Protein AF-0000000068385930 (afdb_homodimer)

pLDDT: mean 94.54, std 9.5, range [35.62, 98.88]

Solvent-accessible surface area (backbone atoms only — not comparable to full-atom values): 22195 Å² total; per-residue (Å²): 128,61,77,69,58,49,46,77,31,67,66,29,50,50,50,50,40,50,52,31,25,66,74,65,31,63,88,54,53,40,66,64,63,46,18,56,76,57,72,46,58,61,70,64,49,57,76,70,30,93,46,71,66,55,51,53,51,49,51,52,50,50,48,44,53,36,39,43,43,34,50,40,50,29,38,67,43,91,52,94,43,66,62,51,30,51,52,42,42,49,45,36,77,73,33,58,88,37,23,40,58,63,60,49,44,38,51,57,57,48,20,75,79,29,70,70,49,35,53,53,51,50,52,45,52,52,52,44,38,48,36,39,17,50,38,37,35,75,69,69,40,52,71,68,56,11,46,51,37,17,44,47,58,50,20,26,52,45,15,42,46,74,65,64,65,82,73,57,65,69,63,54,57,68,44,43,59,57,51,46,22,43,55,69,74,44,79,67,52,67,70,60,51,50,54,54,29,56,78,68,74,51,62,89,93,110,129,61,76,69,58,50,45,75,32,68,65,29,50,51,50,50,39,50,52,30,25,65,74,63,32,62,87,54,54,40,68,62,64,47,19,56,74,58,73,47,57,63,71,64,49,58,77,72,32,93,46,70,66,54,51,52,51,48,52,51,50,50,49,44,52,36,38,44,43,35,50,42,50,28,39,68,43,89,50,94,44,65,64,50,31,50,52,43,42,48,45,35,78,74,33,58,88,37,21,39,57,62,60,50,43,40,52,55,57,48,20,76,80,29,70,69,49,35,52,52,49,50,53,47,51,51,53,43,37,48,36,39,18,51,38,38,35,75,68,70,41,51,73,68,56,12,43,51,37,17,44,46,58,50,20,26,51,46,16,42,46,73,64,64,66,82,73,56,65,69,63,54,57,69,43,45,59,57,49,46,22,42,55,69,71,43,78,68,52,67,69,59,50,50,55,55,29,57,78,68,75,50,60,88,93,108

Secondary structure (DSSP, 8-state):
--HHHHHTSHHHHHHHHHHHHHHH-GGG--HHHHHHHHT--HHHHTTT-SSHHHHHHHHHHHHIIIIIHHHHHHHHS--SSHHHHHHHHHHHHH-TTT--HHHHHHHHHHHTT-HHHHHHHHHHHHHHHHHHHHHHHHTT--HHHHHHHHHHHHHHHHHHHHTT----HHHHHHHHHHHHHHHHSSPPPHHHHHHHHHHTT--TT-/--HHHHHTSHHHHHHHHHHHHHHH-GGG--HHHHHHHHT--HHHHTTT-SSHHHHHHHHHHHHIIIIIHHHHHHHHS--SSHHHHHHHHHHHHH-TTT--HHHHHHHHHHHTT-HHHHHHHHHHHHHHHHHHHHHHHHTT--HHHHHHHHHHHHHHHHHHHHTT----HHHHHHHHHHHHHHHHSSPPPHHHHHHHHHHTT--TT-

InterPro domains:
  IPR001647 DNA-binding HTH domain, TetR-type [PF00440] (14-59)
  IPR001647 DNA-binding HTH domain, TetR-type [PS50977] (7-67)
  IPR009057 Homedomain-like superfamily [SSF46689] (11-69)

Structure (mmCIF, N/CA/C/O backbone):
data_AF-0000000068385930-model_v1
#
loop_
_entity.id
_entity.type
_entity.pdbx_description
1 polymer 'Transcriptional regulator, TetR family'
#
loop_
_atom_site.group_PDB
_atom_site.id
_atom_site.type_symbol
_atom_site.label_atom_id
_atom_site.label_alt_id
_atom_site.label_comp_id
_atom_site.label_asym_id
_atom_site.label_entity_id
_atom_site.label_seq_id
_atom_site.pdbx_PDB_ins_code
_atom_site.Cartn_x
_atom_site.Cartn_y
_atom_site.Cartn_z
_atom_site.occupancy
_atom_site.B_iso_or_equiv
_atom_site.auth_seq_id
_atom_site.auth_comp_id
_atom_site.auth_asym_id
_atom_site.auth_atom_id
_atom_site.pdbx_PDB_model_num
ATOM 1 N N . MET A 1 1 ? -40.031 10.25 4.512 1 35.78 1 MET A N 1
ATOM 2 C CA . MET A 1 1 ? -39.375 10.727 5.723 1 35.78 1 MET A CA 1
ATOM 3 C C . MET A 1 1 ? -38.719 12.078 5.48 1 35.78 1 MET A C 1
ATOM 5 O O . MET A 1 1 ? -38.031 12.273 4.461 1 35.78 1 MET A O 1
ATOM 9 N N . ASN A 1 2 ? -38.969 13.242 5.98 1 37.72 2 ASN A N 1
ATOM 10 C CA . ASN A 1 2 ? -38.625 14.617 5.641 1 37.72 2 ASN A CA 1
ATOM 11 C C . ASN A 1 2 ? -37.125 14.805 5.484 1 37.72 2 ASN A C 1
ATOM 13 O O . ASN A 1 2 ? -36.344 14.258 6.262 1 37.72 2 ASN A O 1
ATOM 17 N N . GLU A 1 3 ? -36.688 15.078 4.348 1 47.72 3 GLU A N 1
ATOM 18 C CA . GLU A 1 3 ? -35.312 15.32 3.943 1 47.72 3 GLU A CA 1
ATOM 19 C C . GLU A 1 3 ? -34.531 16.016 5.055 1 47.72 3 GLU A C 1
ATOM 21 O O . GLU A 1 3 ? -33.344 15.734 5.238 1 47.72 3 GLU A O 1
ATOM 26 N N . THR A 1 4 ? -35.188 16.984 5.723 1 49.09 4 THR A N 1
ATOM 27 C CA . THR A 1 4 ? -34.688 17.75 6.863 1 49.09 4 THR A CA 1
ATOM 28 C C . THR A 1 4 ? -34.438 16.828 8.055 1 49.09 4 THR A C 1
ATOM 30 O O . THR A 1 4 ? -33.531 17.078 8.852 1 49.09 4 THR A O 1
ATOM 33 N N . GLY A 1 5 ? -35.281 15.836 8.156 1 54.75 5 GLY A N 1
ATOM 34 C CA . GLY A 1 5 ? -35.25 14.961 9.32 1 54.75 5 GLY A CA 1
ATOM 35 C C . GLY A 1 5 ? -33.969 14.148 9.43 1 54.75 5 GLY A C 1
ATOM 36 O O . GLY A 1 5 ? -33.469 13.914 10.539 1 54.75 5 GLY A O 1
ATOM 37 N N . TRP A 1 6 ? -33.469 13.797 8.312 1 64.88 6 TRP A N 1
ATOM 38 C CA . TRP A 1 6 ? -32.312 12.922 8.32 1 64.88 6 TRP A CA 1
ATOM 39 C C . TRP A 1 6 ? -31.031 13.727 8.586 1 64.88 6 TRP A C 1
ATOM 41 O O . TRP A 1 6 ? -30.125 13.258 9.289 1 64.88 6 TRP A O 1
ATOM 51 N N . ARG A 1 7 ? -31.031 15.023 8.242 1 67.38 7 ARG A N 1
ATOM 52 C CA . ARG A 1 7 ? -29.859 15.875 8.398 1 67.38 7 ARG A CA 1
ATOM 53 C C . ARG A 1 7 ? -29.562 16.156 9.867 1 67.38 7 ARG A C 1
ATOM 55 O O . ARG A 1 7 ? -28.406 16.266 10.273 1 67.38 7 ARG A O 1
ATOM 62 N N . GLY A 1 8 ? -30.547 16.219 10.609 1 75.75 8 GLY A N 1
ATOM 63 C CA . GLY A 1 8 ? -30.438 16.484 12.031 1 75.75 8 GLY A CA 1
ATOM 64 C C . GLY A 1 8 ? -30.5 15.234 12.883 1 75.75 8 GLY A C 1
ATOM 65 O O . GLY A 1 8 ? -31.078 15.25 13.977 1 75.75 8 GLY A O 1
ATOM 66 N N . SER A 1 9 ? -30 14.18 12.312 1 91.31 9 SER A N 1
ATOM 67 C CA . SER A 1 9 ? -29.938 12.914 13.023 1 91.31 9 SER A CA 1
ATOM 68 C C . SER A 1 9 ? -28.5 12.508 13.305 1 91.31 9 SER A C 1
ATOM 70 O O . SER A 1 9 ? -27.562 13.188 12.867 1 91.31 9 SER A O 1
ATOM 72 N N . TYR A 1 10 ? -28.375 11.516 14.148 1 95.69 10 TYR A N 1
ATOM 73 C CA . TYR A 1 10 ? -27.078 10.938 14.414 1 95.69 10 TYR A CA 1
ATOM 74 C C . TYR A 1 10 ? -26.359 10.578 13.117 1 95.69 10 TYR A C 1
ATOM 76 O O . TYR A 1 10 ? -25.203 10.961 12.906 1 95.69 10 TYR A O 1
ATOM 84 N N . GLU A 1 11 ? -27.094 9.938 12.203 1 96.38 11 GLU A N 1
ATOM 85 C CA . GLU A 1 11 ? -26.531 9.5 10.922 1 96.38 11 GLU A CA 1
ATOM 86 C C . GLU A 1 11 ? -26.219 10.688 10.023 1 96.38 11 GLU A C 1
ATOM 88 O O . GLU A 1 11 ? -25.25 10.648 9.266 1 96.38 11 GLU A O 1
ATOM 93 N N . GLY A 1 12 ? -27 11.695 10.117 1 96.31 12 GLY A N 1
ATOM 94 C CA . GLY A 1 12 ? -26.734 12.898 9.336 1 96.31 12 GLY A CA 1
ATOM 95 C C . GLY A 1 12 ? -25.422 13.555 9.688 1 96.31 12 GLY A C 1
ATOM 96 O O . GLY A 1 12 ? -24.641 13.922 8.797 1 96.31 12 GLY A O 1
ATOM 97 N N . TRP A 1 13 ? -25.172 13.688 11 1 97.06 13 TRP A N 1
ATOM 98 C CA . TRP A 1 13 ? -23.906 14.266 11.469 1 97.06 13 TRP A CA 1
ATOM 99 C C . TRP A 1 13 ? -22.734 13.383 11.07 1 97.06 13 TRP A C 1
ATOM 101 O O . TRP A 1 13 ? -21.703 13.891 10.625 1 97.06 13 TRP A O 1
ATOM 111 N N . LEU A 1 14 ? -22.938 12.125 11.234 1 97.81 14 LEU A N 1
ATOM 112 C CA . LEU A 1 14 ? -21.859 11.188 10.906 1 97.81 14 LEU A CA 1
ATOM 113 C C . LEU A 1 14 ? -21.547 11.211 9.414 1 97.81 14 LEU A C 1
ATOM 115 O O . LEU A 1 14 ? -20.391 11.172 9.023 1 97.81 14 LEU A O 1
ATOM 119 N N . GLU A 1 15 ? -22.562 11.289 8.602 1 97.81 15 GLU A N 1
ATOM 120 C CA . GLU A 1 15 ? -22.391 11.367 7.152 1 97.81 15 GLU A CA 1
ATOM 121 C C . GLU A 1 15 ? -21.672 12.656 6.75 1 97.81 15 GLU A C 1
ATOM 123 O O . GLU A 1 15 ? -20.812 12.648 5.875 1 97.81 15 GLU A O 1
ATOM 128 N N . ALA A 1 16 ? -22.031 13.734 7.34 1 97.75 16 ALA A N 1
ATOM 129 C CA . ALA A 1 16 ? -21.359 15 7.07 1 97.75 16 ALA A CA 1
ATOM 130 C C . ALA A 1 16 ? -19.875 14.93 7.449 1 97.75 16 ALA A C 1
ATOM 132 O O . ALA A 1 16 ? -19.031 15.438 6.719 1 97.75 16 ALA A O 1
ATOM 133 N N . ALA A 1 17 ? -19.609 14.344 8.586 1 98.44 17 ALA A N 1
ATOM 134 C CA . ALA A 1 17 ? -18.219 14.164 9.031 1 98.44 17 ALA A CA 1
ATOM 135 C C . ALA A 1 17 ? -17.453 13.273 8.062 1 98.44 17 ALA A C 1
ATOM 137 O O . ALA A 1 17 ? -16.281 13.555 7.746 1 98.44 17 ALA A O 1
ATOM 138 N N . TYR A 1 18 ? -18.094 12.234 7.656 1 98.38 18 TYR A N 1
ATOM 139 C CA . TYR A 1 18 ? -17.516 11.328 6.676 1 98.38 18 TYR A CA 1
ATOM 140 C C . TYR A 1 18 ? -17.125 12.07 5.402 1 98.38 18 TYR A C 1
ATOM 142 O O . TYR A 1 18 ? -16 11.938 4.914 1 98.38 18 TYR A O 1
ATOM 150 N N . GLN A 1 19 ? -17.984 12.844 4.898 1 98.31 19 GLN A N 1
ATOM 151 C CA . GLN A 1 19 ? -17.719 13.602 3.682 1 98.31 19 GLN A CA 1
ATOM 152 C C . GLN A 1 19 ? -16.562 14.586 3.883 1 98.31 19 GLN A C 1
ATOM 154 O O . GLN A 1 19 ? -15.703 14.727 3.014 1 98.31 19 GLN A O 1
ATOM 159 N N . ALA A 1 20 ? -16.578 15.266 5 1 98 20 ALA A N 1
ATOM 160 C CA . ALA A 1 20 ? -15.5 16.203 5.312 1 98 20 ALA A CA 1
ATOM 161 C C . ALA A 1 20 ? -14.156 15.492 5.367 1 98 20 ALA A C 1
ATOM 163 O O . ALA A 1 20 ? -13.156 15.992 4.84 1 98 20 ALA A O 1
ATOM 164 N N . LEU A 1 21 ? -14.133 14.336 6.004 1 98.12 21 LEU A N 1
ATOM 165 C CA . LEU A 1 21 ? -12.922 13.539 6.105 1 98.12 21 LEU A CA 1
ATOM 166 C C . LEU A 1 21 ? -12.391 13.172 4.723 1 98.12 21 LEU A C 1
ATOM 168 O O . LEU A 1 21 ? -11.195 13.305 4.457 1 98.12 21 LEU A O 1
ATOM 172 N N . LEU A 1 22 ? -13.281 12.711 3.82 1 97 22 LEU A N 1
ATOM 173 C CA . LEU A 1 22 ? -12.898 12.273 2.48 1 97 22 LEU A CA 1
ATOM 174 C C . LEU A 1 22 ? -12.375 13.445 1.658 1 97 22 LEU A C 1
ATOM 176 O O . LEU A 1 22 ? -11.414 13.297 0.897 1 97 22 LEU A O 1
ATOM 180 N N . GLU A 1 23 ? -12.953 14.547 1.854 1 95.06 23 GLU A N 1
ATOM 181 C CA . GLU A 1 23 ? -12.688 15.695 0.989 1 95.06 23 GLU A CA 1
ATOM 182 C C . GLU A 1 23 ? -11.43 16.438 1.433 1 95.06 23 GLU A C 1
ATOM 184 O O . GLU A 1 23 ? -10.633 16.875 0.599 1 95.06 23 GLU A O 1
ATOM 189 N N . SER A 1 24 ? -11.281 16.562 2.822 1 94.12 24 SER A N 1
ATOM 190 C CA . SER A 1 24 ? -10.242 17.484 3.25 1 94.12 24 SER A CA 1
ATOM 191 C C . SER A 1 24 ? -9.453 16.922 4.434 1 94.12 24 SER A C 1
ATOM 193 O O . SER A 1 24 ? -8.625 17.625 5.02 1 94.12 24 SER A O 1
ATOM 195 N N . GLY A 1 25 ? -9.75 15.711 4.789 1 95.44 25 GLY A N 1
ATOM 196 C CA . GLY A 1 25 ? -8.992 15.102 5.871 1 95.44 25 GLY A CA 1
ATOM 197 C C . GLY A 1 25 ? -9.586 15.383 7.242 1 95.44 25 GLY A C 1
ATOM 198 O O . GLY A 1 25 ? -10.547 16.141 7.363 1 95.44 25 GLY A O 1
ATOM 199 N N . VAL A 1 26 ? -8.953 14.883 8.211 1 97.06 26 VAL A N 1
ATOM 200 C CA . VAL A 1 26 ? -9.539 14.836 9.547 1 97.06 26 VAL A CA 1
ATOM 201 C C . VAL A 1 26 ? -9.562 16.234 10.148 1 97.06 26 VAL A C 1
ATOM 203 O O . VAL A 1 26 ? -10.461 16.562 10.938 1 97.06 26 VAL A O 1
ATOM 206 N N . ASP A 1 27 ? -8.688 17.109 9.82 1 95.06 27 ASP A N 1
ATOM 207 C CA . ASP A 1 27 ? -8.609 18.453 10.383 1 95.06 27 ASP A CA 1
ATOM 208 C C . ASP A 1 27 ? -9.828 19.281 9.984 1 95.06 27 ASP A C 1
ATOM 210 O O . ASP A 1 27 ? -10.133 20.297 10.617 1 95.06 27 ASP A O 1
ATOM 214 N N . SER A 1 28 ? -10.484 18.844 9.031 1 96.44 28 SER A N 1
ATOM 215 C CA . SER A 1 28 ? -11.656 19.578 8.562 1 96.44 28 SER A CA 1
ATOM 216 C C . SER A 1 28 ? -12.922 19.109 9.266 1 96.44 28 SER A C 1
ATOM 218 O O . SER A 1 28 ? -13.977 19.734 9.141 1 96.44 28 SER A O 1
ATOM 220 N N . VAL A 1 29 ? -12.828 18.047 9.953 1 98.19 29 VAL A N 1
ATOM 221 C CA . VAL A 1 29 ? -13.977 17.516 10.688 1 98.19 29 VAL A CA 1
ATOM 222 C C . VAL A 1 29 ? -14.133 18.266 12.008 1 98.19 29 VAL A C 1
ATOM 224 O O . VAL A 1 29 ? -13.641 17.812 13.047 1 98.19 29 VAL A O 1
ATOM 227 N N . LYS A 1 30 ? -14.82 19.359 11.906 1 98.06 30 LYS A N 1
ATOM 228 C CA . LYS A 1 30 ? -15.055 20.219 13.062 1 98.06 30 LYS A CA 1
ATOM 229 C C . LYS A 1 30 ? -16.547 20.5 13.25 1 98.06 30 LYS A C 1
ATOM 231 O O . LYS A 1 30 ? -17.297 20.516 12.273 1 98.06 30 LYS A O 1
ATOM 236 N N . ILE A 1 31 ? -16.906 20.766 14.461 1 97.69 31 ILE A N 1
ATOM 237 C CA . ILE A 1 31 ? -18.312 20.844 14.82 1 97.69 31 ILE A CA 1
ATOM 238 C C . ILE A 1 31 ? -18.969 22.031 14.102 1 97.69 31 ILE A C 1
ATOM 240 O O . ILE A 1 31 ? -19.984 21.875 13.438 1 97.69 31 ILE A O 1
ATOM 244 N N . LEU A 1 32 ? -18.375 23.203 14.156 1 97.12 32 LEU A N 1
ATOM 245 C CA . LEU A 1 32 ? -19 24.391 13.594 1 97.12 32 LEU A CA 1
ATOM 246 C C . LEU A 1 32 ? -19.125 24.281 12.078 1 97.12 32 LEU A C 1
ATOM 248 O O . LEU A 1 32 ? -20.203 24.484 11.531 1 97.12 32 LEU A O 1
ATOM 252 N N . PRO A 1 33 ? -18.109 23.906 11.398 1 97.38 33 PRO A N 1
ATOM 253 C CA . PRO A 1 33 ? -18.234 23.719 9.953 1 97.38 33 PRO A CA 1
ATOM 254 C C . PRO A 1 33 ? -19.281 22.672 9.586 1 97.38 33 PRO A C 1
ATOM 256 O O . PRO A 1 33 ? -20 22.844 8.602 1 97.38 33 PRO A O 1
ATOM 259 N N . LEU A 1 34 ? -19.375 21.625 10.297 1 97.75 34 LEU A N 1
ATOM 260 C CA . LEU A 1 34 ? -20.359 20.594 10.031 1 97.75 34 LEU A CA 1
ATOM 261 C C . LEU A 1 34 ? -21.781 21.109 10.25 1 97.75 34 LEU A C 1
ATOM 263 O O . LEU A 1 34 ? -22.672 20.812 9.461 1 97.75 34 LEU A O 1
ATOM 267 N N . ALA A 1 35 ? -21.953 21.812 11.328 1 97.12 35 ALA A N 1
ATOM 268 C CA . ALA A 1 35 ? -23.266 22.422 11.609 1 97.12 35 ALA A CA 1
ATOM 269 C C . ALA A 1 35 ? -23.719 23.312 10.469 1 97.12 35 ALA A C 1
ATOM 271 O O . ALA A 1 35 ? -24.875 23.25 10.031 1 97.12 35 ALA A O 1
ATOM 272 N N . LYS A 1 36 ? -22.781 24.078 9.984 1 96.31 36 LYS A N 1
ATOM 273 C CA . LYS A 1 36 ? -23.078 24.984 8.867 1 96.31 36 LYS A CA 1
ATOM 274 C C . LYS A 1 36 ? -23.484 24.188 7.625 1 96.31 36 LYS A C 1
ATOM 276 O O . LYS A 1 36 ? -24.469 24.531 6.965 1 96.31 36 LYS A O 1
ATOM 281 N N . LYS A 1 37 ? -22.766 23.172 7.363 1 95.44 37 LYS A N 1
ATOM 282 C CA . LYS A 1 37 ? -23.031 22.328 6.203 1 95.44 37 LYS A CA 1
ATOM 283 C C . LYS A 1 37 ? -24.438 21.703 6.289 1 95.44 37 LYS A C 1
ATOM 285 O O . LYS A 1 37 ? -25.109 21.547 5.27 1 95.44 37 LYS A O 1
ATOM 290 N N . LEU A 1 38 ? -24.859 21.375 7.488 1 96.19 38 LEU A N 1
ATOM 291 C CA . LEU A 1 38 ? -26.141 20.719 7.719 1 96.19 38 LEU A CA 1
ATOM 292 C C . LEU A 1 38 ? -27.25 21.75 7.93 1 96.19 38 LEU A C 1
ATOM 294 O O . LEU A 1 38 ? -28.422 21.391 8.055 1 96.19 38 LEU A O 1
ATOM 298 N N . SER A 1 39 ? -26.859 23.031 7.926 1 96.12 39 SER A N 1
ATOM 299 C CA . SER A 1 39 ? -27.781 24.109 8.227 1 96.12 39 SER A CA 1
ATOM 300 C C . SER A 1 39 ? -28.469 23.891 9.57 1 96.12 39 SER A C 1
ATOM 302 O O . SER A 1 39 ? -29.688 24 9.68 1 96.12 39 SER A O 1
ATOM 304 N N . LEU A 1 40 ? -27.641 23.531 10.5 1 96 40 LEU A N 1
ATOM 305 C CA . LEU A 1 40 ? -28.109 23.328 11.867 1 96 40 LEU A CA 1
ATOM 306 C C . LEU A 1 40 ? -27.297 24.188 12.844 1 96 40 LEU A C 1
ATOM 308 O O . LEU A 1 40 ? -26.281 24.781 12.469 1 96 40 LEU A O 1
ATOM 312 N N . SER A 1 41 ? -27.828 24.281 14.039 1 93.31 41 SER A N 1
ATOM 313 C CA . SER A 1 41 ? -27.062 24.938 15.094 1 93.31 41 SER A CA 1
ATOM 314 C C . SER A 1 41 ? -26.031 24 15.703 1 93.31 41 SER A C 1
ATOM 316 O O . SER A 1 41 ? -26.203 22.781 15.672 1 93.31 41 SER A O 1
ATOM 318 N N . ARG A 1 42 ? -25.016 24.562 16.297 1 93.25 42 ARG A N 1
ATOM 319 C CA . ARG A 1 42 ? -24 23.828 17.047 1 93.25 42 ARG A CA 1
ATOM 320 C C . ARG A 1 42 ? -24.625 23.047 18.203 1 93.25 42 ARG A C 1
ATOM 322 O O . ARG A 1 42 ? -24.188 21.953 18.531 1 93.25 42 ARG A O 1
ATOM 329 N N . THR A 1 43 ? -25.641 23.594 18.797 1 94.25 43 THR A N 1
ATOM 330 C CA . THR A 1 43 ? -26.312 22.984 19.938 1 94.25 43 THR A CA 1
ATOM 331 C C . THR A 1 43 ? -26.922 21.641 19.562 1 94.25 43 THR A C 1
ATOM 333 O O . THR A 1 43 ? -26.922 20.703 20.375 1 94.25 43 THR A O 1
ATOM 336 N N . SER A 1 44 ? -27.406 21.578 18.422 1 94.94 44 SER A N 1
ATOM 337 C CA . SER A 1 44 ? -28.031 20.344 17.938 1 94.94 44 SER A CA 1
ATOM 338 C C . SER A 1 44 ? -27.031 19.188 17.922 1 94.94 44 SER A C 1
ATOM 340 O O . SER A 1 44 ? -27.422 18.031 18.078 1 94.94 44 SER A O 1
ATOM 342 N N . PHE A 1 45 ? -25.766 19.484 17.766 1 97.12 45 PHE A N 1
ATOM 343 C CA . PHE A 1 45 ? -24.703 18.484 17.766 1 97.12 45 PHE A CA 1
ATOM 344 C C . PHE A 1 45 ? -24.672 17.734 19.078 1 97.12 45 PHE A C 1
ATOM 346 O O . PHE A 1 45 ? -24.516 16.5 19.094 1 97.12 45 PHE A O 1
ATOM 353 N N . TYR A 1 46 ? -24.828 18.359 20.141 1 96.12 46 TYR A N 1
ATOM 354 C CA . TYR A 1 46 ? -24.594 17.828 21.484 1 96.12 46 TYR A CA 1
ATOM 355 C C . TYR A 1 46 ? -25.766 16.938 21.922 1 96.12 46 TYR A C 1
ATOM 357 O O . TYR A 1 46 ? -25.703 16.281 22.969 1 96.12 46 TYR A O 1
ATOM 365 N N . TRP A 1 47 ? -26.812 16.922 21.125 1 95.75 47 TRP A N 1
ATOM 366 C CA . TRP A 1 47 ? -27.875 15.961 21.359 1 95.75 47 TRP A CA 1
ATOM 367 C C . TRP A 1 47 ? -27.438 14.547 21 1 95.75 47 TRP A C 1
ATOM 369 O O . TRP A 1 47 ? -27.969 13.57 21.531 1 95.75 47 TRP A O 1
ATOM 379 N N . PHE A 1 48 ? -26.438 14.508 20.188 1 96.38 48 PHE A N 1
ATOM 380 C CA . PHE A 1 48 ? -26.062 13.211 19.641 1 96.38 48 PHE A CA 1
ATOM 381 C C . PHE A 1 48 ? -24.656 12.828 20.062 1 96.38 48 PHE A C 1
ATOM 383 O O . PHE A 1 48 ? -24.359 11.641 20.234 1 96.38 48 PHE A O 1
ATOM 390 N N . PHE A 1 49 ? -23.812 13.906 20.203 1 97.88 49 PHE A N 1
ATOM 391 C CA . PHE A 1 49 ? -22.422 13.648 20.547 1 97.88 49 PHE A CA 1
ATOM 392 C C . PHE A 1 49 ? -21.984 14.547 21.703 1 97.88 49 PHE A C 1
ATOM 394 O O . PHE A 1 49 ? -22.328 15.727 21.75 1 97.88 49 PHE A O 1
ATOM 401 N N . LYS A 1 50 ? -21.156 13.938 22.531 1 97.56 50 LYS A N 1
ATOM 402 C CA . LYS A 1 50 ? -20.656 14.688 23.688 1 97.56 50 LYS A CA 1
ATOM 403 C C . LYS A 1 50 ? -19.625 15.727 23.266 1 97.56 50 LYS A C 1
ATOM 405 O O . LYS A 1 50 ? -19.547 16.812 23.844 1 97.56 50 LYS A O 1
ATOM 410 N N . ASP A 1 51 ? -18.766 15.359 22.281 1 97.56 51 ASP A N 1
ATOM 411 C CA . ASP A 1 51 ? -17.688 16.203 21.766 1 97.56 51 ASP A CA 1
ATOM 412 C C . ASP A 1 51 ? -17.203 15.719 20.406 1 97.56 51 ASP A C 1
ATOM 414 O O . ASP A 1 51 ? -17.734 14.75 19.859 1 97.56 51 ASP A O 1
ATOM 418 N N . ARG A 1 52 ? -16.25 16.391 19.844 1 97.88 52 ARG A N 1
ATOM 419 C CA . ARG A 1 52 ? -15.648 16.062 18.562 1 97.88 52 ARG A CA 1
ATOM 420 C C . ARG A 1 52 ? -15.016 14.672 18.594 1 97.88 52 ARG A C 1
ATOM 422 O O . ARG A 1 52 ? -15.109 13.914 17.625 1 97.88 52 ARG A O 1
ATOM 429 N N . GLU A 1 53 ? -14.461 14.336 19.703 1 97.56 53 GLU A N 1
ATOM 430 C CA . GLU A 1 53 ? -13.781 13.055 19.844 1 97.56 53 GLU A CA 1
ATOM 431 C C . GLU A 1 53 ? -14.758 11.891 19.719 1 97.56 53 GLU A C 1
ATOM 433 O O . GLU A 1 53 ? -14.422 10.859 19.125 1 97.56 53 GLU A O 1
ATOM 438 N N . GLU A 1 54 ? -15.852 12.031 20.25 1 98.19 54 GLU A N 1
ATOM 439 C CA . GLU A 1 54 ? -16.875 10.992 20.125 1 98.19 54 GLU A CA 1
ATOM 440 C C . GLU A 1 54 ? -17.297 10.82 18.672 1 98.19 54 GLU A C 1
ATOM 442 O O . GLU A 1 54 ? -17.531 9.695 18.219 1 98.19 54 GLU A O 1
ATOM 447 N N . LEU A 1 55 ? -17.469 11.938 17.938 1 98.25 55 LEU A N 1
ATOM 448 C CA . LEU A 1 55 ? -17.797 11.891 16.516 1 98.25 55 LEU A CA 1
ATOM 449 C C . LEU A 1 55 ? -16.703 11.164 15.734 1 98.25 55 LEU A C 1
ATOM 451 O O . LEU A 1 55 ? -17 10.297 14.914 1 98.25 55 LEU A O 1
ATOM 455 N N . LEU A 1 56 ? -15.484 11.469 16.031 1 98.38 56 LEU A N 1
ATOM 456 C CA . LEU A 1 56 ? -14.352 10.844 15.359 1 98.38 56 LEU A CA 1
ATOM 457 C C . LEU A 1 56 ? -14.305 9.344 15.656 1 98.38 56 LEU A C 1
ATOM 459 O O . LEU A 1 56 ? -14.031 8.539 14.758 1 98.38 56 LEU A O 1
ATOM 463 N N . ALA A 1 57 ? -14.547 9 16.891 1 98.12 57 ALA A N 1
ATOM 464 C CA . ALA A 1 57 ? -14.586 7.59 17.266 1 98.12 57 ALA A CA 1
ATOM 465 C C . ALA A 1 57 ? -15.68 6.848 16.5 1 98.12 57 ALA A C 1
ATOM 467 O O . ALA A 1 57 ? -15.5 5.695 16.094 1 98.12 57 ALA A O 1
ATOM 468 N N . ALA A 1 58 ? -16.75 7.512 16.328 1 98.44 58 ALA A N 1
ATOM 469 C CA . ALA A 1 58 ? -17.859 6.922 15.578 1 98.44 58 ALA A CA 1
ATOM 470 C C . ALA A 1 58 ? -17.484 6.699 14.117 1 98.44 58 ALA A C 1
ATOM 472 O O . ALA A 1 58 ? -17.875 5.699 13.508 1 98.44 58 ALA A O 1
ATOM 473 N N . LEU A 1 59 ? -16.766 7.613 13.531 1 98.38 59 LEU A N 1
ATOM 474 C CA . LEU A 1 59 ? -16.266 7.457 12.164 1 98.38 59 LEU A CA 1
ATOM 475 C C . LEU A 1 59 ? -15.383 6.219 12.055 1 98.38 59 LEU A C 1
ATOM 477 O O . LEU A 1 59 ? -15.523 5.434 11.109 1 98.38 59 LEU A O 1
ATOM 481 N N . VAL A 1 60 ? -14.5 6.047 12.977 1 98.62 60 VAL A N 1
ATOM 482 C CA . VAL A 1 60 ? -13.586 4.91 12.977 1 98.62 60 VAL A CA 1
ATOM 483 C C . VAL A 1 60 ? -14.375 3.611 13.117 1 98.62 60 VAL A C 1
ATOM 485 O O . VAL A 1 60 ? -14.086 2.625 12.43 1 98.62 60 VAL A O 1
ATOM 488 N N . SER A 1 61 ? -15.328 3.641 14.008 1 98.56 61 SER A N 1
ATOM 489 C CA . SER A 1 61 ? -16.172 2.469 14.188 1 98.56 61 SER A CA 1
ATOM 490 C C . SER A 1 61 ? -16.906 2.109 12.898 1 98.56 61 SER A C 1
ATOM 492 O O . SER A 1 61 ? -16.984 0.934 12.531 1 98.56 61 SER A O 1
ATOM 494 N N . ARG A 1 62 ? -17.438 3.105 12.258 1 98.31 62 ARG A N 1
ATOM 495 C CA . ARG A 1 62 ? -18.125 2.889 10.984 1 98.31 62 ARG A CA 1
ATOM 496 C C . ARG A 1 62 ? -17.172 2.287 9.953 1 98.31 62 ARG A C 1
ATOM 498 O O . ARG A 1 62 ? -17.547 1.37 9.219 1 98.31 62 ARG A O 1
ATOM 505 N N . TRP A 1 63 ? -15.977 2.822 9.852 1 98.69 63 TRP A N 1
ATOM 506 C CA . TRP A 1 63 ? -14.945 2.316 8.945 1 98.69 63 TRP A CA 1
ATOM 507 C C . TRP A 1 63 ? -14.641 0.852 9.242 1 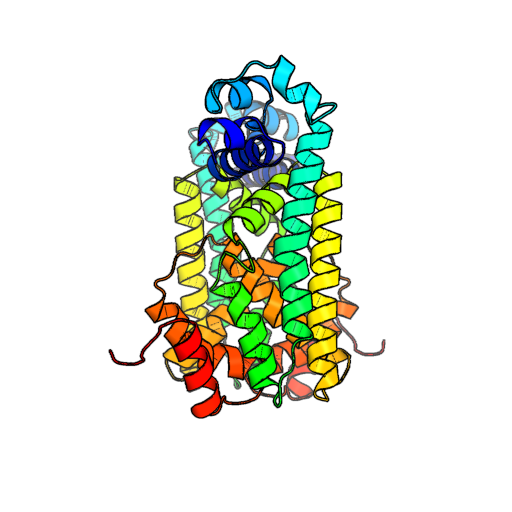98.69 63 TRP A C 1
ATOM 509 O O . TRP A 1 63 ? -14.578 0.028 8.328 1 98.69 63 TRP A O 1
ATOM 519 N N . ARG A 1 64 ? -14.438 0.481 10.477 1 98.56 64 ARG A N 1
ATOM 520 C CA . ARG A 1 64 ? -14.125 -0.882 10.898 1 98.56 64 ARG A CA 1
ATOM 521 C C . ARG A 1 64 ? -15.266 -1.836 10.547 1 98.56 64 ARG A C 1
ATOM 523 O O . ARG A 1 64 ? -15.031 -2.916 10 1 98.56 64 ARG A O 1
ATOM 530 N N . GLU A 1 65 ? -16.438 -1.422 10.875 1 98.19 65 GLU A N 1
ATOM 531 C CA . GLU A 1 65 ? -17.609 -2.268 10.641 1 98.19 65 GLU A CA 1
ATOM 532 C C . GLU A 1 65 ? -17.812 -2.521 9.156 1 98.19 65 GLU A C 1
ATOM 534 O O . GLU A 1 65 ? -18.109 -3.646 8.75 1 98.19 65 GLU A O 1
ATOM 539 N N . LYS A 1 66 ? -17.688 -1.506 8.438 1 98.5 66 LYS A N 1
ATOM 540 C CA . LYS A 1 66 ? -17.906 -1.653 7 1 98.5 66 LYS A CA 1
ATOM 541 C C . LYS A 1 66 ? -16.75 -2.398 6.34 1 98.5 66 LYS A C 1
ATOM 543 O O . LYS A 1 66 ? -16.922 -3.52 5.855 1 98.5 66 LYS A O 1
ATOM 548 N N . ASN A 1 67 ? -15.516 -1.841 6.398 1 98.75 67 ASN A N 1
ATOM 549 C CA . ASN A 1 67 ? -14.398 -2.365 5.629 1 98.75 67 ASN A CA 1
ATOM 550 C C . ASN A 1 67 ? -13.898 -3.695 6.188 1 98.75 67 ASN A C 1
ATOM 552 O O . ASN A 1 67 ? -13.82 -4.691 5.465 1 98.75 67 ASN A O 1
ATOM 556 N N . THR A 1 68 ? -13.609 -3.734 7.48 1 98.81 68 THR A N 1
ATOM 557 C CA . THR A 1 68 ? -13.109 -4.961 8.094 1 98.81 68 THR A CA 1
ATOM 558 C C . THR A 1 68 ? -14.219 -6.012 8.18 1 98.81 68 THR A C 1
ATOM 560 O O . THR A 1 68 ? -14 -7.176 7.832 1 98.81 68 THR A O 1
ATOM 563 N N . GLY A 1 69 ? -15.375 -5.535 8.617 1 98.81 69 GLY A N 1
ATOM 564 C CA . GLY A 1 69 ? -16.5 -6.457 8.727 1 98.81 69 GLY A CA 1
ATOM 565 C C . GLY A 1 69 ? -16.812 -7.156 7.422 1 98.81 69 GLY A C 1
ATOM 566 O O . GLY A 1 69 ? -17.109 -8.359 7.41 1 98.81 69 GLY A O 1
ATOM 567 N N . SER A 1 70 ? -16.734 -6.453 6.371 1 98.75 70 SER A N 1
ATOM 568 C CA . SER A 1 70 ? -17.078 -7.027 5.07 1 98.75 70 SER A CA 1
ATOM 569 C C . SER A 1 70 ? -16.031 -8.055 4.633 1 98.75 70 SER A C 1
ATOM 571 O O . SER A 1 70 ? -16.375 -9.117 4.117 1 98.75 70 SER A O 1
ATOM 573 N N . ILE A 1 71 ? -14.719 -7.789 4.801 1 98.81 71 ILE A N 1
ATOM 574 C CA . ILE A 1 71 ? -13.68 -8.75 4.449 1 98.81 71 ILE A CA 1
ATOM 575 C C . ILE A 1 71 ? -13.867 -10.031 5.246 1 98.81 71 ILE A C 1
ATOM 577 O O . ILE A 1 71 ? -13.797 -11.133 4.691 1 98.81 71 ILE A O 1
ATOM 581 N N . VAL A 1 72 ? -14.141 -9.883 6.512 1 98.81 72 VAL A N 1
ATOM 582 C CA . VAL A 1 72 ? -14.32 -11.039 7.375 1 98.81 72 VAL A CA 1
ATOM 583 C C . VAL A 1 72 ? -15.547 -11.836 6.926 1 98.81 72 VAL A C 1
ATOM 585 O O . VAL A 1 72 ? -15.469 -13.047 6.73 1 98.81 72 VAL A O 1
ATOM 588 N N . ARG A 1 73 ? -16.641 -11.148 6.699 1 98.69 73 ARG A N 1
ATOM 589 C CA . ARG A 1 73 ? -17.875 -11.812 6.293 1 98.69 73 ARG A CA 1
ATOM 590 C C . ARG A 1 73 ? -17.703 -12.531 4.957 1 98.69 73 ARG A C 1
ATOM 592 O O . ARG A 1 73 ? -18.125 -13.672 4.801 1 98.69 73 ARG A O 1
ATOM 599 N N . GLN A 1 74 ? -17.125 -11.867 4 1 98.56 74 GLN A N 1
ATOM 600 C CA . GLN A 1 74 ? -16.922 -12.461 2.682 1 98.56 74 GLN A CA 1
ATOM 601 C C . GLN A 1 74 ? -15.977 -13.656 2.756 1 98.56 74 GLN A C 1
ATOM 603 O O . GLN A 1 74 ? -16.141 -14.633 2.021 1 98.56 74 GLN A O 1
ATOM 608 N N . SER A 1 75 ? -14.922 -13.578 3.609 1 98.69 75 SER A N 1
ATOM 609 C CA . SER A 1 75 ? -13.969 -14.672 3.746 1 98.69 75 SER A CA 1
ATOM 610 C C . SER A 1 75 ? -14.633 -15.914 4.344 1 98.69 75 SER A C 1
ATOM 612 O O . SER A 1 75 ? -14.18 -17.031 4.121 1 98.69 75 SER A O 1
ATOM 614 N N . GLU A 1 76 ? -15.688 -15.695 5.082 1 98.44 76 GLU A N 1
ATOM 615 C CA . GLU A 1 76 ? -16.359 -16.797 5.773 1 98.44 76 GLU A CA 1
ATOM 616 C C . GLU A 1 76 ? -17.594 -17.266 4.992 1 98.44 76 GLU A C 1
ATOM 618 O O . GLU A 1 76 ? -18.172 -18.297 5.324 1 98.44 76 GLU A O 1
ATOM 623 N N . ALA A 1 77 ? -18 -16.531 4.008 1 98.12 77 ALA A N 1
ATOM 624 C CA . ALA A 1 77 ? -19.172 -16.875 3.207 1 98.12 77 ALA A CA 1
ATOM 625 C C . ALA A 1 77 ? -19 -18.25 2.557 1 98.12 77 ALA A C 1
ATOM 627 O O . ALA A 1 77 ? -17.875 -18.703 2.326 1 98.12 77 ALA A O 1
ATOM 628 N N . TYR A 1 78 ? -20.109 -18.891 2.266 1 97.62 78 TYR A N 1
ATOM 629 C CA . TYR A 1 78 ? -20.062 -20.203 1.617 1 97.62 78 TYR A CA 1
ATOM 630 C C . TYR A 1 78 ? -19.359 -20.125 0.268 1 97.62 78 TYR A C 1
ATOM 632 O O . TYR A 1 78 ? -19.594 -19.188 -0.506 1 97.62 78 TYR A O 1
ATOM 640 N N . ALA A 1 79 ? -18.594 -21.062 -0.004 1 97.94 79 ALA A N 1
ATOM 641 C CA . ALA A 1 79 ? -17.922 -21.297 -1.285 1 97.94 79 ALA A CA 1
ATOM 642 C C . ALA A 1 79 ? -17.578 -22.766 -1.462 1 97.94 79 ALA A C 1
ATOM 644 O O . ALA A 1 79 ? -17.094 -23.406 -0.53 1 97.94 79 ALA A O 1
ATOM 645 N N . GLU A 1 80 ? -17.828 -23.219 -2.584 1 97.25 80 GLU A N 1
ATOM 646 C CA . GLU A 1 80 ? -17.516 -24.609 -2.875 1 97.25 80 GLU A CA 1
ATOM 647 C C . GLU A 1 80 ? -16.031 -24.797 -3.145 1 97.25 80 GLU A C 1
ATOM 649 O O . GLU A 1 80 ? -15.445 -25.828 -2.805 1 97.25 80 GLU A O 1
ATOM 654 N N . THR A 1 81 ? -15.453 -23.828 -3.795 1 98 81 THR A N 1
ATOM 655 C CA . THR A 1 81 ? -14.047 -23.891 -4.168 1 98 81 THR A CA 1
ATOM 656 C C . THR A 1 81 ? -13.289 -22.688 -3.613 1 98 81 THR A C 1
ATOM 658 O O . THR A 1 81 ? -13.898 -21.672 -3.236 1 98 81 THR A O 1
ATOM 661 N N . LEU A 1 82 ? -11.984 -22.797 -3.541 1 98.38 82 LEU A N 1
ATOM 662 C CA . LEU A 1 82 ? -11.148 -21.672 -3.115 1 98.38 82 LEU A CA 1
ATOM 663 C C . LEU A 1 82 ? -11.305 -20.5 -4.066 1 98.38 82 LEU A C 1
ATOM 665 O O . LEU A 1 82 ? -11.312 -19.344 -3.629 1 98.38 82 LEU A O 1
ATOM 669 N N . VAL A 1 83 ? -11.391 -20.781 -5.355 1 98.56 83 VAL A N 1
ATOM 670 C CA . VAL A 1 83 ? -11.578 -19.734 -6.355 1 98.56 83 VAL A CA 1
ATOM 671 C C . VAL A 1 83 ? -12.859 -18.953 -6.055 1 98.56 83 VAL A C 1
ATOM 673 O O . VAL A 1 83 ? -12.852 -17.719 -6.035 1 98.56 83 VAL A O 1
ATOM 676 N N . GLU A 1 84 ? -13.914 -19.641 -5.766 1 98.19 84 GLU A N 1
ATOM 677 C CA . GLU A 1 84 ? -15.172 -19 -5.422 1 98.19 84 GLU A CA 1
ATOM 678 C C . GLU A 1 84 ? -15.039 -18.156 -4.152 1 98.19 84 GLU A C 1
ATOM 680 O O . GLU A 1 84 ? -15.586 -17.062 -4.066 1 98.19 84 GLU A O 1
ATOM 685 N N . ALA A 1 85 ? -14.344 -18.719 -3.186 1 98.69 85 ALA A N 1
ATOM 686 C CA . ALA A 1 85 ? -14.117 -17.984 -1.943 1 98.69 85 ALA A CA 1
ATOM 687 C C . ALA A 1 85 ? -13.352 -16.688 -2.205 1 98.69 85 ALA A C 1
ATOM 689 O O . ALA A 1 85 ? -13.703 -15.641 -1.657 1 98.69 85 ALA A O 1
ATOM 690 N N . MET A 1 86 ? -12.336 -16.781 -3.037 1 98.75 86 MET A N 1
ATOM 691 C CA . MET A 1 86 ? -11.539 -15.602 -3.363 1 98.75 86 MET A CA 1
ATOM 692 C C . MET A 1 86 ? -12.375 -14.578 -4.129 1 98.75 86 MET A C 1
ATOM 694 O O . MET A 1 86 ? -12.242 -13.375 -3.914 1 98.75 86 MET A O 1
ATOM 698 N N . LEU A 1 87 ? -13.242 -15.031 -5.039 1 98.5 87 LEU A N 1
ATOM 699 C CA . LEU A 1 87 ? -14.125 -14.125 -5.773 1 98.5 87 LEU A CA 1
ATOM 700 C C . LEU A 1 87 ? -15.094 -13.43 -4.832 1 98.5 87 LEU A C 1
ATOM 702 O O . LEU A 1 87 ? -15.469 -12.273 -5.055 1 98.5 87 LEU A O 1
ATOM 706 N N . ASN A 1 88 ? -15.508 -14.109 -3.721 1 98.44 88 ASN A N 1
ATOM 707 C CA . ASN A 1 88 ? -16.281 -13.438 -2.676 1 98.44 88 ASN A CA 1
ATOM 708 C C . ASN A 1 88 ? -15.508 -12.25 -2.098 1 98.44 88 ASN A C 1
ATOM 710 O O . ASN A 1 88 ? -16.094 -11.18 -1.868 1 98.44 88 ASN A O 1
ATOM 714 N N . ILE A 1 89 ? -14.203 -12.461 -1.864 1 98.69 89 ILE A N 1
ATOM 715 C CA . ILE A 1 89 ? -13.359 -11.391 -1.346 1 98.69 89 ILE A CA 1
ATOM 716 C C . ILE A 1 89 ? -13.305 -10.25 -2.355 1 98.69 89 ILE A C 1
ATOM 718 O O . ILE A 1 89 ? -13.367 -9.078 -1.979 1 98.69 89 ILE A O 1
ATOM 722 N N . PHE A 1 90 ? -13.234 -10.539 -3.666 1 98.19 90 PHE A N 1
ATOM 723 C CA . PHE A 1 90 ? -13.094 -9.539 -4.723 1 98.19 90 PHE A CA 1
ATOM 724 C C . PHE A 1 90 ? -14.336 -8.648 -4.789 1 98.19 90 PHE A C 1
ATOM 726 O O . PHE A 1 90 ? -14.273 -7.531 -5.301 1 98.19 90 PHE A O 1
ATOM 733 N N . ASP A 1 91 ? -15.477 -9.117 -4.285 1 97.5 91 ASP A N 1
ATOM 734 C CA . ASP A 1 91 ? -16.656 -8.25 -4.16 1 97.5 91 ASP A CA 1
ATOM 735 C C . ASP A 1 91 ? -16.312 -6.984 -3.375 1 97.5 91 ASP A C 1
ATOM 737 O O . ASP A 1 91 ? -16.797 -5.898 -3.705 1 97.5 91 ASP A O 1
ATOM 741 N N . CYS A 1 92 ? -15.5 -7.191 -2.344 1 97.31 92 CYS A N 1
ATOM 742 C CA . CYS A 1 92 ? -15.125 -6.066 -1.496 1 97.31 92 CYS A CA 1
ATOM 743 C C . CYS A 1 92 ? -14.344 -5.023 -2.291 1 97.31 92 CYS A C 1
ATOM 745 O O . CYS A 1 92 ? -14.422 -3.828 -1.994 1 97.31 92 CYS A O 1
ATOM 747 N N . TRP A 1 93 ? -13.602 -5.48 -3.328 1 94.25 93 TRP A N 1
ATOM 748 C CA . TRP A 1 93 ? -12.734 -4.57 -4.066 1 94.25 93 TRP A CA 1
ATOM 749 C C . TRP A 1 93 ? -13.523 -3.803 -5.125 1 94.25 93 TRP A C 1
ATOM 751 O O . TRP A 1 93 ? -13.102 -2.734 -5.57 1 94.25 93 TRP A O 1
ATOM 761 N N . LEU A 1 94 ? -14.664 -4.305 -5.488 1 93.69 94 LEU A N 1
ATOM 762 C CA . LEU A 1 94 ? -15.414 -3.717 -6.594 1 93.69 94 LEU A CA 1
ATOM 763 C C . LEU A 1 94 ? -16.641 -2.963 -6.086 1 93.69 94 LEU A C 1
ATOM 765 O O . LEU A 1 94 ? -17.156 -2.076 -6.77 1 93.69 94 LEU A O 1
ATOM 769 N N . ASP A 1 95 ? -17.141 -3.311 -4.941 1 94.88 95 ASP A N 1
ATOM 770 C CA . ASP A 1 95 ? -18.375 -2.756 -4.398 1 94.88 95 ASP A CA 1
ATOM 771 C C . ASP A 1 95 ? -18.094 -1.826 -3.221 1 94.88 95 ASP A C 1
ATOM 773 O O . ASP A 1 95 ? -17.797 -2.285 -2.115 1 94.88 95 ASP A O 1
ATOM 777 N N . PRO A 1 96 ? -18.281 -0.573 -3.344 1 95.19 96 PRO A N 1
ATOM 778 C CA . PRO A 1 96 ? -17.969 0.375 -2.271 1 95.19 96 PRO A CA 1
ATOM 779 C C . PRO A 1 96 ? -18.906 0.237 -1.075 1 95.19 96 PRO A C 1
ATOM 781 O O . PRO A 1 96 ? -18.594 0.729 0.015 1 95.19 96 PRO A O 1
ATOM 784 N N . SER A 1 97 ? -20.062 -0.378 -1.261 1 96.69 97 SER A N 1
ATOM 785 C CA . SER A 1 97 ? -20.953 -0.592 -0.125 1 96.69 97 SER A CA 1
ATOM 786 C C . SER A 1 97 ? -20.391 -1.66 0.815 1 96.69 97 SER A C 1
ATOM 788 O O . SER A 1 97 ? -20.766 -1.708 1.991 1 96.69 97 SER A O 1
ATOM 790 N N . LEU A 1 98 ? -19.5 -2.531 0.318 1 97.56 98 LEU A N 1
ATOM 791 C CA . LEU A 1 98 ? -18.844 -3.551 1.129 1 97.56 98 LEU A CA 1
ATOM 792 C C . LEU A 1 98 ? -17.516 -3.035 1.692 1 97.56 98 LEU A C 1
ATOM 794 O O . LEU A 1 98 ? -17.297 -3.096 2.902 1 97.56 98 LEU A O 1
ATOM 798 N N . PHE A 1 99 ? -16.734 -2.479 0.869 1 98.19 99 PHE A N 1
ATOM 799 C CA . PHE A 1 99 ? -15.445 -1.931 1.239 1 98.19 99 PHE A CA 1
ATOM 800 C C . PHE A 1 99 ? -15.195 -0.6 0.539 1 98.19 99 PHE A C 1
ATOM 802 O O . PHE A 1 99 ? -15.094 -0.548 -0.688 1 98.19 99 PHE A O 1
ATOM 809 N N . ASP A 1 100 ? -15.117 0.411 1.294 1 98.06 100 ASP A N 1
ATOM 810 C CA . ASP A 1 100 ? -14.953 1.773 0.796 1 98.06 100 ASP A CA 1
ATOM 811 C C . ASP A 1 100 ? -13.477 2.17 0.756 1 98.06 100 ASP A C 1
ATOM 813 O O . ASP A 1 100 ? -12.906 2.555 1.778 1 98.06 100 ASP A O 1
ATOM 817 N N . SER A 1 101 ? -12.867 2.131 -0.406 1 97 101 SER A N 1
ATOM 818 C CA . SER A 1 101 ? -11.43 2.363 -0.574 1 97 101 SER A CA 1
ATOM 819 C C . SER A 1 101 ? -11.07 3.811 -0.262 1 97 101 SER A C 1
ATOM 821 O O . SER A 1 101 ? -9.977 4.086 0.237 1 97 101 SER A O 1
ATOM 823 N N . ARG A 1 102 ? -11.961 4.719 -0.598 1 96.44 102 ARG A N 1
ATOM 824 C CA . ARG A 1 102 ? -11.703 6.121 -0.286 1 96.44 102 ARG A CA 1
ATOM 825 C C . ARG A 1 102 ? -11.688 6.352 1.222 1 96.44 102 ARG A C 1
ATOM 827 O O . ARG A 1 102 ? -10.852 7.098 1.733 1 96.44 102 ARG A O 1
ATOM 834 N N . PHE A 1 103 ? -12.695 5.77 1.88 1 98 103 PHE A N 1
ATOM 835 C CA . PHE A 1 103 ? -12.734 5.828 3.336 1 98 103 PHE A CA 1
ATOM 836 C C . PHE A 1 103 ? -11.477 5.219 3.939 1 98 103 PHE A C 1
ATOM 838 O O . PHE A 1 103 ? -10.883 5.789 4.859 1 98 103 PHE A O 1
ATOM 845 N N . GLU A 1 104 ? -11.023 4.031 3.367 1 98.19 104 GLU A N 1
ATOM 846 C CA . GLU A 1 104 ? -9.805 3.355 3.799 1 98.19 104 GLU A CA 1
ATOM 847 C C . GLU A 1 104 ? -8.586 4.273 3.676 1 98.19 104 GLU A C 1
ATOM 849 O O . GLU A 1 104 ? -7.82 4.43 4.629 1 98.19 104 GLU A O 1
ATOM 854 N N . PHE A 1 105 ? -8.477 4.875 2.57 1 97.19 105 PHE A N 1
ATOM 855 C CA . PHE A 1 105 ? -7.367 5.785 2.318 1 97.19 105 PHE A CA 1
ATOM 856 C C . PHE A 1 105 ? -7.379 6.941 3.312 1 97.19 105 PHE A C 1
ATOM 858 O O . PHE A 1 105 ? -6.336 7.305 3.859 1 97.19 105 PHE A O 1
ATOM 865 N N . ALA A 1 106 ? -8.492 7.555 3.561 1 97.19 106 ALA A N 1
ATOM 866 C CA . ALA A 1 106 ? -8.625 8.695 4.465 1 97.19 106 ALA A CA 1
ATOM 867 C C . ALA A 1 106 ? -8.234 8.312 5.887 1 97.19 106 ALA A 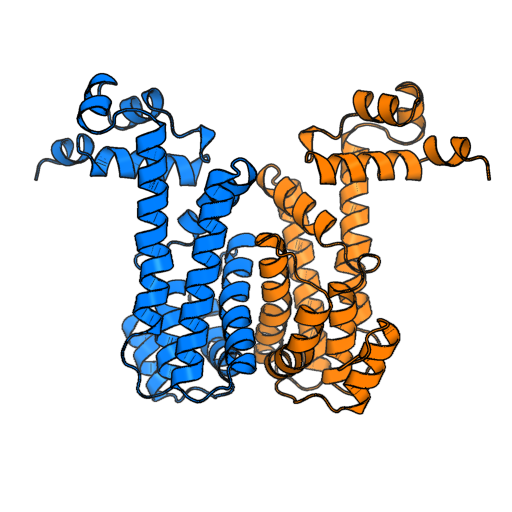C 1
ATOM 869 O O . ALA A 1 106 ? -7.535 9.07 6.57 1 97.19 106 ALA A O 1
ATOM 870 N N . VAL A 1 107 ? -8.672 7.152 6.309 1 98 107 VAL A N 1
ATOM 871 C CA . VAL A 1 107 ? -8.375 6.707 7.668 1 98 107 VAL A CA 1
ATOM 872 C C . VAL A 1 107 ? -6.883 6.41 7.801 1 98 107 VAL A C 1
ATOM 874 O O . VAL A 1 107 ? -6.266 6.742 8.82 1 98 107 VAL A O 1
ATOM 877 N N . ARG A 1 108 ? -6.293 5.84 6.82 1 96.75 108 ARG A N 1
ATOM 878 C CA . ARG A 1 108 ? -4.863 5.555 6.855 1 96.75 108 ARG A CA 1
ATOM 879 C C . ARG A 1 108 ? -4.051 6.848 6.844 1 96.75 108 ARG A C 1
ATOM 881 O O . ARG A 1 108 ? -3.002 6.934 7.488 1 96.75 108 ARG A O 1
ATOM 888 N N . SER A 1 109 ? -4.52 7.773 6.07 1 94.31 109 SER A N 1
ATOM 889 C CA . SER A 1 109 ? -3.883 9.086 6.098 1 94.31 109 SER A CA 1
ATOM 890 C C . SER A 1 109 ? -4.004 9.734 7.473 1 94.31 109 SER A C 1
ATOM 892 O O . SER A 1 109 ? -3.049 10.328 7.969 1 94.31 109 SER A O 1
ATOM 894 N N . TRP A 1 110 ? -5.223 9.609 8.055 1 95.94 110 TRP A N 1
ATOM 895 C CA . TRP A 1 110 ? -5.5 10.078 9.406 1 95.94 110 TRP A CA 1
ATOM 896 C C . TRP A 1 110 ? -4.547 9.43 10.406 1 95.94 110 TRP A C 1
ATOM 898 O O . TRP A 1 110 ? -4.066 10.094 11.336 1 95.94 110 TRP A O 1
ATOM 908 N N . ALA A 1 111 ? -4.164 8.25 10.234 1 95.38 111 ALA A N 1
ATOM 909 C CA . ALA A 1 111 ? -3.326 7.465 11.133 1 95.38 111 ALA A CA 1
ATOM 910 C C . ALA A 1 111 ? -1.915 8.047 11.211 1 95.38 111 ALA A C 1
ATOM 912 O O . ALA A 1 111 ? -1.227 7.887 12.227 1 95.38 111 ALA A O 1
ATOM 913 N N . LEU A 1 112 ? -1.492 8.742 10.188 1 88.94 112 LEU A N 1
ATOM 914 C CA . LEU A 1 112 ? -0.155 9.32 10.148 1 88.94 112 LEU A CA 1
ATOM 915 C C . LEU A 1 112 ? -0 10.406 11.203 1 88.94 112 LEU A C 1
ATOM 917 O O . LEU A 1 112 ? 1.119 10.75 11.594 1 88.94 112 LEU A O 1
ATOM 921 N N . GLN A 1 113 ? -1.103 10.914 11.672 1 89.38 113 GLN A N 1
ATOM 922 C CA . GLN A 1 113 ? -1.005 12.031 12.609 1 89.38 113 GLN A CA 1
ATOM 923 C C . GLN A 1 113 ? -1.561 11.648 13.977 1 89.38 113 GLN A C 1
ATOM 925 O O . GLN A 1 113 ? -1.762 12.516 14.828 1 89.38 113 GLN A O 1
ATOM 930 N N . SER A 1 114 ? -1.921 10.383 14.148 1 94.62 114 SER A N 1
ATOM 931 C CA . SER A 1 114 ? -2.533 9.945 15.398 1 94.62 114 SER A CA 1
ATOM 932 C C . SER A 1 114 ? -2.113 8.516 15.75 1 94.62 114 SER A C 1
ATOM 934 O O . SER A 1 114 ? -2.496 7.566 15.062 1 94.62 114 SER A O 1
ATOM 936 N N . ASN A 1 115 ? -1.462 8.383 16.875 1 94.56 115 ASN A N 1
ATOM 937 C CA . ASN A 1 115 ? -1.039 7.055 17.297 1 94.56 115 ASN A CA 1
ATOM 938 C C . ASN A 1 115 ? -2.234 6.156 17.609 1 94.56 115 ASN A C 1
ATOM 940 O O . ASN A 1 115 ? -2.18 4.945 17.375 1 94.56 115 ASN A O 1
ATOM 944 N N . GLY A 1 116 ? -3.215 6.793 18.141 1 96.81 116 GLY A N 1
ATOM 945 C CA . GLY A 1 116 ? -4.418 6.027 18.438 1 96.81 116 GLY A CA 1
ATOM 946 C C . GLY A 1 116 ? -5.062 5.445 17.188 1 96.81 116 GLY A C 1
ATOM 947 O O . GLY A 1 116 ? -5.465 4.281 17.172 1 96.81 116 GLY A O 1
ATOM 948 N N . ILE A 1 117 ? -5.148 6.215 16.141 1 97.62 117 ILE A N 1
ATOM 949 C CA . ILE A 1 117 ? -5.742 5.75 14.898 1 97.62 117 ILE A CA 1
ATOM 950 C C . ILE A 1 117 ? -4.812 4.738 14.227 1 97.62 117 ILE A C 1
ATOM 952 O O . ILE A 1 117 ? -5.273 3.764 13.633 1 97.62 117 ILE A O 1
ATOM 956 N N . LEU A 1 118 ? -3.547 4.984 14.344 1 96.31 118 LEU A N 1
ATOM 957 C CA . LEU A 1 118 ? -2.57 4.031 13.828 1 96.31 118 LEU A CA 1
ATOM 958 C C . LEU A 1 118 ? -2.775 2.654 14.453 1 96.31 118 LEU A C 1
ATOM 960 O O . LEU A 1 118 ? -2.723 1.639 13.75 1 96.31 118 LEU A O 1
ATOM 964 N N . ALA A 1 119 ? -2.979 2.604 15.719 1 97.06 119 ALA A N 1
ATOM 965 C CA . ALA A 1 119 ? -3.236 1.346 16.422 1 97.06 119 ALA A CA 1
ATOM 966 C C . ALA A 1 119 ? -4.508 0.68 15.898 1 97.06 119 ALA A C 1
ATOM 968 O O . ALA A 1 119 ? -4.551 -0.54 15.727 1 97.06 119 ALA A O 1
ATOM 969 N N . GLU A 1 120 ? -5.531 1.484 15.625 1 97.81 120 GLU A N 1
ATOM 970 C CA . GLU A 1 120 ? -6.789 0.963 15.094 1 97.81 120 GLU A CA 1
ATOM 971 C C . GLU A 1 120 ? -6.59 0.343 13.711 1 97.81 120 GLU A C 1
ATOM 973 O O . GLU A 1 120 ? -7.121 -0.731 13.43 1 97.81 120 GLU A O 1
ATOM 978 N N . VAL A 1 121 ? -5.844 0.997 12.906 1 98.12 121 VAL A N 1
ATOM 979 C CA . VAL A 1 121 ? -5.551 0.507 11.562 1 98.12 121 VAL A CA 1
ATOM 980 C C . VAL A 1 121 ? -4.754 -0.791 11.641 1 98.12 121 VAL A C 1
ATOM 982 O O . VAL A 1 121 ? -5.02 -1.741 10.906 1 98.12 121 VAL A O 1
ATOM 985 N N . GLY A 1 122 ? -3.797 -0.845 12.539 1 97.56 122 GLY A N 1
ATOM 986 C CA . GLY A 1 122 ? -3.021 -2.057 12.758 1 97.56 122 GLY A CA 1
ATOM 987 C C . GLY A 1 122 ? -3.875 -3.246 13.164 1 97.56 122 GLY A C 1
ATOM 988 O O . GLY A 1 122 ? -3.693 -4.348 12.641 1 97.56 122 GLY A O 1
ATOM 989 N N . LYS A 1 123 ? -4.762 -3.021 14.062 1 98 123 LYS A N 1
ATOM 990 C CA . LYS A 1 123 ? -5.68 -4.074 14.492 1 98 123 LYS A CA 1
ATOM 991 C C . LYS A 1 123 ? -6.539 -4.562 13.328 1 98 123 LYS A C 1
ATOM 993 O O . LYS A 1 123 ? -6.77 -5.762 13.18 1 98 123 LYS A O 1
ATOM 998 N N . ALA A 1 124 ? -7.008 -3.637 12.562 1 98.44 124 ALA A N 1
ATOM 999 C CA . ALA A 1 124 ? -7.809 -3.982 11.391 1 98.44 124 ALA A CA 1
ATOM 1000 C C . ALA A 1 124 ? -7.004 -4.82 10.398 1 98.44 124 ALA A C 1
ATOM 1002 O O . ALA A 1 124 ? -7.488 -5.836 9.898 1 98.44 124 ALA A O 1
ATOM 1003 N N . ASP A 1 125 ? -5.777 -4.41 10.141 1 98.25 125 ASP A N 1
ATOM 1004 C CA . ASP A 1 125 ? -4.902 -5.156 9.242 1 98.25 125 ASP A CA 1
ATOM 1005 C C . ASP A 1 125 ? -4.727 -6.594 9.719 1 98.25 125 ASP A C 1
ATOM 1007 O O . ASP A 1 125 ? -4.863 -7.539 8.938 1 98.25 125 ASP A O 1
ATOM 1011 N N . ASP A 1 126 ? -4.488 -6.742 10.992 1 97.88 126 ASP A N 1
ATOM 1012 C CA . ASP A 1 126 ? -4.281 -8.062 11.578 1 97.88 126 ASP A CA 1
ATOM 1013 C C . ASP A 1 126 ? -5.527 -8.938 11.43 1 97.88 126 ASP A C 1
ATOM 1015 O O . ASP A 1 126 ? -5.434 -10.102 11.039 1 97.88 126 ASP A O 1
ATOM 1019 N N . MET A 1 127 ? -6.629 -8.352 11.719 1 98.62 127 MET A N 1
ATOM 1020 C CA . MET A 1 127 ? -7.887 -9.086 11.656 1 98.62 127 MET A CA 1
ATOM 1021 C C . MET A 1 127 ? -8.195 -9.508 10.219 1 98.62 127 MET A C 1
ATOM 1023 O O . MET A 1 127 ? -8.609 -10.641 9.977 1 98.62 127 MET A O 1
ATOM 1027 N N . ARG A 1 128 ? -8.023 -8.633 9.328 1 98.81 128 ARG A N 1
ATOM 1028 C CA . ARG A 1 128 ? -8.305 -8.891 7.922 1 98.81 128 ARG A CA 1
ATOM 1029 C C . ARG A 1 128 ? -7.387 -9.977 7.371 1 98.81 128 ARG A C 1
ATOM 1031 O O . ARG A 1 128 ? -7.848 -10.93 6.746 1 98.81 128 ARG A O 1
ATOM 1038 N N . MET A 1 129 ? -6.098 -9.891 7.613 1 98.44 129 MET A N 1
ATOM 1039 C CA . MET A 1 129 ? -5.148 -10.883 7.129 1 98.44 129 MET A CA 1
ATOM 1040 C C . MET A 1 129 ? -5.391 -12.234 7.789 1 98.44 129 MET A C 1
ATOM 1042 O O . MET A 1 129 ? -5.27 -13.281 7.141 1 98.44 129 MET A O 1
ATOM 1046 N N . ALA A 1 130 ? -5.75 -12.188 9.07 1 98.75 130 ALA A N 1
ATOM 1047 C CA . ALA A 1 130 ? -6.062 -13.438 9.758 1 98.75 130 ALA A CA 1
ATOM 1048 C C . ALA A 1 130 ? -7.285 -14.117 9.141 1 98.75 130 ALA A C 1
ATOM 1050 O O . ALA A 1 130 ? -7.301 -15.336 8.961 1 98.75 130 ALA A O 1
ATOM 1051 N N . ALA A 1 131 ? -8.289 -13.336 8.859 1 98.88 131 ALA A N 1
ATOM 1052 C CA . ALA A 1 131 ? -9.5 -13.875 8.242 1 98.88 131 ALA A CA 1
ATOM 1053 C C . ALA A 1 131 ? -9.188 -14.5 6.883 1 98.88 131 ALA A C 1
ATOM 1055 O O . ALA A 1 131 ? -9.664 -15.594 6.574 1 98.88 131 ALA A O 1
ATOM 1056 N N . LEU A 1 132 ? -8.406 -13.836 6.121 1 98.88 132 LEU A N 1
ATOM 1057 C CA . LEU A 1 132 ? -8.008 -14.352 4.816 1 98.88 132 LEU A CA 1
ATOM 1058 C C . LEU A 1 132 ? -7.184 -15.625 4.969 1 98.88 132 LEU A C 1
ATOM 1060 O O . LEU A 1 132 ? -7.371 -16.594 4.219 1 98.88 132 LEU A O 1
ATOM 1064 N N . SER A 1 133 ? -6.258 -15.609 5.93 1 98.88 133 SER A N 1
ATOM 1065 C CA . SER A 1 133 ? -5.438 -16.797 6.188 1 98.88 133 SER A CA 1
ATOM 1066 C C . SER A 1 133 ? -6.297 -18 6.555 1 98.88 133 SER A C 1
ATOM 1068 O O . SER A 1 133 ? -6.09 -19.094 6.039 1 98.88 133 SER A O 1
ATOM 1070 N N . ARG A 1 134 ? -7.254 -17.766 7.418 1 98.75 134 ARG A N 1
ATOM 1071 C CA . ARG A 1 134 ? -8.164 -18.844 7.812 1 98.75 134 ARG A CA 1
ATOM 1072 C C . ARG A 1 134 ? -8.945 -19.375 6.613 1 98.75 134 ARG A C 1
ATOM 1074 O O . ARG A 1 134 ? -9.203 -20.562 6.516 1 98.75 134 ARG A O 1
ATOM 1081 N N . MET A 1 135 ? -9.336 -18.516 5.773 1 98.75 135 MET A N 1
ATOM 1082 C CA . MET A 1 135 ? -10.039 -18.922 4.566 1 98.75 135 MET A CA 1
ATOM 1083 C C . MET A 1 135 ? -9.18 -19.875 3.732 1 98.75 135 MET A C 1
ATOM 1085 O O . MET A 1 135 ? -9.648 -20.938 3.312 1 98.75 135 MET A O 1
ATOM 1089 N N . PHE A 1 136 ? -7.938 -19.516 3.506 1 98.81 136 PHE A N 1
ATOM 1090 C CA . PHE A 1 136 ? -7.035 -20.359 2.738 1 98.81 136 PHE A CA 1
ATOM 1091 C C . PHE A 1 136 ? -6.848 -21.703 3.424 1 98.81 136 PHE A C 1
ATOM 1093 O O . PHE A 1 136 ? -6.828 -22.75 2.766 1 98.81 136 PHE A O 1
ATOM 1100 N N . MET A 1 137 ? -6.723 -21.672 4.742 1 98.69 137 MET A N 1
ATOM 1101 C CA . MET A 1 137 ? -6.535 -22.906 5.492 1 98.69 137 MET A CA 1
ATOM 1102 C C . MET A 1 137 ? -7.758 -23.812 5.375 1 98.69 137 MET A C 1
ATOM 1104 O O . MET A 1 137 ? -7.625 -25.031 5.285 1 98.69 137 MET A O 1
ATOM 1108 N N . ARG A 1 138 ? -8.914 -23.266 5.398 1 98.19 138 ARG A N 1
ATOM 1109 C CA . ARG A 1 138 ? -10.148 -24.031 5.234 1 98.19 138 ARG A CA 1
ATOM 1110 C C . ARG A 1 138 ? -10.141 -24.812 3.928 1 98.19 138 ARG A C 1
ATOM 1112 O O . ARG A 1 138 ? -10.773 -25.859 3.826 1 98.19 138 ARG A O 1
ATOM 1119 N N . PHE A 1 139 ? -9.422 -24.344 3.01 1 98.31 139 PHE A N 1
ATOM 1120 C CA . PHE A 1 139 ? -9.391 -25 1.714 1 98.31 139 PHE A CA 1
ATOM 1121 C C . PHE A 1 139 ? -8.086 -25.781 1.533 1 98.31 139 PHE A C 1
ATOM 1123 O O . PHE A 1 139 ? -7.66 -26.016 0.404 1 98.31 139 PHE A O 1
ATOM 1130 N N . GLY A 1 140 ? -7.363 -26.016 2.633 1 97.75 140 GLY A N 1
ATOM 1131 C CA . GLY A 1 140 ? -6.344 -27.047 2.625 1 97.75 140 GLY A CA 1
ATOM 1132 C C . GLY A 1 140 ? -4.93 -26.5 2.598 1 97.75 140 GLY A C 1
ATOM 1133 O O . GLY A 1 140 ? -3.963 -27.266 2.572 1 97.75 140 GLY A O 1
ATOM 1134 N N . HIS A 1 141 ? -4.727 -25.219 2.625 1 97.75 141 HIS A N 1
ATOM 1135 C CA . HIS A 1 141 ? -3.375 -24.672 2.633 1 97.75 141 HIS A CA 1
ATOM 1136 C C . HIS A 1 141 ? -2.744 -24.781 4.02 1 97.75 141 HIS A C 1
ATOM 1138 O O . HIS A 1 141 ? -3.439 -24.672 5.031 1 97.75 141 HIS A O 1
ATOM 1144 N N . SER A 1 142 ? -1.408 -25 4.012 1 97.5 142 SER A N 1
ATOM 1145 C CA . SER A 1 142 ? -0.676 -24.969 5.273 1 97.5 142 SER A CA 1
ATOM 1146 C C . SER A 1 142 ? -0.735 -23.578 5.906 1 97.5 142 SER A C 1
ATOM 1148 O O . SER A 1 142 ? -1.017 -22.594 5.23 1 97.5 142 SER A O 1
ATOM 1150 N N . GLU A 1 143 ? -0.467 -23.484 7.141 1 97.31 143 GLU A N 1
ATOM 1151 C CA . GLU A 1 143 ? -0.504 -22.234 7.871 1 97.31 143 GLU A CA 1
ATOM 1152 C C . GLU A 1 143 ? 0.442 -21.203 7.254 1 97.31 143 GLU A C 1
ATOM 1154 O O . GLU A 1 143 ? 0.08 -20.031 7.086 1 97.31 143 GLU A O 1
ATOM 1159 N N . THR A 1 144 ? 1.597 -21.641 6.867 1 96.25 144 THR A N 1
ATOM 1160 C CA . THR A 1 144 ? 2.609 -20.734 6.328 1 96.25 144 THR A CA 1
ATOM 1161 C C . THR A 1 144 ? 2.195 -20.219 4.953 1 96.25 144 THR A C 1
ATOM 1163 O O . THR A 1 144 ? 2.27 -19.016 4.688 1 96.25 144 THR A O 1
ATOM 1166 N N . MET A 1 145 ? 1.729 -21.156 4.121 1 97.19 145 MET A N 1
ATOM 1167 C CA . MET A 1 145 ? 1.289 -20.75 2.791 1 97.19 145 MET A CA 1
ATOM 1168 C C . MET A 1 145 ? 0.044 -19.859 2.875 1 97.19 145 MET A C 1
ATOM 1170 O O . MET A 1 145 ? -0.085 -18.891 2.131 1 97.19 145 MET A O 1
ATOM 1174 N N . ALA A 1 146 ? -0.859 -20.188 3.783 1 98.56 146 ALA A N 1
ATOM 1175 C CA . ALA A 1 146 ? -2.064 -19.391 3.982 1 98.56 146 ALA A CA 1
ATOM 1176 C C . ALA A 1 146 ? -1.716 -17.969 4.391 1 98.56 146 ALA A C 1
ATOM 1178 O O . ALA A 1 146 ? -2.33 -17.016 3.916 1 98.56 146 ALA A O 1
ATOM 1179 N N . ASP A 1 147 ? -0.721 -17.844 5.219 1 98.25 147 ASP A N 1
ATOM 1180 C CA . ASP A 1 147 ? -0.267 -16.531 5.676 1 98.25 147 ASP A CA 1
ATOM 1181 C C . ASP A 1 147 ? 0.248 -15.695 4.508 1 98.25 147 ASP A C 1
ATOM 1183 O O . ASP A 1 147 ? -0.161 -14.547 4.336 1 98.25 147 ASP A O 1
ATOM 1187 N N . VAL A 1 148 ? 1.064 -16.266 3.686 1 98.44 148 VAL A N 1
ATOM 1188 C CA . VAL A 1 148 ? 1.698 -15.523 2.604 1 98.44 148 VAL A CA 1
ATOM 1189 C C . VAL A 1 148 ? 0.665 -15.188 1.53 1 98.44 148 VAL A C 1
ATOM 1191 O O . VAL A 1 148 ? 0.662 -14.086 0.985 1 98.44 148 VAL A O 1
ATOM 1194 N N . ARG A 1 149 ? -0.259 -16.125 1.253 1 98.75 149 ARG A N 1
ATOM 1195 C CA . ARG A 1 149 ? -1.309 -15.852 0.276 1 98.75 149 ARG A CA 1
ATOM 1196 C C . ARG A 1 149 ? -2.268 -14.781 0.785 1 98.75 149 ARG A C 1
ATOM 1198 O O . ARG A 1 149 ? -2.693 -13.906 0.025 1 98.75 149 ARG A O 1
ATOM 1205 N N . ALA A 1 150 ? -2.561 -14.844 2.078 1 98.81 150 ALA A N 1
ATOM 1206 C CA . ALA A 1 150 ? -3.406 -13.82 2.691 1 98.81 150 ALA A CA 1
ATOM 1207 C C . ALA A 1 150 ? -2.756 -12.445 2.598 1 98.81 150 ALA A C 1
ATOM 1209 O O . ALA A 1 150 ? -3.404 -11.469 2.207 1 98.81 150 ALA A O 1
ATOM 1210 N N . ARG A 1 151 ? -1.477 -12.406 2.934 1 98.38 151 ARG A N 1
ATOM 1211 C CA . ARG A 1 151 ? -0.727 -11.156 2.863 1 98.38 151 ARG A CA 1
ATOM 1212 C C . ARG A 1 151 ? -0.668 -10.633 1.433 1 98.38 151 ARG A C 1
ATOM 1214 O O . ARG A 1 151 ? -0.866 -9.438 1.194 1 98.38 151 ARG A O 1
ATOM 1221 N N . THR A 1 152 ? -0.428 -11.516 0.501 1 98.69 152 THR A N 1
ATOM 1222 C CA . THR A 1 152 ? -0.368 -11.102 -0.896 1 98.69 152 THR A CA 1
ATOM 1223 C C . THR A 1 152 ? -1.688 -10.469 -1.332 1 98.69 152 THR A C 1
ATOM 1225 O O . THR A 1 152 ? -1.706 -9.359 -1.859 1 98.69 152 THR A O 1
ATOM 1228 N N . THR A 1 153 ? -2.805 -11.172 -1.047 1 98.69 153 THR A N 1
ATOM 1229 C CA . THR A 1 153 ? -4.141 -10.711 -1.417 1 98.69 153 THR A CA 1
ATOM 1230 C C . THR A 1 153 ? -4.434 -9.344 -0.8 1 98.69 153 THR A C 1
ATOM 1232 O O . THR A 1 153 ? -4.891 -8.43 -1.49 1 98.69 153 THR A O 1
ATOM 1235 N N . TYR A 1 154 ? -4.086 -9.227 0.438 1 98.69 154 TYR A N 1
ATOM 1236 C CA . TYR A 1 154 ? -4.414 -8.031 1.203 1 98.69 154 TYR A CA 1
ATOM 1237 C C . TYR A 1 154 ? -3.512 -6.867 0.813 1 98.69 154 TYR A C 1
ATOM 1239 O O . TYR A 1 154 ? -3.988 -5.758 0.564 1 98.69 154 TYR A O 1
ATOM 1247 N N . LEU A 1 155 ? -2.223 -7.086 0.729 1 98.38 155 LEU A N 1
ATOM 1248 C CA . LEU A 1 155 ? -1.243 -6.031 0.508 1 98.38 155 LEU A CA 1
ATOM 1249 C C . LEU A 1 155 ? -1.361 -5.465 -0.904 1 98.38 155 LEU A C 1
ATOM 1251 O O . LEU A 1 155 ? -1.133 -4.273 -1.122 1 98.38 155 LEU A O 1
ATOM 1255 N N . VAL A 1 156 ? -1.737 -6.266 -1.879 1 98.38 156 VAL A N 1
ATOM 1256 C CA . VAL A 1 156 ? -2.004 -5.754 -3.221 1 98.38 156 VAL A CA 1
ATOM 1257 C C . VAL A 1 156 ? -3.113 -4.707 -3.164 1 98.38 156 VAL A C 1
ATOM 1259 O O . VAL A 1 156 ? -2.992 -3.633 -3.754 1 98.38 156 VAL A O 1
ATOM 1262 N N . GLN A 1 157 ? -4.168 -5.02 -2.441 1 97.62 157 GLN A N 1
ATOM 1263 C CA . GLN A 1 157 ? -5.27 -4.07 -2.344 1 97.62 157 GLN A CA 1
ATOM 1264 C C . GLN A 1 157 ? -4.828 -2.787 -1.646 1 97.62 157 GLN A C 1
ATOM 1266 O O . GLN A 1 157 ? -5.176 -1.688 -2.082 1 97.62 157 GLN A O 1
ATOM 1271 N N . ILE A 1 158 ? -4.066 -2.922 -0.554 1 97.75 158 ILE A N 1
ATOM 1272 C CA . ILE A 1 158 ? -3.551 -1.753 0.149 1 97.75 158 ILE A CA 1
ATOM 1273 C C . ILE A 1 158 ? -2.65 -0.946 -0.784 1 97.75 158 ILE A C 1
ATOM 1275 O O . ILE A 1 158 ? -2.668 0.287 -0.761 1 97.75 158 ILE A O 1
ATOM 1279 N N . GLY A 1 159 ? -1.863 -1.648 -1.589 1 97.62 159 GLY A N 1
ATOM 1280 C CA . GLY A 1 159 ? -1.057 -0.97 -2.59 1 97.62 159 GLY A CA 1
ATOM 1281 C C . GLY A 1 159 ? -1.881 -0.151 -3.564 1 97.62 159 GLY A C 1
ATOM 1282 O O . GLY A 1 159 ? -1.562 1.01 -3.832 1 97.62 159 GLY A O 1
ATOM 1283 N N . TYR A 1 160 ? -2.975 -0.748 -4.105 1 96.5 160 TYR A N 1
ATOM 1284 C CA . TYR A 1 160 ? -3.865 -0.039 -5.016 1 96.5 160 TYR A CA 1
ATOM 1285 C C . TYR A 1 160 ? -4.43 1.216 -4.363 1 96.5 160 TYR A C 1
ATOM 1287 O O . TYR A 1 160 ? -4.469 2.281 -4.984 1 96.5 160 TYR A O 1
ATOM 1295 N N . ILE A 1 161 ? -4.812 1.079 -3.123 1 95.88 161 ILE A N 1
ATOM 1296 C CA . ILE A 1 161 ? -5.418 2.186 -2.391 1 95.88 161 ILE A CA 1
ATOM 1297 C C . ILE A 1 161 ? -4.379 3.285 -2.166 1 95.88 161 ILE A C 1
ATOM 1299 O O . ILE A 1 161 ? -4.664 4.465 -2.383 1 95.88 161 ILE A O 1
ATOM 1303 N N . SER A 1 162 ? -3.189 2.896 -1.791 1 93.5 162 SER A N 1
ATOM 1304 C CA . SER A 1 162 ? -2.113 3.842 -1.511 1 93.5 162 SER A CA 1
ATOM 1305 C C . SER A 1 162 ? -1.693 4.59 -2.771 1 93.5 162 SER A C 1
ATOM 1307 O O . SER A 1 162 ? -1.283 5.75 -2.703 1 93.5 162 SER A O 1
ATOM 1309 N N . MET A 1 163 ? -1.812 3.953 -3.9 1 93.56 163 MET A N 1
ATOM 1310 C CA . MET A 1 163 ? -1.438 4.57 -5.168 1 93.56 163 MET A CA 1
ATOM 1311 C C . MET A 1 163 ? -2.576 5.426 -5.715 1 93.56 163 MET A C 1
ATOM 1313 O O . MET A 1 163 ? -2.418 6.102 -6.734 1 93.56 163 MET A O 1
ATOM 1317 N N . GLN A 1 164 ? -3.713 5.418 -5.008 1 87.94 164 GLN A N 1
ATOM 1318 C CA . GLN A 1 164 ? -4.898 6.117 -5.488 1 87.94 164 GLN A CA 1
ATOM 1319 C C . GLN A 1 164 ? -5.195 5.766 -6.941 1 87.94 164 GLN A C 1
ATOM 1321 O O . GLN A 1 164 ? -5.43 6.652 -7.766 1 87.94 164 GLN A O 1
ATOM 1326 N N . SER A 1 165 ? -5.059 4.512 -7.199 1 85.56 165 SER A N 1
ATOM 1327 C CA . SER A 1 165 ? -5.27 4.02 -8.555 1 85.56 165 SER A CA 1
ATOM 1328 C C . SER A 1 165 ? -6.73 4.156 -8.977 1 85.56 165 SER A C 1
ATOM 1330 O O . SER A 1 165 ? -7.637 3.828 -8.203 1 85.56 165 SER A O 1
ATOM 1332 N N . GLU A 1 166 ? -6.906 4.723 -10.086 1 84.25 166 GLU A N 1
ATOM 1333 C CA . GLU A 1 166 ? -8.219 4.793 -10.711 1 84.25 166 GLU A CA 1
ATOM 1334 C C . GLU A 1 166 ? -8.227 4.082 -12.062 1 84.25 166 GLU A C 1
ATOM 1336 O O . GLU A 1 166 ? -7.66 4.582 -13.039 1 84.25 166 GLU A O 1
ATOM 1341 N N . GLU A 1 167 ? -8.75 2.975 -12.023 1 86.56 167 GLU A N 1
ATOM 1342 C CA . GLU A 1 167 ? -8.82 2.17 -13.242 1 86.56 167 GLU A CA 1
ATOM 1343 C C . GLU A 1 167 ? -10.266 1.953 -13.68 1 86.56 167 GLU A C 1
ATOM 1345 O O . GLU A 1 167 ? -11.164 1.844 -12.844 1 86.56 167 GLU A O 1
ATOM 1350 N N . ASP A 1 168 ? -10.383 1.872 -14.953 1 89.12 168 ASP A N 1
ATOM 1351 C CA . ASP A 1 168 ? -11.695 1.53 -15.5 1 89.12 168 ASP A CA 1
ATOM 1352 C C . ASP A 1 168 ? -12.109 0.12 -15.094 1 89.12 168 ASP A C 1
ATOM 1354 O O . ASP A 1 168 ? -11.273 -0.782 -15.008 1 89.12 168 ASP A O 1
ATOM 1358 N N . MET A 1 169 ? -13.352 -0.002 -14.93 1 86.88 169 MET A N 1
ATOM 1359 C CA . MET A 1 169 ? -13.898 -1.285 -14.5 1 86.88 169 MET A CA 1
ATOM 1360 C C . MET A 1 169 ? -13.516 -2.395 -15.477 1 86.88 169 MET A C 1
ATOM 1362 O O . MET A 1 169 ? -13.188 -3.506 -15.055 1 86.88 169 MET A O 1
ATOM 1366 N N . ALA A 1 170 ? -13.602 -2.115 -16.734 1 89.12 170 ALA A N 1
ATOM 1367 C CA . ALA A 1 170 ? -13.297 -3.123 -17.75 1 89.12 170 ALA A CA 1
ATOM 1368 C C . ALA A 1 170 ? -11.859 -3.605 -17.625 1 89.12 170 ALA A C 1
ATOM 1370 O O . ALA A 1 170 ? -11.586 -4.801 -17.75 1 89.12 170 ALA A O 1
ATOM 1371 N N . VAL A 1 171 ? -10.969 -2.689 -17.406 1 91 171 VAL A N 1
ATOM 1372 C CA . VAL A 1 171 ? -9.555 -3.014 -17.266 1 91 171 VAL A CA 1
ATOM 1373 C C . VAL A 1 171 ? -9.344 -3.867 -16.016 1 91 171 VAL A C 1
ATOM 1375 O O . VAL A 1 171 ? -8.633 -4.875 -16.062 1 91 171 VAL A O 1
ATOM 1378 N N . ARG A 1 172 ? -10.008 -3.545 -14.953 1 92.19 172 ARG A N 1
ATOM 1379 C CA . ARG A 1 172 ? -9.898 -4.289 -13.703 1 92.19 172 ARG A CA 1
ATOM 1380 C C . ARG A 1 172 ? -10.445 -5.703 -13.859 1 92.19 172 ARG A C 1
ATOM 1382 O O . ARG A 1 172 ? -9.82 -6.672 -13.422 1 92.19 172 ARG A O 1
ATOM 1389 N N . MET A 1 173 ? -11.578 -5.746 -14.539 1 92.94 173 MET A N 1
ATOM 1390 C CA . MET A 1 173 ? -12.234 -7.035 -14.719 1 92.94 173 MET A CA 1
ATOM 1391 C C . MET A 1 173 ? -11.375 -7.98 -15.547 1 92.94 173 MET A C 1
ATOM 1393 O O . MET A 1 173 ? -11.328 -9.18 -15.273 1 92.94 173 MET A O 1
ATOM 1397 N N . GLN A 1 174 ? -10.688 -7.445 -16.453 1 93 174 GLN A N 1
ATOM 1398 C CA . GLN A 1 174 ? -9.852 -8.25 -17.328 1 93 174 GLN A CA 1
ATOM 1399 C C . GLN A 1 174 ? -8.695 -8.891 -16.562 1 93 174 GLN A C 1
ATOM 1401 O O . GLN A 1 174 ? -8.211 -9.953 -16.938 1 93 174 GLN A O 1
ATOM 1406 N N . ARG A 1 175 ? -8.305 -8.312 -15.477 1 96.38 175 ARG A N 1
ATOM 1407 C CA . ARG A 1 175 ? -7.148 -8.789 -14.727 1 96.38 175 ARG A CA 1
ATOM 1408 C C . ARG A 1 175 ? -7.562 -9.82 -13.68 1 96.38 175 ARG A C 1
ATOM 1410 O O . ARG A 1 175 ? -6.719 -10.547 -13.148 1 96.38 175 ARG A O 1
ATOM 1417 N N . ILE A 1 176 ? -8.867 -9.906 -13.359 1 96.69 176 ILE A N 1
ATOM 1418 C CA . ILE A 1 176 ? -9.359 -10.648 -12.203 1 96.69 176 ILE A CA 1
ATOM 1419 C C . ILE A 1 176 ? -9.008 -12.125 -12.352 1 96.69 176 ILE A C 1
ATOM 1421 O O . ILE A 1 176 ? -8.508 -12.75 -11.406 1 96.69 176 ILE A O 1
ATOM 1425 N N . PRO A 1 177 ? -9.172 -12.734 -13.547 1 97.19 177 PRO A N 1
ATOM 1426 C CA . PRO A 1 177 ? -8.836 -14.156 -13.633 1 97.19 177 PRO A CA 1
ATOM 1427 C C . PRO A 1 177 ? -7.375 -14.438 -13.305 1 97.19 177 PRO A C 1
ATOM 1429 O O . PRO A 1 177 ? -7.07 -15.43 -12.641 1 97.19 177 PRO A O 1
ATOM 1432 N N . ASP A 1 178 ? -6.492 -13.57 -13.734 1 97.81 178 ASP A N 1
ATOM 1433 C CA . ASP A 1 178 ? -5.07 -13.773 -13.477 1 97.81 178 ASP A CA 1
ATOM 1434 C C . ASP A 1 178 ? -4.738 -13.523 -12.008 1 97.81 178 ASP A C 1
ATOM 1436 O O . ASP A 1 178 ? -3.939 -14.25 -11.414 1 97.81 178 ASP A O 1
ATOM 1440 N N . TYR A 1 179 ? -5.352 -12.5 -11.367 1 98.31 179 TYR A N 1
ATOM 1441 C CA . TYR A 1 179 ? -5.172 -12.273 -9.938 1 98.31 179 TYR A CA 1
ATOM 1442 C C . TYR A 1 179 ? -5.609 -13.492 -9.133 1 98.31 179 TYR A C 1
ATOM 1444 O O . TYR A 1 179 ? -4.914 -13.922 -8.211 1 98.31 179 TYR A O 1
ATOM 1452 N N . ILE A 1 180 ? -6.773 -14.016 -9.531 1 98.31 180 ILE A N 1
ATOM 1453 C CA . ILE A 1 180 ? -7.305 -15.188 -8.844 1 98.31 180 ILE A CA 1
ATOM 1454 C C . ILE A 1 180 ? -6.312 -16.344 -8.961 1 98.31 180 ILE A C 1
ATOM 1456 O O . ILE A 1 180 ? -6 -17 -7.969 1 98.31 180 ILE A O 1
ATOM 1460 N N . ALA A 1 181 ? -5.809 -16.562 -10.148 1 98 181 ALA A N 1
ATOM 1461 C CA . ALA A 1 181 ? -4.855 -17.641 -10.367 1 98 181 ALA A CA 1
ATOM 1462 C C . ALA A 1 181 ? -3.596 -17.438 -9.531 1 98 181 ALA A C 1
ATOM 1464 O O . ALA A 1 181 ? -3.072 -18.391 -8.953 1 98 181 ALA A O 1
ATOM 1465 N N . ILE A 1 182 ? -3.131 -16.234 -9.422 1 98.31 182 ILE A N 1
ATOM 1466 C CA . ILE A 1 182 ? -1.913 -15.93 -8.688 1 98.31 182 ILE A CA 1
ATOM 1467 C C . ILE A 1 182 ? -2.162 -16.094 -7.188 1 98.31 182 ILE A C 1
ATOM 1469 O O . ILE A 1 182 ? -1.372 -16.719 -6.484 1 98.31 182 ILE A O 1
ATOM 1473 N N . TYR A 1 183 ? -3.285 -15.578 -6.691 1 98.62 183 TYR A N 1
ATOM 1474 C CA . TYR A 1 183 ? -3.588 -15.586 -5.266 1 98.62 183 TYR A CA 1
ATOM 1475 C C . TYR A 1 183 ? -3.824 -17 -4.766 1 98.62 183 TYR A C 1
ATOM 1477 O O . TYR A 1 183 ? -3.402 -17.359 -3.664 1 98.62 183 TYR A O 1
ATOM 1485 N N . THR A 1 184 ? -4.5 -17.812 -5.633 1 98.12 184 THR A N 1
ATOM 1486 C CA . THR A 1 184 ? -5 -19.094 -5.141 1 98.12 184 THR A CA 1
ATOM 1487 C C . THR A 1 184 ? -4.137 -20.234 -5.648 1 98.12 184 THR A C 1
ATOM 1489 O O . THR A 1 184 ? -4.168 -21.344 -5.09 1 98.12 184 THR A O 1
ATOM 1492 N N . GLY A 1 185 ? -3.453 -20.016 -6.758 1 96.81 185 GLY A N 1
ATOM 1493 C CA . GLY A 1 185 ? -2.734 -21.094 -7.414 1 96.81 185 GLY A CA 1
ATOM 1494 C C . GLY A 1 185 ? -3.617 -21.938 -8.305 1 96.81 185 GLY A C 1
ATOM 1495 O O . GLY A 1 185 ? -3.186 -22.984 -8.812 1 96.81 185 GLY A O 1
ATOM 1496 N N . GLU A 1 186 ? -4.891 -21.484 -8.508 1 96.56 186 GLU A N 1
ATOM 1497 C CA . GLU A 1 186 ? -5.863 -22.219 -9.312 1 96.56 186 GLU A CA 1
ATOM 1498 C C . GLU A 1 186 ? -6.438 -21.344 -10.422 1 96.56 186 GLU A C 1
ATOM 1500 O O . GLU A 1 186 ? -6.762 -20.172 -10.195 1 96.56 186 GLU A O 1
ATOM 1505 N N . VAL A 1 187 ? -6.523 -21.906 -11.625 1 95.88 187 VAL A N 1
ATOM 1506 C CA . VAL A 1 187 ? -7.168 -21.203 -12.727 1 95.88 187 VAL A CA 1
ATOM 1507 C C . VAL A 1 187 ? -8.68 -21.234 -12.539 1 95.88 187 VAL A C 1
ATOM 1509 O O . VAL A 1 187 ? -9.273 -22.297 -12.383 1 95.88 187 VAL A O 1
ATOM 1512 N N . PRO A 1 188 ? -9.297 -20.094 -12.547 1 97.62 188 PRO A N 1
ATOM 1513 C CA . PRO A 1 188 ? -10.75 -20.109 -12.367 1 97.62 188 PRO A CA 1
ATOM 1514 C C . PRO A 1 188 ? -11.484 -20.797 -13.508 1 97.62 188 PRO A C 1
ATOM 1516 O O . PRO A 1 188 ? -11.086 -20.688 -14.672 1 97.62 188 PRO A O 1
ATOM 1519 N N . GLN A 1 189 ? -12.531 -21.516 -13.156 1 97 189 GLN A N 1
ATOM 1520 C CA . GLN A 1 189 ? -13.422 -22.062 -14.172 1 97 189 GLN A CA 1
ATOM 1521 C C . GLN A 1 189 ? -14.344 -20.984 -14.734 1 97 189 GLN A C 1
ATOM 1523 O O . GLN A 1 189 ? -14.719 -20.047 -14.031 1 97 189 GLN A O 1
ATOM 1528 N N . GLN A 1 190 ? -14.734 -21.172 -15.961 1 95.56 190 GLN A N 1
ATOM 1529 C CA . GLN A 1 190 ? -15.555 -20.188 -16.625 1 95.56 190 GLN A CA 1
ATOM 1530 C C . GLN A 1 190 ? -16.875 -19.953 -15.883 1 95.56 190 GLN A C 1
ATOM 1532 O O . GLN A 1 190 ? -17.359 -18.828 -15.789 1 95.56 190 GLN A O 1
ATOM 1537 N N . ARG A 1 191 ? -17.406 -20.984 -15.359 1 95.19 191 ARG A N 1
ATOM 1538 C CA . ARG A 1 191 ? -18.688 -20.875 -14.656 1 95.19 191 ARG A CA 1
ATOM 1539 C C . ARG A 1 191 ? -18.531 -20.016 -13.406 1 95.19 191 ARG A C 1
ATOM 1541 O O . ARG A 1 191 ? -19.469 -19.297 -13.023 1 95.19 191 ARG A O 1
ATOM 1548 N N . GLU A 1 192 ? -17.438 -20.078 -12.703 1 96.44 192 GLU A N 1
ATOM 1549 C CA . GLU A 1 192 ? -17.172 -19.25 -11.531 1 96.44 192 GLU A CA 1
ATOM 1550 C C . GLU A 1 192 ? -17.047 -17.781 -11.906 1 96.44 192 GLU A C 1
ATOM 1552 O O . GLU A 1 192 ? -17.625 -16.922 -11.242 1 96.44 192 GLU A O 1
ATOM 1557 N N . LEU A 1 193 ? -16.406 -17.547 -13.039 1 96.5 193 LEU A N 1
ATOM 1558 C CA . LEU A 1 193 ? -16.234 -16.188 -13.531 1 96.5 193 LEU A CA 1
ATOM 1559 C C . LEU A 1 193 ? -17.578 -15.617 -14 1 96.5 193 LEU A C 1
ATOM 1561 O O . LEU A 1 193 ? -17.891 -14.453 -13.742 1 96.5 193 LEU A O 1
ATOM 1565 N N . ASP A 1 194 ? -18.312 -16.453 -14.664 1 95.38 194 ASP A N 1
ATOM 1566 C CA . ASP A 1 194 ? -19.609 -16.016 -15.172 1 95.38 194 ASP A CA 1
ATOM 1567 C C . ASP A 1 194 ? -20.531 -15.578 -14.023 1 95.38 194 ASP A C 1
ATOM 1569 O O . ASP A 1 194 ? -21.203 -14.547 -14.125 1 95.38 194 ASP A O 1
ATOM 1573 N N . ARG A 1 195 ? -20.562 -16.297 -12.969 1 95.06 195 ARG A N 1
ATOM 1574 C CA . ARG A 1 195 ? -21.359 -15.93 -11.805 1 95.06 195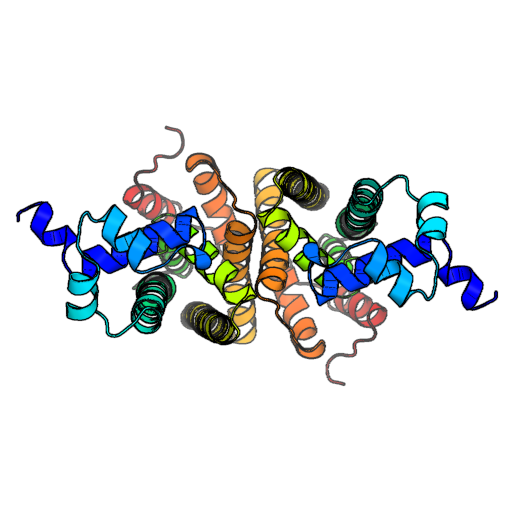 ARG A CA 1
ATOM 1575 C C . ARG A 1 195 ? -20.891 -14.609 -11.203 1 95.06 195 ARG A C 1
ATOM 1577 O O . ARG A 1 195 ? -21.703 -13.758 -10.836 1 95.06 195 ARG A O 1
ATOM 1584 N N . PHE A 1 196 ? -19.656 -14.5 -11.117 1 96.44 196 PHE A N 1
ATOM 1585 C CA . PHE A 1 196 ? -19.047 -13.289 -10.562 1 96.44 196 PHE A CA 1
ATOM 1586 C C . PHE A 1 196 ? -19.375 -12.078 -11.438 1 96.44 196 PHE A C 1
ATOM 1588 O O . PHE A 1 196 ? -19.781 -11.039 -10.93 1 96.44 196 PHE A O 1
ATOM 1595 N N . TYR A 1 197 ? -19.141 -12.203 -12.758 1 94.88 197 TYR A N 1
ATOM 1596 C CA . TYR A 1 197 ? -19.422 -11.109 -13.688 1 94.88 197 TYR A CA 1
ATOM 1597 C C . TYR A 1 197 ? -20.906 -10.711 -13.625 1 94.88 197 TYR A C 1
ATOM 1599 O O . TYR A 1 197 ? -21.219 -9.523 -13.633 1 94.88 197 TYR A O 1
ATOM 1607 N N . ALA A 1 198 ? -21.75 -11.656 -13.516 1 93.62 198 ALA A N 1
ATOM 1608 C CA . ALA A 1 198 ? -23.188 -11.406 -13.5 1 93.62 198 ALA A CA 1
ATOM 1609 C C . ALA A 1 198 ? -23.578 -10.562 -12.289 1 93.62 198 ALA A C 1
ATOM 1611 O O . ALA A 1 198 ? -24.359 -9.617 -12.422 1 93.62 198 ALA A O 1
ATOM 1612 N N . ARG A 1 199 ? -23 -10.812 -11.148 1 92.06 199 ARG A N 1
ATOM 1613 C CA . ARG A 1 199 ? -23.438 -10.094 -9.953 1 92.06 199 ARG A CA 1
ATOM 1614 C C . ARG A 1 199 ? -22.828 -8.695 -9.906 1 92.06 199 ARG A C 1
ATOM 1616 O O . ARG A 1 199 ? -23.219 -7.871 -9.078 1 92.06 199 ARG A O 1
ATOM 1623 N N . HIS A 1 200 ? -21.922 -8.43 -10.828 1 93.5 200 HIS A N 1
ATOM 1624 C CA . HIS A 1 200 ? -21.359 -7.09 -10.906 1 93.5 200 HIS A CA 1
ATOM 1625 C C . HIS A 1 200 ? -21.766 -6.391 -12.195 1 93.5 200 HIS A C 1
ATOM 1627 O O . HIS A 1 200 ? -21.219 -5.34 -12.539 1 93.5 200 HIS A O 1
ATOM 1633 N N . GLY A 1 201 ? -22.609 -7.031 -12.969 1 90.75 201 GLY A N 1
ATOM 1634 C CA . GLY A 1 201 ? -23.172 -6.43 -14.172 1 90.75 201 GLY A CA 1
ATOM 1635 C C . GLY A 1 201 ? -22.156 -6.281 -15.289 1 90.75 201 GLY A C 1
ATOM 1636 O O . GLY A 1 201 ? -22.219 -5.328 -16.062 1 90.75 201 GLY A O 1
ATOM 1637 N N . TYR A 1 202 ? -21.172 -7.148 -15.297 1 90.69 202 TYR A N 1
ATOM 1638 C CA . TYR A 1 202 ? -20.109 -7.098 -16.312 1 90.69 202 TYR A CA 1
ATOM 1639 C C . TYR A 1 202 ? -20.312 -8.195 -17.344 1 90.69 202 TYR A C 1
ATOM 1641 O O . TYR A 1 202 ? -20.562 -9.352 -17 1 90.69 202 TYR A O 1
ATOM 1649 N N . ARG A 1 203 ? -20.281 -7.887 -18.672 1 85 203 ARG A N 1
ATOM 1650 C CA . ARG A 1 203 ? -20.312 -8.812 -19.797 1 85 203 ARG A CA 1
ATOM 1651 C C . ARG A 1 203 ? -19.031 -8.734 -20.609 1 85 203 ARG A C 1
ATOM 1653 O O . ARG A 1 203 ? -18.797 -7.746 -21.312 1 85 203 ARG A O 1
ATOM 1660 N N . PRO A 1 204 ? -18.203 -9.859 -20.469 1 79.81 204 PRO A N 1
ATOM 1661 C CA . PRO A 1 204 ? -16.969 -9.836 -21.25 1 79.81 204 PRO A CA 1
ATOM 1662 C C . PRO A 1 204 ? -17.219 -9.672 -22.75 1 79.81 204 PRO A C 1
ATOM 1664 O O . PRO A 1 204 ? -18.156 -10.266 -23.297 1 79.81 204 PRO A O 1
ATOM 1667 N N . GLY A 1 205 ? -16.422 -8.844 -23.453 1 71.5 205 GLY A N 1
ATOM 1668 C CA . GLY A 1 205 ? -16.547 -8.664 -24.891 1 71.5 205 GLY A CA 1
ATOM 1669 C C . GLY A 1 205 ? -17.703 -7.77 -25.297 1 71.5 205 GLY A C 1
ATOM 1670 O O . GLY A 1 205 ? -18.016 -7.621 -26.469 1 71.5 205 GLY A O 1
ATOM 1671 N N . SER A 1 206 ? -18.438 -7.289 -24.422 1 62.03 206 SER A N 1
ATOM 1672 C CA . SER A 1 206 ? -19.578 -6.441 -24.797 1 62.03 206 SER A CA 1
ATOM 1673 C C . SER A 1 206 ? -19.125 -5.004 -25.047 1 62.03 206 SER A C 1
ATOM 1675 O O . SER A 1 206 ? -18.125 -4.551 -24.484 1 62.03 206 SER A O 1
ATOM 1677 N N . MET B 1 1 ? 39.781 12.688 5.043 1 35.62 1 MET B N 1
ATOM 1678 C CA . MET B 1 1 ? 39.031 13.812 4.477 1 35.62 1 MET B CA 1
ATOM 1679 C C . MET B 1 1 ? 38.25 14.555 5.555 1 35.62 1 MET B C 1
ATOM 1681 O O . MET B 1 1 ? 37.594 13.922 6.383 1 35.62 1 MET B O 1
ATOM 1685 N N . ASN B 1 2 ? 38.406 15.75 6.031 1 38.03 2 ASN B N 1
ATOM 1686 C CA . ASN B 1 2 ? 37.969 16.453 7.242 1 38.03 2 ASN B CA 1
ATOM 1687 C C . ASN B 1 2 ? 36.469 16.359 7.438 1 38.03 2 ASN B C 1
ATOM 1689 O O . ASN B 1 2 ? 35.719 16.469 6.477 1 38.03 2 ASN B O 1
ATOM 1693 N N . GLU B 1 3 ? 36.062 15.711 8.414 1 47.53 3 GLU B N 1
ATOM 1694 C CA . GLU B 1 3 ? 34.656 15.484 8.828 1 47.53 3 GLU B CA 1
ATOM 1695 C C . GLU B 1 3 ? 33.781 16.688 8.516 1 47.53 3 GLU B C 1
ATOM 1697 O O . GLU B 1 3 ? 32.625 16.547 8.164 1 47.53 3 GLU B O 1
ATOM 1702 N N . THR B 1 4 ? 34.344 17.906 8.742 1 49.34 4 THR B N 1
ATOM 1703 C CA . THR B 1 4 ? 33.781 19.219 8.477 1 49.34 4 THR B CA 1
ATOM 1704 C C . THR B 1 4 ? 33.531 19.406 6.977 1 49.34 4 THR B C 1
ATOM 1706 O O . THR B 1 4 ? 32.594 20.094 6.574 1 49.34 4 THR B O 1
ATOM 1709 N N . GLY B 1 5 ? 34.438 18.844 6.234 1 54.94 5 GLY B N 1
ATOM 1710 C CA . GLY B 1 5 ? 34.438 19.062 4.797 1 54.94 5 GLY B CA 1
ATOM 1711 C C . GLY B 1 5 ? 33.219 18.5 4.105 1 54.94 5 GLY B C 1
ATOM 1712 O O . GLY B 1 5 ? 32.719 19.094 3.15 1 54.94 5 GLY B O 1
ATOM 1713 N N . TRP B 1 6 ? 32.75 17.406 4.617 1 65 6 TRP B N 1
ATOM 1714 C CA . TRP B 1 6 ? 31.609 16.75 3.957 1 65 6 TRP B CA 1
ATOM 1715 C C . TRP B 1 6 ? 30.297 17.422 4.328 1 65 6 TRP B C 1
ATOM 1717 O O . TRP B 1 6 ? 29.406 17.562 3.484 1 65 6 TRP B O 1
ATOM 1727 N N . ARG B 1 7 ? 30.234 18.078 5.5 1 67.75 7 ARG B N 1
ATOM 1728 C CA . ARG B 1 7 ? 29 18.719 5.977 1 67.75 7 ARG B CA 1
ATOM 1729 C C . ARG B 1 7 ? 28.672 19.953 5.145 1 67.75 7 ARG B C 1
ATOM 1731 O O . ARG B 1 7 ? 27.5 20.266 4.922 1 67.75 7 ARG B O 1
ATOM 1738 N N . GLY B 1 8 ? 29.625 20.578 4.707 1 75.75 8 GLY B N 1
ATOM 1739 C CA . GLY B 1 8 ? 29.469 21.781 3.91 1 75.75 8 GLY B CA 1
ATOM 1740 C C . GLY B 1 8 ? 29.594 21.531 2.42 1 75.75 8 GLY B C 1
ATOM 1741 O O . GLY B 1 8 ? 30.141 22.359 1.691 1 75.75 8 GLY B O 1
ATOM 1742 N N . SER B 1 9 ? 29.156 20.375 2.045 1 91.31 9 SER B N 1
ATOM 1743 C CA . SER B 1 9 ? 29.141 20 0.633 1 91.31 9 SER B CA 1
ATOM 1744 C C . SER B 1 9 ? 27.703 19.859 0.117 1 91.31 9 SER B C 1
ATOM 1746 O O . SER B 1 9 ? 26.75 19.953 0.887 1 91.31 9 SER B O 1
ATOM 1748 N N . TYR B 1 10 ? 27.625 19.766 -1.177 1 95.69 10 TYR B N 1
ATOM 1749 C CA . TYR B 1 10 ? 26.344 19.484 -1.811 1 95.69 10 TYR B CA 1
ATOM 1750 C C . TYR B 1 10 ? 25.672 18.266 -1.184 1 95.69 10 TYR B C 1
ATOM 1752 O O . TYR B 1 10 ? 24.5 18.312 -0.788 1 95.69 10 TYR B O 1
ATOM 1760 N N . GLU B 1 11 ? 26.453 17.203 -0.996 1 96.38 11 GLU B N 1
ATOM 1761 C CA . GLU B 1 11 ? 25.953 15.953 -0.439 1 96.38 11 GLU B CA 1
ATOM 1762 C C . GLU B 1 11 ? 25.594 16.109 1.034 1 96.38 11 GLU B C 1
ATOM 1764 O O . GLU B 1 11 ? 24.641 15.484 1.517 1 96.38 11 GLU B O 1
ATOM 1769 N N . GLY B 1 12 ? 26.328 16.906 1.713 1 96.31 12 GLY B N 1
ATOM 1770 C CA . GLY B 1 12 ? 26.016 17.156 3.111 1 96.31 12 GLY B CA 1
ATOM 1771 C C . GLY B 1 12 ? 24.656 17.797 3.316 1 96.31 12 GLY B C 1
ATOM 1772 O O . GLY B 1 12 ? 23.891 17.375 4.184 1 96.31 12 GLY B O 1
ATOM 1773 N N . TRP B 1 13 ? 24.375 18.828 2.498 1 97.06 13 TRP B N 1
ATOM 1774 C CA . TRP B 1 13 ? 23.078 19.5 2.561 1 97.06 13 TRP B CA 1
ATOM 1775 C C . TRP B 1 13 ? 21.953 18.547 2.182 1 97.06 13 TRP B C 1
ATOM 1777 O O . TRP B 1 13 ? 20.906 18.516 2.834 1 97.06 13 TRP B O 1
ATOM 1787 N N . LEU B 1 14 ? 22.203 17.812 1.171 1 97.81 14 LEU B N 1
ATOM 1788 C CA . LEU B 1 14 ? 21.203 16.875 0.694 1 97.81 14 LEU B CA 1
ATOM 1789 C C . LEU B 1 14 ? 20.922 15.789 1.738 1 97.81 14 LEU B C 1
ATOM 1791 O O . LEU B 1 14 ? 19.766 15.422 1.96 1 97.81 14 LEU B O 1
ATOM 1795 N N . GLU B 1 15 ? 21.953 15.305 2.377 1 97.81 15 GLU B N 1
ATOM 1796 C CA . GLU B 1 15 ? 21.797 14.305 3.428 1 97.81 15 GLU B CA 1
ATOM 1797 C C . GLU B 1 15 ? 21.031 14.867 4.621 1 97.81 15 GLU B C 1
ATOM 1799 O O . GLU B 1 15 ? 20.188 14.188 5.203 1 97.81 15 GLU B O 1
ATOM 1804 N N . ALA B 1 16 ? 21.328 16.047 5.008 1 97.75 16 ALA B N 1
ATOM 1805 C CA . ALA B 1 16 ? 20.594 16.703 6.094 1 97.75 16 ALA B CA 1
ATOM 1806 C C . ALA B 1 16 ? 19.109 16.844 5.75 1 97.75 16 ALA B C 1
ATOM 1808 O O . ALA B 1 16 ? 18.25 16.625 6.602 1 97.75 16 ALA B O 1
ATOM 1809 N N . ALA B 1 17 ? 18.828 17.25 4.527 1 98.38 17 ALA B N 1
ATOM 1810 C CA . ALA B 1 17 ? 17.453 17.375 4.062 1 98.38 17 ALA B CA 1
ATOM 1811 C C . ALA B 1 17 ? 16.75 16.031 4.078 1 98.38 17 ALA B C 1
ATOM 1813 O O . ALA B 1 17 ? 15.578 15.93 4.473 1 98.38 17 ALA B O 1
ATOM 1814 N N . TYR B 1 18 ? 17.453 15.047 3.623 1 98.38 18 TYR B N 1
ATOM 1815 C CA . TYR B 1 18 ? 16.953 13.68 3.637 1 98.38 18 TYR B CA 1
ATOM 1816 C C . TYR B 1 18 ? 16.547 13.258 5.047 1 98.38 18 TYR B C 1
ATOM 1818 O O . TYR B 1 18 ? 15.445 12.766 5.266 1 98.38 18 TYR B O 1
ATOM 1826 N N . GLN B 1 19 ? 17.375 13.477 5.969 1 98.31 19 GLN B N 1
ATOM 1827 C CA . GLN B 1 19 ? 17.109 13.109 7.355 1 98.31 19 GLN B CA 1
ATOM 1828 C C . GLN B 1 19 ? 15.898 13.875 7.898 1 98.31 19 GLN B C 1
ATOM 1830 O O . GLN B 1 19 ? 15.055 13.297 8.586 1 98.31 19 GLN B O 1
ATOM 1835 N N . ALA B 1 20 ? 15.852 15.148 7.617 1 98 20 ALA B N 1
ATOM 1836 C CA . ALA B 1 20 ? 14.719 15.969 8.047 1 98 20 ALA B CA 1
ATOM 1837 C C . ALA B 1 20 ? 13.406 15.445 7.469 1 98 20 ALA B C 1
ATOM 1839 O O . ALA B 1 20 ? 12.398 15.359 8.172 1 98 20 ALA B O 1
ATOM 1840 N N . LEU B 1 21 ? 13.43 15.102 6.195 1 98.06 21 LEU B N 1
ATOM 1841 C CA . LEU B 1 21 ? 12.258 14.562 5.523 1 98.06 21 LEU B CA 1
ATOM 1842 C C . LEU B 1 21 ? 11.781 13.289 6.199 1 98.06 21 LEU B C 1
ATOM 1844 O O . LEU B 1 21 ? 10.586 13.117 6.445 1 98.06 21 LEU B O 1
ATOM 1848 N N . LEU B 1 22 ? 12.711 12.375 6.512 1 96.94 22 LEU B N 1
ATOM 1849 C CA . LEU B 1 22 ? 12.383 11.086 7.117 1 96.94 22 LEU B CA 1
ATOM 1850 C C . LEU B 1 22 ? 11.812 11.273 8.516 1 96.94 22 LEU B C 1
ATOM 1852 O O . LEU B 1 22 ? 10.875 10.57 8.914 1 96.94 22 LEU B O 1
ATOM 1856 N N . GLU B 1 23 ? 12.344 12.203 9.188 1 95.06 23 GLU B N 1
ATOM 1857 C CA . GLU B 1 23 ? 12.031 12.352 10.609 1 95.06 23 GLU B CA 1
ATOM 1858 C C . GLU B 1 23 ? 10.734 13.125 10.805 1 95.06 23 GLU B C 1
ATOM 1860 O O . GLU B 1 23 ? 9.93 12.781 11.68 1 95.06 23 GLU B O 1
ATOM 1865 N N . SER B 1 24 ? 10.539 14.203 9.938 1 94.12 24 SER B N 1
ATOM 1866 C CA . SER B 1 24 ? 9.445 15.102 10.281 1 94.12 24 SER B CA 1
ATOM 1867 C C . SER B 1 24 ? 8.664 15.531 9.047 1 94.12 24 SER B C 1
ATOM 1869 O O . SER B 1 24 ? 7.793 16.391 9.117 1 94.12 24 SER B O 1
ATOM 1871 N N . GLY B 1 25 ? 9.008 14.953 7.934 1 95.44 25 GLY B N 1
ATOM 1872 C CA . GLY B 1 25 ? 8.266 15.273 6.723 1 95.44 25 GLY B CA 1
ATOM 1873 C C . GLY B 1 25 ? 8.805 16.484 5.992 1 95.44 25 GLY B C 1
ATOM 1874 O O . GLY B 1 25 ? 9.727 17.141 6.477 1 95.44 25 GLY B O 1
ATOM 1875 N N . VAL B 1 26 ? 8.18 16.812 4.949 1 97.06 26 VAL B N 1
ATOM 1876 C CA . VAL B 1 26 ? 8.734 17.781 4.004 1 97.06 26 VAL B CA 1
ATOM 1877 C C . VAL B 1 26 ? 8.68 19.172 4.598 1 97.06 26 VAL B C 1
ATOM 1879 O O . VAL B 1 26 ? 9.531 20.016 4.312 1 97.06 26 VAL B O 1
ATOM 1882 N N . ASP B 1 27 ? 7.766 19.484 5.441 1 95.12 27 ASP B N 1
ATOM 1883 C CA . ASP B 1 27 ? 7.605 20.812 6.023 1 95.12 27 ASP B CA 1
ATOM 1884 C C . ASP B 1 27 ? 8.789 21.172 6.922 1 95.12 27 ASP B C 1
ATOM 1886 O O . ASP B 1 27 ? 9.023 22.344 7.215 1 95.12 27 ASP B O 1
ATOM 1890 N N . SER B 1 28 ? 9.492 20.219 7.273 1 96.44 28 SER B N 1
ATOM 1891 C CA . SER B 1 28 ? 10.633 20.438 8.148 1 96.44 28 SER B CA 1
ATOM 1892 C C . SER B 1 28 ? 11.906 20.688 7.352 1 96.44 28 SER B C 1
ATOM 1894 O O . SER B 1 28 ? 12.93 21.094 7.91 1 96.44 28 SER B O 1
ATOM 1896 N N . VAL B 1 29 ? 11.844 20.453 6.102 1 98.19 29 VAL B N 1
ATOM 1897 C CA . VAL B 1 29 ? 13.008 20.672 5.242 1 98.19 29 VAL B CA 1
ATOM 1898 C C . VAL B 1 29 ? 13.094 22.156 4.863 1 98.19 29 VAL B C 1
ATOM 1900 O O . VAL B 1 29 ? 12.609 22.562 3.805 1 98.19 29 VAL B O 1
ATOM 1903 N N . LYS B 1 30 ? 13.727 22.859 5.746 1 98.06 30 LYS B N 1
ATOM 1904 C CA . LYS B 1 30 ? 13.891 24.312 5.57 1 98.06 30 LYS B CA 1
ATOM 1905 C C . LYS B 1 30 ? 15.352 24.703 5.676 1 98.06 30 LYS B C 1
ATOM 1907 O O . LYS B 1 30 ? 16.125 24.062 6.387 1 98.06 30 LYS B O 1
ATOM 1912 N N . ILE B 1 31 ? 15.672 25.797 5.047 1 97.62 31 ILE B N 1
ATOM 1913 C CA . ILE B 1 31 ? 17.078 26.188 4.883 1 97.62 31 ILE B CA 1
ATOM 1914 C C . ILE B 1 31 ? 17.688 26.516 6.242 1 97.62 31 ILE B C 1
ATOM 1916 O O . ILE B 1 31 ? 18.734 25.984 6.609 1 97.62 31 ILE B O 1
ATOM 1920 N N . LEU B 1 32 ? 17.031 27.328 7.043 1 97.12 32 LEU B N 1
ATOM 1921 C CA . LEU B 1 32 ? 17.609 27.781 8.297 1 97.12 32 LEU B CA 1
ATOM 1922 C C . LEU B 1 32 ? 17.781 26.609 9.273 1 97.12 32 LEU B C 1
ATOM 1924 O O . LEU B 1 32 ? 18.859 26.406 9.82 1 97.12 32 LEU B O 1
ATOM 1928 N N . PRO B 1 33 ? 16.797 25.812 9.453 1 97.38 33 PRO B N 1
ATOM 1929 C CA . PRO B 1 33 ? 16.969 24.641 10.328 1 97.38 33 PRO B CA 1
ATOM 1930 C C . PRO B 1 33 ? 18.078 23.719 9.844 1 97.38 33 PRO B C 1
ATOM 1932 O O . PRO B 1 33 ? 18.812 23.156 10.664 1 97.38 33 PRO B O 1
ATOM 1935 N N . LEU B 1 34 ? 18.203 23.516 8.594 1 97.75 34 LEU B N 1
ATOM 1936 C CA . LEU B 1 34 ? 19.25 22.656 8.047 1 97.75 34 LEU B CA 1
ATOM 1937 C C . LEU B 1 34 ? 20.625 23.25 8.305 1 97.75 34 LEU B C 1
ATOM 1939 O O . LEU B 1 34 ? 21.562 22.516 8.648 1 97.75 34 LEU B O 1
ATOM 1943 N N . ALA B 1 35 ? 20.766 24.516 8.078 1 97.12 35 ALA B N 1
ATOM 1944 C CA . ALA B 1 35 ? 22.016 25.203 8.336 1 97.12 35 ALA B CA 1
ATOM 1945 C C . ALA B 1 35 ? 22.453 25.031 9.789 1 97.12 35 ALA B C 1
ATOM 1947 O O . ALA B 1 35 ? 23.625 24.734 10.062 1 97.12 35 ALA B O 1
ATOM 1948 N N . LYS B 1 36 ? 21.5 25.156 10.648 1 96.31 36 LYS B N 1
ATOM 1949 C CA . LYS B 1 36 ? 21.766 24.984 12.078 1 96.31 36 LYS B CA 1
ATOM 1950 C C . LYS B 1 36 ? 22.234 23.562 12.375 1 96.31 36 LYS B C 1
ATOM 1952 O O . LYS B 1 36 ? 23.219 23.375 13.102 1 96.31 36 LYS B O 1
ATOM 1957 N N . LYS B 1 37 ? 21.578 22.625 11.805 1 95.38 37 LYS B N 1
ATOM 1958 C CA . LYS B 1 37 ? 21.922 21.219 12.008 1 95.38 37 LYS B CA 1
ATOM 1959 C C . LYS B 1 37 ? 23.344 20.938 11.539 1 95.38 37 LYS B C 1
ATOM 1961 O O . LYS B 1 37 ? 24.047 20.125 12.141 1 95.38 37 LYS B O 1
ATOM 1966 N N . LEU B 1 38 ? 23.75 21.609 10.477 1 96.25 38 LEU B N 1
ATOM 1967 C CA . LEU B 1 38 ? 25.062 21.375 9.875 1 96.25 38 LEU B CA 1
ATOM 1968 C C . LEU B 1 38 ? 26.109 22.297 10.492 1 96.25 38 LEU B C 1
ATOM 1970 O O . LEU B 1 38 ? 27.297 22.203 10.164 1 96.25 38 LEU B O 1
ATOM 1974 N N . SER B 1 39 ? 25.656 23.156 11.414 1 96.12 39 SER B N 1
ATOM 1975 C CA . SER B 1 39 ? 26.531 24.172 12.008 1 96.12 39 SER B CA 1
ATOM 1976 C C . SER B 1 39 ? 27.188 25.031 10.93 1 96.12 39 SER B C 1
ATOM 1978 O O . SER B 1 39 ? 28.406 25.234 10.961 1 96.12 39 SER B O 1
ATOM 1980 N N . LEU B 1 40 ? 26.359 25.406 10.016 1 96 40 LEU B N 1
ATOM 1981 C CA . LEU B 1 40 ? 26.797 26.266 8.93 1 96 40 LEU B CA 1
ATOM 1982 C C . LEU B 1 40 ? 25.938 27.531 8.852 1 96 40 LEU B C 1
ATOM 1984 O O . LEU B 1 40 ? 24.906 27.609 9.516 1 96 40 LEU B O 1
ATOM 1988 N N . SER B 1 41 ? 26.438 28.469 8.078 1 93.38 41 SER B N 1
ATOM 1989 C CA . SER B 1 41 ? 25.609 29.641 7.812 1 93.38 41 SER B CA 1
ATOM 1990 C C . SER B 1 41 ? 24.609 29.375 6.691 1 93.38 41 SER B C 1
ATOM 1992 O O . SER B 1 41 ? 24.844 28.516 5.84 1 93.38 41 SER B O 1
ATOM 1994 N N . ARG B 1 42 ? 23.547 30.156 6.684 1 93.31 42 ARG B N 1
ATOM 1995 C CA . ARG B 1 42 ? 22.562 30.125 5.609 1 93.31 42 ARG B CA 1
ATOM 1996 C C . ARG B 1 42 ? 23.203 30.469 4.266 1 93.31 42 ARG B C 1
ATOM 1998 O O . ARG B 1 42 ? 22.812 29.922 3.232 1 93.31 42 ARG B O 1
ATOM 2005 N N . THR B 1 43 ? 24.172 31.312 4.277 1 94.19 43 THR B N 1
ATOM 2006 C CA . THR B 1 43 ? 24.844 31.766 3.062 1 94.19 43 THR B CA 1
ATOM 2007 C C . THR B 1 43 ? 25.531 30.594 2.359 1 94.19 43 THR B C 1
ATOM 2009 O O . THR B 1 43 ? 25.562 30.547 1.129 1 94.19 43 THR B O 1
ATOM 2012 N N . SER B 1 44 ? 26.047 29.75 3.1 1 95.06 44 SER B N 1
ATOM 2013 C CA . SER B 1 44 ? 26.734 28.594 2.557 1 95.06 44 SER B CA 1
ATOM 2014 C C . SER B 1 44 ? 25.797 27.734 1.719 1 95.06 44 SER B C 1
ATOM 2016 O O . SER B 1 44 ? 26.234 27.062 0.78 1 95.06 44 SER B O 1
ATOM 2018 N N . PHE B 1 45 ? 24.516 27.766 2.004 1 97.12 45 PHE B N 1
ATOM 2019 C CA . PHE B 1 45 ? 23.516 27 1.263 1 97.12 45 PHE B CA 1
ATOM 2020 C C . PHE B 1 45 ? 23.484 27.422 -0.201 1 97.12 45 PHE B C 1
ATOM 2022 O O . PHE B 1 45 ? 23.406 26.578 -1.096 1 97.12 45 PHE B O 1
ATOM 2029 N N . TYR B 1 46 ? 23.609 28.641 -0.481 1 96.12 46 TYR B N 1
ATOM 2030 C CA . TYR B 1 46 ? 23.375 29.219 -1.799 1 96.12 46 TYR B CA 1
ATOM 2031 C C . TYR B 1 46 ? 24.578 29 -2.711 1 96.12 46 TYR B C 1
ATOM 2033 O O . TYR B 1 46 ? 24.516 29.281 -3.908 1 96.12 46 TYR B O 1
ATOM 2041 N N . TRP B 1 47 ? 25.625 28.453 -2.152 1 95.69 47 TRP B N 1
ATOM 2042 C CA . TRP B 1 47 ? 26.734 28.016 -2.979 1 95.69 47 TRP B CA 1
ATOM 2043 C C . TRP B 1 47 ? 26.375 26.75 -3.758 1 95.69 47 TRP B C 1
ATOM 2045 O O . TRP B 1 47 ? 26.953 26.484 -4.816 1 95.69 47 TRP B O 1
ATOM 2055 N N . PHE B 1 48 ? 25.406 26.094 -3.254 1 96.38 48 PHE B N 1
ATOM 2056 C CA . PHE B 1 48 ? 25.109 24.781 -3.812 1 96.38 48 PHE B CA 1
ATOM 2057 C C . PHE B 1 48 ? 23.703 24.75 -4.41 1 96.38 48 PHE B C 1
ATOM 2059 O O . PHE B 1 48 ? 23.469 24.047 -5.395 1 96.38 48 PHE B O 1
ATOM 2066 N N . PHE B 1 49 ? 22.797 25.547 -3.736 1 97.94 49 PHE B N 1
ATOM 2067 C CA . PHE B 1 49 ? 21.422 25.547 -4.195 1 97.94 49 PHE B CA 1
ATOM 2068 C C . PHE B 1 49 ? 20.906 26.984 -4.352 1 97.94 49 PHE B C 1
ATOM 2070 O O . PHE B 1 49 ? 21.203 27.844 -3.525 1 97.94 49 PHE B O 1
ATOM 2077 N N . LYS B 1 50 ? 20.094 27.109 -5.391 1 97.56 50 LYS B N 1
ATOM 2078 C CA . LYS B 1 50 ? 19.547 28.438 -5.656 1 97.56 50 LYS B CA 1
ATOM 2079 C C . LYS B 1 50 ? 18.469 28.797 -4.633 1 97.56 50 LYS B C 1
ATOM 2081 O O . LYS B 1 50 ? 18.328 29.969 -4.258 1 97.56 50 LYS B O 1
ATOM 2086 N N . ASP B 1 51 ? 17.641 27.797 -4.242 1 97.56 51 ASP B N 1
ATOM 2087 C CA . ASP B 1 51 ? 16.547 27.953 -3.301 1 97.56 51 ASP B CA 1
ATOM 2088 C C . ASP B 1 51 ? 16.109 26.609 -2.721 1 97.56 51 ASP B C 1
ATOM 2090 O O . ASP B 1 51 ? 16.703 25.578 -3.031 1 97.56 51 ASP B O 1
ATOM 2094 N N . ARG B 1 52 ? 15.133 26.625 -1.857 1 97.88 52 ARG B N 1
ATOM 2095 C CA . ARG B 1 52 ? 14.586 25.422 -1.226 1 97.88 52 ARG B CA 1
ATOM 2096 C C . ARG B 1 52 ? 14.023 24.469 -2.268 1 97.88 52 ARG B C 1
ATOM 2098 O O . ARG B 1 52 ? 14.172 23.25 -2.139 1 97.88 52 ARG B O 1
ATOM 2105 N N . GLU B 1 53 ? 13.461 25 -3.295 1 97.5 53 GLU B N 1
ATOM 2106 C CA . GLU B 1 53 ? 12.836 24.188 -4.332 1 97.5 53 GLU B CA 1
ATOM 2107 C C . GLU B 1 53 ? 13.875 23.344 -5.059 1 97.5 53 GLU B C 1
ATOM 2109 O O . GLU B 1 53 ? 13.609 22.188 -5.398 1 97.5 53 GLU B O 1
ATOM 2114 N N . GLU B 1 54 ? 14.953 23.891 -5.305 1 98.19 54 GLU B N 1
ATOM 2115 C CA . GLU B 1 54 ? 16.016 23.125 -5.941 1 98.19 54 GLU B CA 1
ATOM 2116 C C . GLU B 1 54 ? 16.484 21.984 -5.047 1 98.19 54 GLU B C 1
ATOM 2118 O O . GLU B 1 54 ? 16.797 20.891 -5.535 1 98.19 54 GLU B O 1
ATOM 2123 N N . LEU B 1 55 ? 16.625 22.234 -3.736 1 98.25 55 LEU B N 1
ATOM 2124 C CA . LEU B 1 55 ? 16.984 21.188 -2.779 1 98.25 55 LEU B CA 1
ATOM 2125 C C . LEU B 1 55 ? 15.953 20.062 -2.781 1 98.25 55 LEU B C 1
ATOM 2127 O O . LEU B 1 55 ? 16.312 18.891 -2.836 1 98.25 55 LEU B O 1
ATOM 2131 N N . LEU B 1 56 ? 14.703 20.422 -2.791 1 98.31 56 LEU B N 1
ATOM 2132 C CA . LEU B 1 56 ? 13.617 19.453 -2.805 1 98.31 56 LEU B CA 1
ATOM 2133 C C . LEU B 1 56 ? 13.641 18.625 -4.09 1 98.31 56 LEU B C 1
ATOM 2135 O O . LEU B 1 56 ? 13.438 17.406 -4.059 1 98.31 56 LEU B O 1
ATOM 2139 N N . ALA B 1 57 ? 13.875 19.281 -5.188 1 98.12 57 ALA B N 1
ATOM 2140 C CA . ALA B 1 57 ? 13.984 18.578 -6.465 1 98.12 57 ALA B CA 1
ATOM 2141 C C . ALA B 1 57 ? 15.133 17.578 -6.445 1 98.12 57 ALA B C 1
ATOM 2143 O O . ALA B 1 57 ? 15.016 16.484 -7.004 1 98.12 57 ALA B O 1
ATOM 2144 N N . ALA B 1 58 ? 16.172 17.969 -5.82 1 98.44 58 ALA B N 1
ATOM 2145 C CA . ALA B 1 58 ? 17.312 17.078 -5.707 1 98.44 58 ALA B CA 1
ATOM 2146 C C . ALA B 1 58 ? 16.984 15.852 -4.863 1 98.44 58 ALA B C 1
ATOM 2148 O O . ALA B 1 58 ? 17.438 14.75 -5.16 1 98.44 58 ALA B O 1
ATOM 2149 N N . LEU B 1 59 ? 16.25 16.016 -3.818 1 98.38 59 LEU B N 1
ATOM 2150 C CA . LEU B 1 59 ? 15.789 14.906 -2.998 1 98.38 59 LEU B CA 1
ATOM 2151 C C . LEU B 1 59 ? 14.969 13.922 -3.828 1 98.38 59 LEU B C 1
ATOM 2153 O O . LEU B 1 59 ? 15.172 12.711 -3.742 1 98.38 59 LEU B O 1
ATOM 2157 N N . VAL B 1 60 ? 14.07 14.43 -4.613 1 98.56 60 VAL B N 1
ATOM 2158 C CA . VAL B 1 60 ? 13.211 13.594 -5.449 1 98.56 60 VAL B CA 1
ATOM 2159 C C . VAL B 1 60 ? 14.062 12.836 -6.465 1 98.56 60 VAL B C 1
ATOM 2161 O O . VAL B 1 60 ? 13.836 11.648 -6.711 1 98.56 60 VAL B O 1
ATOM 2164 N N . SER B 1 61 ? 14.992 13.555 -7.043 1 98.56 61 SER B N 1
ATOM 2165 C CA . SER B 1 61 ? 15.898 12.914 -7.996 1 98.56 61 SER B CA 1
ATOM 2166 C C . SER B 1 61 ? 16.672 11.773 -7.348 1 98.56 61 SER B C 1
ATOM 2168 O O . SER B 1 61 ? 16.828 10.703 -7.941 1 98.56 61 SER B O 1
ATOM 2170 N N . ARG B 1 62 ? 17.172 12.023 -6.176 1 98.31 62 ARG B N 1
ATOM 2171 C CA . ARG B 1 62 ? 17.891 10.992 -5.438 1 98.31 62 ARG B CA 1
ATOM 2172 C C . ARG B 1 62 ? 17 9.781 -5.172 1 98.31 62 ARG B C 1
ATOM 2174 O O . ARG B 1 62 ? 17.438 8.641 -5.316 1 98.31 62 ARG B O 1
ATOM 2181 N N . TRP B 1 63 ? 15.781 10.016 -4.742 1 98.69 63 TRP B N 1
ATOM 2182 C CA . TRP B 1 63 ? 14.797 8.961 -4.504 1 98.69 63 TRP B CA 1
ATOM 2183 C C . TRP B 1 63 ? 14.555 8.148 -5.77 1 98.69 63 TRP B C 1
ATOM 2185 O O . TRP B 1 63 ? 14.562 6.914 -5.73 1 98.69 63 TRP B O 1
ATOM 2195 N N . ARG B 1 64 ? 14.352 8.766 -6.895 1 98.56 64 ARG B N 1
ATOM 2196 C CA . ARG B 1 64 ? 14.094 8.109 -8.172 1 98.56 64 ARG B CA 1
ATOM 2197 C C . ARG B 1 64 ? 15.289 7.254 -8.594 1 98.56 64 ARG B C 1
ATOM 2199 O O . ARG B 1 64 ? 15.117 6.102 -9 1 98.56 64 ARG B O 1
ATOM 2206 N N . GLU B 1 65 ? 16.438 7.852 -8.5 1 98.19 65 GLU B N 1
ATOM 2207 C CA . GLU B 1 65 ? 17.641 7.156 -8.922 1 98.19 65 GLU B CA 1
ATOM 2208 C C . GLU B 1 65 ? 17.891 5.918 -8.07 1 98.19 65 GLU B C 1
ATOM 2210 O O . GLU B 1 65 ? 18.266 4.863 -8.594 1 98.19 65 GLU B O 1
ATOM 2215 N N . LYS B 1 66 ? 17.734 6.094 -6.844 1 98.5 66 LYS B N 1
ATOM 2216 C CA . LYS B 1 66 ? 17.984 4.969 -5.949 1 98.5 66 LYS B CA 1
ATOM 2217 C C . LYS B 1 66 ? 16.891 3.92 -6.051 1 98.5 66 LYS B C 1
ATOM 2219 O O . LYS B 1 66 ? 17.125 2.805 -6.52 1 98.5 66 LYS B O 1
ATOM 2224 N N . ASN B 1 67 ? 15.641 4.285 -5.723 1 98.75 67 ASN B N 1
ATOM 2225 C CA . ASN B 1 67 ? 14.562 3.309 -5.586 1 98.75 67 ASN B CA 1
ATOM 2226 C C . ASN B 1 67 ? 14.117 2.768 -6.945 1 98.75 67 ASN B C 1
ATOM 2228 O O . ASN B 1 67 ? 14.109 1.554 -7.16 1 98.75 67 ASN B O 1
ATOM 2232 N N . THR B 1 68 ? 13.797 3.654 -7.875 1 98.81 68 THR B N 1
ATOM 2233 C CA . THR B 1 68 ? 13.344 3.221 -9.195 1 98.81 68 THR B CA 1
ATOM 2234 C C . THR B 1 68 ? 14.5 2.611 -9.984 1 98.81 68 THR B C 1
ATOM 2236 O O . THR B 1 68 ? 14.352 1.547 -10.586 1 98.81 68 THR B O 1
ATOM 2239 N N . GLY B 1 69 ? 15.625 3.318 -9.93 1 98.81 69 GLY B N 1
ATOM 2240 C CA . GLY B 1 69 ? 16.781 2.818 -10.641 1 98.81 69 GLY B CA 1
ATOM 2241 C C . GLY B 1 69 ? 17.172 1.408 -10.234 1 98.81 69 GLY B C 1
ATOM 2242 O O . GLY B 1 69 ? 17.531 0.586 -11.086 1 98.81 69 GLY B O 1
ATOM 2243 N N . SER B 1 70 ? 17.078 1.136 -9 1 98.75 70 SER B N 1
ATOM 2244 C CA . SER B 1 70 ? 17.469 -0.18 -8.5 1 98.75 70 SER B CA 1
ATOM 2245 C C . SER B 1 70 ? 16.5 -1.257 -8.961 1 98.75 70 SER B C 1
ATOM 2247 O O . SER B 1 70 ? 16.906 -2.348 -9.359 1 98.75 70 SER B O 1
ATOM 2249 N N . ILE B 1 71 ? 15.18 -1.025 -8.906 1 98.81 71 ILE B N 1
ATOM 2250 C CA . ILE B 1 71 ? 14.195 -1.994 -9.375 1 98.81 71 ILE B CA 1
ATOM 2251 C C . ILE B 1 71 ? 14.43 -2.299 -10.852 1 98.81 71 ILE B C 1
ATOM 2253 O O . ILE B 1 71 ? 14.422 -3.463 -11.258 1 98.81 71 ILE B O 1
ATOM 2257 N N . VAL B 1 72 ? 14.656 -1.268 -11.625 1 98.81 72 VAL B N 1
ATOM 2258 C CA . VAL B 1 72 ? 14.883 -1.44 -13.055 1 98.81 72 VAL B CA 1
ATOM 2259 C C . VAL B 1 72 ? 16.156 -2.248 -13.289 1 98.81 72 VAL B C 1
ATOM 2261 O O . VAL B 1 72 ? 16.141 -3.232 -14.031 1 98.81 72 VAL B O 1
ATOM 2264 N N . ARG B 1 73 ? 17.219 -1.88 -12.609 1 98.69 73 ARG B N 1
ATOM 2265 C CA . ARG B 1 73 ? 18.5 -2.57 -12.781 1 98.69 73 ARG B CA 1
ATOM 2266 C C . ARG B 1 73 ? 18.391 -4.035 -12.375 1 98.69 73 ARG B C 1
ATOM 2268 O O . ARG B 1 73 ? 18.875 -4.922 -13.086 1 98.69 73 ARG B O 1
ATOM 2275 N N . GLN B 1 74 ? 17.797 -4.297 -11.25 1 98.56 74 GLN B N 1
ATOM 2276 C CA . GLN B 1 74 ? 17.656 -5.668 -10.766 1 98.56 74 GLN B CA 1
ATOM 2277 C C . GLN B 1 74 ? 16.766 -6.488 -11.695 1 98.56 74 GLN B C 1
ATOM 2279 O O . GLN B 1 74 ? 17 -7.684 -11.891 1 98.56 74 GLN B O 1
ATOM 2284 N N . SER B 1 75 ? 15.703 -5.875 -12.25 1 98.69 75 SER B N 1
ATOM 2285 C CA . SER B 1 75 ? 14.797 -6.586 -13.156 1 98.69 75 SER B CA 1
ATOM 2286 C C . SER B 1 75 ? 15.508 -6.977 -14.445 1 98.69 75 SER B C 1
ATOM 2288 O O . SER B 1 75 ? 15.117 -7.934 -15.109 1 98.69 75 SER B O 1
ATOM 2290 N N . GLU B 1 76 ? 16.547 -6.242 -14.789 1 98.44 76 GLU B N 1
ATOM 2291 C CA . GLU B 1 76 ? 17.266 -6.465 -16.047 1 98.44 76 GLU B CA 1
ATOM 2292 C C . GLU B 1 76 ? 18.516 -7.297 -15.812 1 98.44 76 GLU B C 1
ATOM 2294 O O . GLU B 1 76 ? 19.156 -7.734 -16.766 1 98.44 76 GLU B O 1
ATOM 2299 N N . ALA B 1 77 ? 18.906 -7.473 -14.594 1 98.12 77 ALA B N 1
ATOM 2300 C CA . ALA B 1 77 ? 20.109 -8.227 -14.258 1 98.12 77 ALA B CA 1
ATOM 2301 C C . ALA B 1 77 ? 20.047 -9.648 -14.797 1 98.12 77 ALA B C 1
ATOM 2303 O O . ALA B 1 77 ? 18.953 -10.188 -14.992 1 98.12 77 ALA B O 1
ATOM 2304 N N . TYR B 1 78 ? 21.172 -10.258 -15.039 1 97.62 78 TYR B N 1
ATOM 2305 C CA . TYR B 1 78 ? 21.219 -11.625 -15.539 1 97.62 78 TYR B CA 1
ATOM 2306 C C . TYR B 1 78 ? 20.547 -12.578 -14.562 1 97.62 78 TYR B C 1
ATOM 2308 O O . TYR B 1 78 ? 20.75 -12.484 -13.352 1 97.62 78 TYR B O 1
ATOM 2316 N N . ALA B 1 79 ? 19.828 -13.461 -15.062 1 97.94 79 ALA B N 1
ATOM 2317 C CA . ALA B 1 79 ? 19.203 -14.578 -14.359 1 97.94 79 ALA B CA 1
ATOM 2318 C C . ALA B 1 79 ? 18.922 -15.742 -15.305 1 97.94 79 ALA B C 1
ATOM 2320 O O . ALA B 1 79 ? 18.453 -15.547 -16.422 1 97.94 79 ALA B O 1
ATOM 2321 N N . GLU B 1 80 ? 19.25 -16.859 -14.852 1 97.25 80 GLU B N 1
ATOM 2322 C CA . GLU B 1 80 ? 19 -18.047 -15.664 1 97.25 80 GLU B CA 1
ATOM 2323 C C . GLU B 1 80 ? 17.531 -18.438 -15.641 1 97.25 80 GLU B C 1
ATOM 2325 O O . GLU B 1 80 ? 17 -18.938 -16.641 1 97.25 80 GLU B O 1
ATOM 2330 N N . THR B 1 81 ? 16.922 -18.266 -14.508 1 97.94 81 THR B N 1
ATOM 2331 C CA . THR B 1 81 ? 15.531 -18.656 -14.32 1 97.94 81 THR B CA 1
ATOM 2332 C C . THR B 1 81 ? 14.703 -17.453 -13.852 1 97.94 81 THR B C 1
ATOM 2334 O O . THR B 1 81 ? 15.25 -16.469 -13.375 1 97.94 81 THR B O 1
ATOM 2337 N N . LEU B 1 82 ? 13.406 -17.547 -14.016 1 98.38 82 LEU B N 1
ATOM 2338 C CA . LEU B 1 82 ? 12.508 -16.516 -13.523 1 98.38 82 LEU B CA 1
ATOM 2339 C C . LEU B 1 82 ? 12.617 -16.375 -12.008 1 98.38 82 LEU B C 1
ATOM 2341 O O . LEU B 1 82 ? 12.562 -15.266 -11.477 1 98.38 82 LEU B O 1
ATOM 2345 N N . VAL B 1 83 ? 12.75 -17.5 -11.32 1 98.56 83 VAL B N 1
ATOM 2346 C CA . VAL B 1 83 ? 12.906 -17.484 -9.867 1 98.56 83 VAL B CA 1
ATOM 2347 C C . VAL B 1 83 ? 14.133 -16.656 -9.484 1 98.56 83 VAL B C 1
ATOM 2349 O O . VAL B 1 83 ? 14.062 -15.797 -8.609 1 98.56 83 VAL B O 1
ATOM 2352 N N . GLU B 1 84 ? 15.219 -16.875 -10.164 1 98.19 84 GLU B N 1
ATOM 2353 C CA . GLU B 1 84 ? 16.438 -16.109 -9.906 1 98.19 84 GLU B CA 1
ATOM 2354 C C . GLU B 1 84 ? 16.234 -14.625 -10.188 1 98.19 84 GLU B C 1
ATOM 2356 O O . GLU B 1 84 ? 16.719 -13.773 -9.438 1 98.19 84 GLU B O 1
ATOM 2361 N N . ALA B 1 85 ? 15.547 -14.352 -11.273 1 98.69 85 ALA B N 1
ATOM 2362 C CA . ALA B 1 85 ? 15.25 -12.961 -11.609 1 98.69 85 ALA B CA 1
ATOM 2363 C C . ALA B 1 85 ? 14.43 -12.289 -10.508 1 98.69 85 ALA B C 1
ATOM 2365 O O . ALA B 1 85 ? 14.711 -11.148 -10.117 1 98.69 85 ALA B O 1
ATOM 2366 N N . MET B 1 86 ? 13.438 -13.008 -10.016 1 98.75 86 MET B N 1
ATOM 2367 C CA . MET B 1 86 ? 12.586 -12.469 -8.953 1 98.75 86 MET B CA 1
ATOM 2368 C C . MET B 1 86 ? 13.383 -12.273 -7.672 1 98.75 86 MET B C 1
ATOM 2370 O O . MET B 1 86 ? 13.188 -11.289 -6.953 1 98.75 86 MET B O 1
ATOM 2374 N N . LEU B 1 87 ? 14.289 -13.195 -7.348 1 98.5 87 LEU B N 1
ATOM 2375 C CA . LEU B 1 87 ? 15.141 -13.055 -6.172 1 98.5 87 LEU B CA 1
ATOM 2376 C C . LEU B 1 87 ? 16.062 -11.844 -6.301 1 98.5 87 LEU B C 1
ATOM 2378 O O . LEU B 1 87 ? 16.375 -11.188 -5.305 1 98.5 87 LEU B O 1
ATOM 2382 N N . ASN B 1 88 ? 16.484 -11.492 -7.547 1 98.38 88 ASN B N 1
ATOM 2383 C CA . ASN B 1 88 ? 17.188 -10.234 -7.77 1 98.38 88 ASN B CA 1
ATOM 2384 C C . ASN B 1 88 ? 16.344 -9.039 -7.328 1 98.38 88 ASN B C 1
ATOM 2386 O O . ASN B 1 88 ? 16.859 -8.109 -6.707 1 98.38 88 ASN B O 1
ATOM 2390 N N . ILE B 1 89 ? 15.055 -9.094 -7.676 1 98.69 89 ILE B N 1
ATOM 2391 C CA . ILE B 1 89 ? 14.141 -8.023 -7.281 1 98.69 89 ILE B CA 1
ATOM 2392 C C . ILE B 1 89 ? 14.047 -7.961 -5.758 1 98.69 89 ILE B C 1
ATOM 2394 O O . ILE B 1 89 ? 14.047 -6.875 -5.176 1 98.69 89 ILE B O 1
ATOM 2398 N N . PHE B 1 90 ? 14.023 -9.102 -5.066 1 98.19 90 PHE B N 1
ATOM 2399 C CA . PHE B 1 90 ? 13.859 -9.18 -3.621 1 98.19 90 PHE B CA 1
ATOM 2400 C C . PHE B 1 90 ? 15.047 -8.547 -2.908 1 98.19 90 PHE B C 1
ATOM 2402 O O . PHE B 1 90 ? 14.938 -8.141 -1.749 1 98.19 90 PHE B O 1
ATOM 2409 N N . ASP B 1 91 ? 16.203 -8.438 -3.572 1 97.44 91 ASP B N 1
ATOM 2410 C CA . ASP B 1 91 ? 17.328 -7.691 -3.014 1 97.44 91 ASP B CA 1
ATOM 2411 C C . ASP B 1 91 ? 16.906 -6.266 -2.648 1 97.44 91 ASP B C 1
ATOM 2413 O O . ASP B 1 91 ? 17.328 -5.73 -1.626 1 97.44 91 ASP B O 1
ATOM 2417 N N . CYS B 1 92 ? 16.078 -5.711 -3.521 1 97.25 92 CYS B N 1
ATOM 2418 C CA . CYS B 1 92 ? 15.633 -4.34 -3.303 1 97.25 92 CYS B CA 1
ATOM 2419 C C . CYS B 1 92 ? 14.812 -4.234 -2.02 1 97.25 92 CYS B C 1
ATOM 2421 O O . CYS B 1 92 ? 14.82 -3.193 -1.36 1 97.25 92 CYS B O 1
ATOM 2423 N N . TRP B 1 93 ? 14.117 -5.344 -1.645 1 94.19 93 TRP B N 1
ATOM 2424 C CA . TRP B 1 93 ? 13.219 -5.293 -0.496 1 94.19 93 TRP B CA 1
ATOM 2425 C C . TRP B 1 93 ? 13.992 -5.488 0.806 1 94.19 93 TRP B C 1
ATOM 2427 O O . TRP B 1 93 ? 13.516 -5.098 1.877 1 94.19 93 TRP B O 1
ATOM 2437 N N . LEU B 1 94 ? 15.172 -6.027 0.717 1 93.56 94 LEU B N 1
ATOM 2438 C CA . LEU B 1 94 ? 15.906 -6.383 1.925 1 93.56 94 LEU B CA 1
ATOM 2439 C C . LEU B 1 94 ? 17.078 -5.434 2.141 1 93.56 94 LEU B C 1
ATOM 2441 O O . LEU B 1 94 ? 17.578 -5.289 3.264 1 93.56 94 LEU B O 1
ATOM 2445 N N . ASP B 1 95 ? 17.578 -4.82 1.108 1 94.81 95 ASP B N 1
ATOM 2446 C CA . ASP B 1 95 ? 18.781 -3.982 1.158 1 94.81 95 ASP B CA 1
ATOM 2447 C C . ASP B 1 95 ? 18.422 -2.506 1.008 1 94.81 95 ASP B C 1
ATOM 2449 O O . ASP B 1 95 ? 18.125 -2.041 -0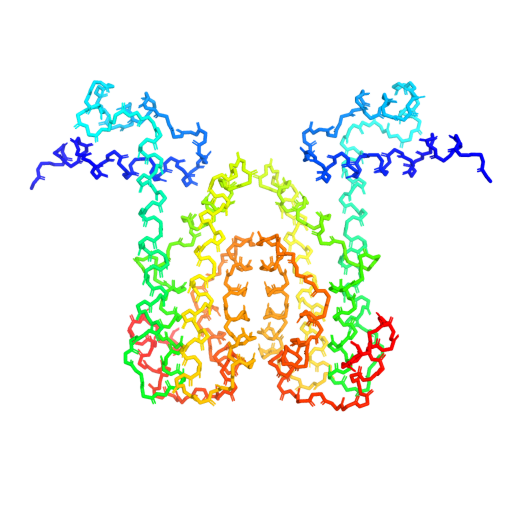.096 1 94.81 95 ASP B O 1
ATOM 2453 N N . PRO B 1 96 ? 18.531 -1.716 1.997 1 95.06 96 PRO B N 1
ATOM 2454 C CA . PRO B 1 96 ? 18.156 -0.303 1.93 1 95.06 96 PRO B CA 1
ATOM 2455 C C . PRO B 1 96 ? 19.078 0.512 1.021 1 95.06 96 PRO B C 1
ATOM 2457 O O . PRO B 1 96 ? 18.719 1.623 0.618 1 95.06 96 PRO B O 1
ATOM 2460 N N . SER B 1 97 ? 20.25 0.017 0.74 1 96.62 97 SER B N 1
ATOM 2461 C CA . SER B 1 97 ? 21.125 0.733 -0.181 1 96.62 97 SER B CA 1
ATOM 2462 C C . SER 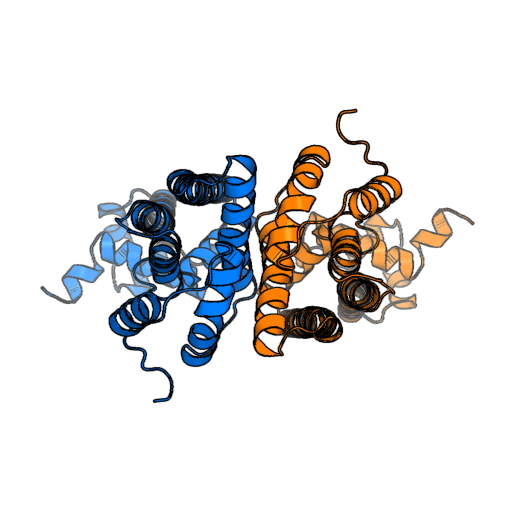B 1 97 ? 20.609 0.645 -1.614 1 96.62 97 SER B C 1
ATOM 2464 O O . SER B 1 97 ? 20.969 1.477 -2.455 1 96.62 97 SER B O 1
ATOM 2466 N N . LEU B 1 98 ? 19.766 -0.367 -1.924 1 97.56 98 LEU B N 1
ATOM 2467 C CA . LEU B 1 98 ? 19.156 -0.521 -3.236 1 97.56 98 LEU B CA 1
ATOM 2468 C C . LEU B 1 98 ? 17.797 0.174 -3.283 1 97.56 98 LEU B C 1
ATOM 2470 O O . LEU B 1 98 ? 17.547 0.992 -4.172 1 97.56 98 LEU B O 1
ATOM 2474 N N . PHE B 1 99 ? 17.016 -0.08 -2.326 1 98.19 99 PHE B N 1
ATOM 2475 C CA . PHE B 1 99 ? 15.68 0.498 -2.215 1 98.19 99 PHE B CA 1
ATOM 2476 C C . PHE B 1 99 ? 15.383 0.9 -0.774 1 98.19 99 PHE B C 1
ATOM 2478 O O . PHE B 1 99 ? 15.297 0.045 0.11 1 98.19 99 PHE B O 1
ATOM 2485 N N . ASP B 1 100 ? 15.234 2.133 -0.566 1 98 100 ASP B N 1
ATOM 2486 C CA . ASP B 1 100 ? 15.008 2.707 0.757 1 98 100 ASP B CA 1
ATOM 2487 C C . ASP B 1 100 ? 13.516 2.877 1.039 1 98 100 ASP B C 1
ATOM 2489 O O . ASP B 1 100 ? 12.906 3.85 0.597 1 98 100 ASP B O 1
ATOM 2493 N N . SER B 1 101 ? 12.93 1.987 1.8 1 97 101 SER B N 1
ATOM 2494 C CA . SER B 1 101 ? 11.492 1.953 2.053 1 97 101 SER B CA 1
ATOM 2495 C C . SER B 1 101 ? 11.047 3.16 2.873 1 97 101 SER B C 1
ATOM 2497 O O . SER B 1 101 ? 9.93 3.65 2.707 1 97 101 SER B O 1
ATOM 2499 N N . ARG B 1 102 ? 11.898 3.584 3.779 1 96.44 102 ARG B N 1
ATOM 2500 C CA . ARG B 1 102 ? 11.57 4.766 4.566 1 96.44 102 ARG B CA 1
ATOM 2501 C C . ARG B 1 102 ? 11.508 6.012 3.689 1 96.44 102 ARG B C 1
ATOM 2503 O O . ARG B 1 102 ? 10.625 6.852 3.854 1 96.44 102 ARG B O 1
ATOM 2510 N N . PHE B 1 103 ? 12.539 6.133 2.844 1 98 103 PHE B N 1
ATOM 2511 C CA . PHE B 1 103 ? 12.547 7.227 1.878 1 98 103 PHE B CA 1
ATOM 2512 C C . PHE B 1 103 ? 11.305 7.176 0.995 1 98 103 PHE B C 1
ATOM 2514 O O . PHE B 1 103 ? 10.664 8.203 0.755 1 98 103 PHE B O 1
ATOM 2521 N N . GLU B 1 104 ? 10.914 5.926 0.52 1 98.19 104 GLU B N 1
ATOM 2522 C CA . GLU B 1 104 ? 9.719 5.707 -0.293 1 98.19 104 GLU B CA 1
ATOM 2523 C C . GLU B 1 104 ? 8.469 6.191 0.428 1 98.19 104 GLU B C 1
ATOM 2525 O O . GLU B 1 104 ? 7.676 6.945 -0.136 1 98.19 104 GLU B O 1
ATOM 2530 N N . PHE B 1 105 ? 8.344 5.809 1.628 1 97.12 105 PHE B N 1
ATOM 2531 C CA . PHE B 1 105 ? 7.195 6.199 2.436 1 97.12 105 PHE B CA 1
ATOM 2532 C C . PHE B 1 105 ? 7.125 7.715 2.578 1 97.12 105 PHE B C 1
ATOM 2534 O O . PHE B 1 105 ? 6.055 8.305 2.438 1 97.12 105 PHE B O 1
ATOM 2541 N N . ALA B 1 106 ? 8.211 8.375 2.873 1 97.19 106 ALA B N 1
ATOM 2542 C CA . ALA B 1 106 ? 8.266 9.82 3.07 1 97.19 106 ALA B CA 1
ATOM 2543 C C . ALA B 1 106 ? 7.859 10.562 1.8 1 97.19 106 ALA B C 1
ATOM 2545 O O . ALA B 1 106 ? 7.105 11.531 1.857 1 97.19 106 ALA B O 1
ATOM 2546 N N . VAL B 1 107 ? 8.344 10.078 0.677 1 98 107 VAL B N 1
ATOM 2547 C CA . VAL B 1 107 ? 8.039 10.734 -0.592 1 98 107 VAL B CA 1
ATOM 2548 C C . VAL B 1 107 ? 6.562 10.547 -0.93 1 98 107 VAL B C 1
ATOM 2550 O O . VAL B 1 107 ? 5.906 11.477 -1.408 1 98 107 VAL B O 1
ATOM 2553 N N . ARG B 1 108 ? 6.027 9.414 -0.668 1 96.75 108 ARG B N 1
ATOM 2554 C CA . ARG B 1 108 ? 4.609 9.172 -0.924 1 96.75 108 ARG B CA 1
ATOM 2555 C C . ARG B 1 108 ? 3.734 10.008 -0.003 1 96.75 108 ARG B C 1
ATOM 2557 O O . ARG B 1 108 ? 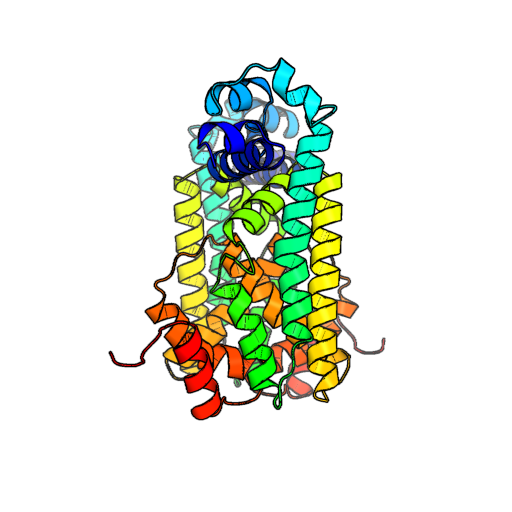2.668 10.477 -0.408 1 96.75 108 ARG B O 1
ATOM 2564 N N . SER B 1 109 ? 4.176 10.125 1.201 1 94.25 109 SER B N 1
ATOM 2565 C CA . SER B 1 109 ? 3.473 11.016 2.117 1 94.25 109 SER B CA 1
ATOM 2566 C C . SER B 1 109 ? 3.529 12.461 1.63 1 94.25 109 SER B C 1
ATOM 2568 O O . SER B 1 109 ? 2.535 13.188 1.7 1 94.25 109 SER B O 1
ATOM 2570 N N . TRP B 1 110 ? 4.738 12.867 1.169 1 96 110 TRP B N 1
ATOM 2571 C CA . TRP B 1 110 ? 4.953 14.18 0.57 1 96 110 TRP B CA 1
ATOM 2572 C C . TRP B 1 110 ? 4.008 14.398 -0.607 1 96 110 TRP B C 1
ATOM 2574 O O . TRP B 1 110 ? 3.471 15.5 -0.781 1 96 110 TRP B O 1
ATOM 2584 N N . ALA B 1 111 ? 3.695 13.438 -1.349 1 95.38 111 ALA B N 1
ATOM 2585 C CA . ALA B 1 111 ? 2.873 13.492 -2.555 1 95.38 111 ALA B CA 1
ATOM 2586 C C . ALA B 1 111 ? 1.434 13.875 -2.217 1 95.38 111 ALA B C 1
ATOM 2588 O O . ALA B 1 111 ? 0.726 14.453 -3.047 1 95.38 111 ALA B O 1
ATOM 2589 N N . LEU B 1 112 ? 0.993 13.594 -1.019 1 89 112 LEU B N 1
ATOM 2590 C CA . LEU B 1 112 ? -0.372 13.891 -0.598 1 89 112 LEU B CA 1
ATOM 2591 C C . LEU B 1 112 ? -0.61 15.398 -0.554 1 89 112 LEU B C 1
ATOM 2593 O O . LEU B 1 112 ? -1.756 15.852 -0.599 1 89 112 LEU B O 1
ATOM 2597 N N . GLN B 1 113 ? 0.457 16.141 -0.488 1 89.31 113 GLN B N 1
ATOM 2598 C CA . GLN B 1 113 ? 0.273 17.578 -0.335 1 89.31 113 GLN B CA 1
ATOM 2599 C C . GLN B 1 113 ? 0.818 18.344 -1.544 1 89.31 113 GLN B C 1
ATOM 2601 O O . GLN B 1 113 ? 0.944 19.562 -1.512 1 89.31 113 GLN B O 1
ATOM 2606 N N . SER B 1 114 ? 1.251 17.609 -2.562 1 94.69 114 SER B N 1
ATOM 2607 C CA . SER B 1 114 ? 1.855 18.234 -3.734 1 94.69 114 SER B CA 1
ATOM 2608 C C . SER B 1 114 ? 1.502 17.484 -5.012 1 94.69 114 SER B C 1
ATOM 2610 O O . SER B 1 114 ? 1.946 16.344 -5.211 1 94.69 114 SER B O 1
ATOM 2612 N N . ASN B 1 115 ? 0.84 18.156 -5.898 1 94.56 115 ASN B N 1
ATOM 2613 C CA . ASN B 1 115 ? 0.475 17.531 -7.164 1 94.56 115 ASN B CA 1
ATOM 2614 C C . ASN B 1 115 ? 1.708 17.188 -7.996 1 94.56 115 ASN B C 1
ATOM 2616 O O . ASN B 1 115 ? 1.72 16.188 -8.711 1 94.56 115 ASN B O 1
ATOM 2620 N N . GLY B 1 116 ? 2.645 18.062 -7.898 1 96.81 116 GLY B N 1
ATOM 2621 C CA . GLY B 1 116 ? 3.877 17.797 -8.625 1 96.81 116 GLY B CA 1
ATOM 2622 C C . GLY B 1 116 ? 4.578 16.547 -8.172 1 96.81 116 GLY B C 1
ATOM 2623 O O . GLY B 1 116 ? 5.043 15.75 -8.992 1 96.81 116 GLY B O 1
ATOM 2624 N N . ILE B 1 117 ? 4.648 16.328 -6.887 1 97.62 117 ILE B N 1
ATOM 2625 C CA . ILE B 1 117 ? 5.289 15.141 -6.34 1 97.62 117 ILE B CA 1
ATOM 2626 C C . ILE B 1 117 ? 4.43 13.914 -6.629 1 97.62 117 ILE B C 1
ATOM 2628 O O . ILE B 1 117 ? 4.957 12.828 -6.906 1 97.62 117 ILE B O 1
ATOM 2632 N N . LEU B 1 118 ? 3.15 14.086 -6.562 1 96.31 118 LEU B N 1
ATOM 2633 C CA . LEU B 1 118 ? 2.236 13.008 -6.914 1 96.31 118 LEU B CA 1
ATOM 2634 C C . LEU B 1 118 ? 2.496 12.516 -8.336 1 96.31 118 LEU B C 1
ATOM 2636 O O . LEU B 1 118 ? 2.512 11.305 -8.586 1 96.31 118 LEU B O 1
ATOM 2640 N N . ALA B 1 119 ? 2.672 13.414 -9.242 1 97 119 ALA B N 1
ATOM 2641 C CA . ALA B 1 119 ? 2.975 13.062 -10.625 1 97 119 ALA B CA 1
ATOM 2642 C C . ALA B 1 119 ? 4.289 12.297 -10.719 1 97 119 ALA B C 1
ATOM 2644 O O . ALA B 1 119 ? 4.398 11.328 -11.477 1 97 119 ALA B O 1
ATOM 2645 N N . GLU B 1 120 ? 5.281 12.703 -9.93 1 97.75 120 GLU B N 1
ATOM 2646 C CA . GLU B 1 120 ? 6.574 12.031 -9.906 1 97.75 120 GLU B CA 1
ATOM 2647 C C . GLU B 1 120 ? 6.438 10.594 -9.406 1 97.75 120 GLU B C 1
ATOM 2649 O O . GLU B 1 120 ? 7.031 9.672 -9.969 1 97.75 120 GLU B O 1
ATOM 2654 N N . VAL B 1 121 ? 5.676 10.422 -8.391 1 98.12 121 VAL B N 1
ATOM 2655 C CA . VAL B 1 121 ? 5.445 9.102 -7.82 1 98.12 121 VAL B CA 1
ATOM 2656 C C . VAL B 1 121 ? 4.707 8.219 -8.828 1 98.12 121 VAL B C 1
ATOM 2658 O O . VAL B 1 121 ? 5.043 7.043 -8.992 1 98.12 121 VAL B O 1
ATOM 2661 N N . GLY B 1 122 ? 3.738 8.781 -9.508 1 97.56 122 GLY B N 1
ATOM 2662 C CA . GLY B 1 122 ? 3.023 8.062 -10.555 1 97.56 122 GLY B CA 1
ATOM 2663 C C . GLY B 1 122 ? 3.926 7.57 -11.672 1 97.56 122 GLY B C 1
ATOM 2664 O O . GLY B 1 122 ? 3.812 6.426 -12.109 1 97.56 122 GLY B O 1
ATOM 2665 N N . LYS B 1 123 ? 4.777 8.422 -12.117 1 98 123 LYS B N 1
ATOM 2666 C CA . LYS B 1 123 ? 5.738 8.047 -13.148 1 98 123 LYS B CA 1
ATOM 2667 C C . LYS B 1 123 ? 6.645 6.914 -12.672 1 98 123 LYS B C 1
ATOM 2669 O O . LYS B 1 123 ? 6.941 5.992 -13.438 1 98 123 LYS B O 1
ATOM 2674 N N . ALA B 1 124 ? 7.082 7.027 -11.469 1 98.44 124 ALA B N 1
ATOM 2675 C CA . ALA B 1 124 ? 7.93 5.988 -10.891 1 98.44 124 ALA B CA 1
ATOM 2676 C C . ALA B 1 124 ? 7.191 4.652 -10.82 1 98.44 124 ALA B C 1
ATOM 2678 O O . ALA B 1 124 ? 7.738 3.613 -11.195 1 98.44 124 ALA B O 1
ATOM 2679 N N . ASP B 1 125 ? 5.957 4.688 -10.367 1 98.31 125 ASP B N 1
ATOM 2680 C CA . ASP B 1 125 ? 5.141 3.48 -10.305 1 98.31 125 ASP B CA 1
ATOM 2681 C C . ASP B 1 125 ? 5.027 2.822 -11.68 1 98.31 125 ASP B C 1
ATOM 2683 O O . ASP B 1 125 ? 5.23 1.614 -11.812 1 98.31 125 ASP B O 1
ATOM 2687 N N . ASP B 1 126 ? 4.77 3.621 -12.672 1 97.94 126 ASP B N 1
ATOM 2688 C CA . ASP B 1 126 ? 4.613 3.117 -14.031 1 97.94 126 ASP B CA 1
ATOM 2689 C C . ASP B 1 126 ? 5.91 2.479 -14.531 1 97.94 126 ASP B C 1
ATOM 2691 O O . ASP B 1 126 ? 5.887 1.385 -15.102 1 97.94 126 ASP B O 1
ATOM 2695 N N . MET B 1 127 ? 6.973 3.146 -14.289 1 98.62 127 MET B N 1
ATOM 2696 C CA . MET B 1 127 ? 8.266 2.656 -14.75 1 98.62 127 MET B CA 1
ATOM 2697 C C . MET B 1 127 ? 8.633 1.35 -14.055 1 98.62 127 MET B C 1
ATOM 2699 O O . MET B 1 127 ? 9.109 0.411 -14.695 1 98.62 127 MET B O 1
ATOM 2703 N N . ARG B 1 128 ? 8.438 1.306 -12.805 1 98.81 128 ARG B N 1
ATOM 2704 C CA . ARG B 1 128 ? 8.766 0.125 -12.008 1 98.81 128 ARG B CA 1
ATOM 2705 C C . ARG B 1 128 ? 7.91 -1.069 -12.43 1 98.81 128 ARG B C 1
ATOM 2707 O O . ARG B 1 128 ? 8.438 -2.156 -12.68 1 98.81 128 ARG B O 1
ATOM 2714 N N . MET B 1 129 ? 6.617 -0.899 -12.57 1 98.44 129 MET B N 1
ATOM 2715 C CA . MET B 1 129 ? 5.73 -1.988 -12.977 1 98.44 129 MET B CA 1
ATOM 2716 C C . MET B 1 129 ? 6.027 -2.434 -14.398 1 98.44 129 MET B C 1
ATOM 2718 O O . MET B 1 129 ? 5.977 -3.625 -14.711 1 98.44 129 MET B O 1
ATOM 2722 N N . ALA B 1 130 ? 6.355 -1.462 -15.25 1 98.75 130 ALA B N 1
ATOM 2723 C CA . ALA B 1 130 ? 6.723 -1.807 -16.625 1 98.75 130 ALA B CA 1
ATOM 2724 C C . ALA B 1 130 ? 7.988 -2.656 -16.656 1 98.75 130 ALA B C 1
ATOM 2726 O O . ALA B 1 130 ? 8.07 -3.629 -17.406 1 98.75 130 ALA B O 1
ATOM 2727 N N . ALA B 1 131 ? 8.961 -2.275 -15.867 1 98.88 131 ALA B N 1
ATOM 2728 C CA . ALA B 1 131 ? 10.211 -3.031 -15.805 1 98.88 131 ALA B CA 1
ATOM 2729 C C . ALA B 1 131 ? 9.961 -4.457 -15.32 1 98.88 131 ALA B C 1
ATOM 2731 O O . ALA B 1 131 ? 10.5 -5.414 -15.891 1 98.88 131 ALA B O 1
ATOM 2732 N N . LEU B 1 132 ? 9.156 -4.586 -14.328 1 98.88 132 LEU B N 1
ATOM 2733 C CA . LEU B 1 132 ? 8.812 -5.902 -13.812 1 98.88 132 LEU B CA 1
ATOM 2734 C C . LEU B 1 132 ? 8.047 -6.719 -14.852 1 98.88 132 LEU B C 1
ATOM 2736 O O . LEU B 1 132 ? 8.305 -7.914 -15.016 1 98.88 132 LEU B O 1
ATOM 2740 N N . SER B 1 133 ? 7.105 -6.059 -15.531 1 98.81 133 SER B N 1
ATOM 2741 C CA . SER B 1 133 ? 6.34 -6.73 -16.578 1 98.81 133 SER B CA 1
ATOM 2742 C C . SER B 1 133 ? 7.254 -7.254 -17.688 1 98.81 133 SER B C 1
ATOM 2744 O O . SER B 1 133 ? 7.117 -8.398 -18.125 1 98.81 133 SER B O 1
ATOM 2746 N N . ARG B 1 134 ? 8.18 -6.43 -18.094 1 98.75 134 ARG B N 1
ATOM 2747 C CA . ARG B 1 134 ? 9.141 -6.836 -19.109 1 98.75 134 ARG B CA 1
ATOM 2748 C C . ARG B 1 134 ? 9.969 -8.023 -18.641 1 98.75 134 ARG B C 1
ATOM 2750 O O . ARG B 1 134 ? 10.289 -8.914 -19.438 1 98.75 134 ARG B O 1
ATOM 2757 N N . MET B 1 135 ? 10.336 -8.016 -17.438 1 98.75 135 MET B N 1
ATOM 2758 C CA . MET B 1 135 ? 11.086 -9.133 -16.875 1 98.75 135 MET B CA 1
ATOM 2759 C C . MET B 1 135 ? 10.297 -10.438 -17.016 1 98.75 135 MET B C 1
ATOM 2761 O O . MET B 1 135 ? 10.828 -11.445 -17.469 1 98.75 135 MET B O 1
ATOM 2765 N N . PHE B 1 136 ? 9.039 -10.406 -16.609 1 98.81 136 PHE B N 1
ATOM 2766 C CA . PHE B 1 136 ? 8.203 -11.602 -16.719 1 98.81 136 PHE B CA 1
ATOM 2767 C C . PHE B 1 136 ? 8.07 -12.039 -18.172 1 98.81 136 PHE B C 1
ATOM 2769 O O . PHE B 1 136 ? 8.117 -13.242 -18.469 1 98.81 136 PHE B O 1
ATOM 2776 N N . MET B 1 137 ? 7.914 -11.07 -19.062 1 98.69 137 MET B N 1
ATOM 2777 C CA . MET B 1 137 ? 7.773 -11.398 -20.484 1 98.69 137 MET B CA 1
ATOM 2778 C C . MET B 1 137 ? 9.039 -12.047 -21.016 1 98.69 137 MET B C 1
ATOM 2780 O O . MET B 1 137 ? 8.977 -12.961 -21.844 1 98.69 137 MET B O 1
ATOM 2784 N N . ARG B 1 138 ? 10.172 -11.594 -20.609 1 98.19 138 ARG B N 1
ATOM 2785 C CA . ARG B 1 138 ? 11.445 -12.18 -21.031 1 98.19 138 ARG B CA 1
ATOM 2786 C C . ARG B 1 138 ? 11.508 -13.664 -20.688 1 98.19 138 ARG B C 1
ATOM 2788 O O . ARG B 1 138 ? 12.195 -14.43 -21.359 1 98.19 138 ARG B O 1
ATOM 2795 N N . PHE B 1 139 ? 10.797 -14.023 -19.719 1 98.31 139 PHE B N 1
ATOM 2796 C CA . PHE B 1 139 ? 10.828 -15.422 -19.297 1 98.31 139 PHE B CA 1
ATOM 2797 C C . PHE B 1 139 ? 9.57 -16.156 -19.766 1 98.31 139 PHE B C 1
ATOM 2799 O O . PHE B 1 139 ? 9.188 -17.172 -19.172 1 98.31 139 PHE B O 1
ATOM 2806 N N . GLY B 1 140 ? 8.828 -15.555 -20.719 1 97.75 140 GLY B N 1
ATOM 2807 C CA . GLY B 1 140 ? 7.867 -16.328 -21.484 1 97.75 140 GLY B CA 1
ATOM 2808 C C . GLY B 1 140 ? 6.43 -16.047 -21.094 1 97.75 140 GLY B C 1
ATOM 2809 O O . GLY B 1 140 ? 5.504 -16.641 -21.656 1 97.75 140 GLY B O 1
ATOM 2810 N N . HIS B 1 141 ? 6.152 -15.164 -20.188 1 97.69 141 HIS B N 1
ATOM 2811 C CA . HIS B 1 141 ? 4.773 -14.844 -19.844 1 97.69 141 HIS B CA 1
ATOM 2812 C C . HIS B 1 141 ? 4.121 -13.961 -20.891 1 97.69 141 HIS B C 1
ATOM 2814 O O . HIS B 1 141 ? 4.785 -13.117 -21.5 1 97.69 141 HIS B O 1
ATOM 2820 N N . SER B 1 142 ? 2.799 -14.18 -21.078 1 97.5 142 SER B N 1
ATOM 2821 C CA . SER B 1 142 ? 2.039 -13.281 -21.938 1 97.5 142 SER B CA 1
ATOM 2822 C C . SER B 1 142 ? 2.012 -11.867 -21.391 1 97.5 142 SER B C 1
ATOM 2824 O O . SER B 1 142 ? 2.258 -11.656 -20.203 1 97.5 142 SER B O 1
ATOM 2826 N N . GLU B 1 143 ? 1.707 -10.93 -22.172 1 97.31 143 GLU B N 1
ATOM 2827 C CA . GLU B 1 143 ? 1.663 -9.531 -21.766 1 97.31 143 GLU B CA 1
ATOM 2828 C C . GLU B 1 143 ? 0.68 -9.312 -20.625 1 97.31 143 GLU B C 1
ATOM 2830 O O . GLU B 1 143 ? 0.989 -8.617 -19.656 1 97.31 143 GLU B O 1
ATOM 2835 N N . THR B 1 144 ? -0.438 -9.961 -20.688 1 96.19 144 THR B N 1
ATOM 2836 C CA . THR B 1 144 ? -1.482 -9.773 -19.688 1 96.19 144 THR B CA 1
ATOM 2837 C C . THR B 1 144 ? -1.066 -10.383 -18.359 1 96.19 144 THR B C 1
ATOM 2839 O O . THR B 1 144 ? -1.195 -9.75 -17.312 1 96.19 144 THR B O 1
ATOM 2842 N N . MET B 1 145 ? -0.541 -11.602 -18.453 1 97.12 145 MET B N 1
ATOM 2843 C CA . MET B 1 145 ? -0.091 -12.258 -17.219 1 97.12 145 MET B CA 1
ATOM 2844 C C . MET B 1 145 ? 1.104 -11.523 -16.625 1 97.12 145 MET B C 1
ATOM 2846 O O . MET B 1 145 ? 1.198 -11.383 -15.398 1 97.12 145 MET B O 1
ATOM 2850 N N . ALA B 1 146 ? 2.008 -11.047 -17.469 1 98.56 146 ALA B N 1
ATOM 2851 C CA . ALA B 1 146 ? 3.166 -10.289 -17 1 98.56 146 ALA B CA 1
ATOM 2852 C 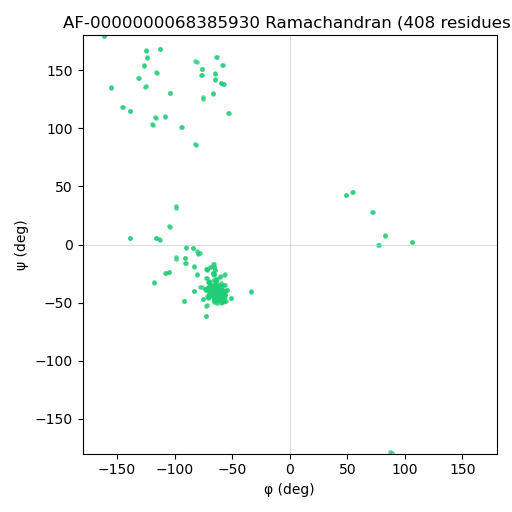C . ALA B 1 146 ? 2.734 -9.031 -16.266 1 98.56 146 ALA B C 1
ATOM 2854 O O . ALA B 1 146 ? 3.309 -8.68 -15.234 1 98.56 146 ALA B O 1
ATOM 2855 N N . ASP B 1 147 ? 1.715 -8.398 -16.766 1 98.25 147 ASP B N 1
ATOM 2856 C CA . ASP B 1 147 ? 1.185 -7.188 -16.141 1 98.25 147 ASP B CA 1
ATOM 2857 C C . ASP B 1 147 ? 0.65 -7.477 -14.742 1 98.25 147 ASP B C 1
ATOM 2859 O O . ASP B 1 147 ? 1.002 -6.789 -13.789 1 98.25 147 ASP B O 1
ATOM 2863 N N . VAL B 1 148 ? -0.12 -8.516 -14.609 1 98.44 148 VAL B N 1
ATOM 2864 C CA . VAL B 1 148 ? -0.769 -8.812 -13.336 1 98.44 148 VAL B CA 1
ATOM 2865 C C . VAL B 1 148 ? 0.269 -9.305 -12.328 1 98.44 148 VAL B C 1
ATOM 2867 O O . VAL B 1 148 ? 0.227 -8.93 -11.148 1 98.44 148 VAL B O 1
ATOM 2870 N N . ARG B 1 149 ? 1.248 -10.094 -12.781 1 98.75 149 ARG B N 1
ATOM 2871 C CA . ARG B 1 149 ? 2.303 -10.555 -11.891 1 98.75 149 ARG B CA 1
ATOM 2872 C C . ARG B 1 149 ? 3.193 -9.398 -11.445 1 98.75 149 ARG B C 1
ATOM 2874 O O . ARG B 1 149 ? 3.592 -9.328 -10.281 1 98.75 149 ARG B O 1
ATOM 2881 N N . ALA B 1 150 ? 3.467 -8.492 -12.383 1 98.81 150 ALA B N 1
ATOM 2882 C CA . ALA B 1 150 ? 4.246 -7.305 -12.055 1 98.81 150 ALA B CA 1
ATOM 2883 C C . ALA B 1 150 ? 3.529 -6.453 -11.008 1 98.81 150 ALA B C 1
ATOM 2885 O O . ALA B 1 150 ? 4.137 -6.027 -10.023 1 98.81 150 ALA B O 1
ATOM 2886 N N . ARG B 1 151 ? 2.242 -6.246 -11.242 1 98.38 151 ARG B N 1
ATOM 2887 C CA . ARG B 1 151 ? 1.431 -5.473 -10.312 1 98.38 151 ARG B CA 1
ATOM 2888 C C . ARG B 1 151 ? 1.378 -6.145 -8.945 1 98.38 151 ARG B C 1
ATOM 2890 O O . ARG B 1 151 ? 1.521 -5.48 -7.914 1 98.38 151 ARG B O 1
ATOM 2897 N N . THR B 1 152 ? 1.2 -7.438 -8.938 1 98.69 152 THR B N 1
ATOM 2898 C CA . THR B 1 152 ? 1.149 -8.164 -7.672 1 98.69 152 THR B CA 1
ATOM 2899 C C . THR B 1 152 ? 2.445 -7.977 -6.891 1 98.69 152 THR B C 1
ATOM 2901 O O . THR B 1 152 ? 2.418 -7.586 -5.719 1 98.69 152 THR B O 1
ATOM 2904 N N . THR B 1 153 ? 3.588 -8.195 -7.566 1 98.69 153 THR B N 1
ATOM 2905 C CA . THR B 1 153 ? 4.906 -8.078 -6.953 1 98.69 153 THR B CA 1
ATOM 2906 C C . THR B 1 153 ? 5.117 -6.676 -6.387 1 98.69 153 THR B C 1
ATOM 2908 O O . THR B 1 153 ? 5.547 -6.52 -5.242 1 98.69 153 THR B O 1
ATOM 2911 N N . TYR B 1 154 ? 4.734 -5.719 -7.168 1 98.69 154 TYR B N 1
ATOM 2912 C CA . TYR B 1 154 ? 4.988 -4.32 -6.828 1 98.69 154 TYR B CA 1
ATOM 2913 C C . TYR B 1 154 ? 4.035 -3.846 -5.738 1 98.69 154 TYR B C 1
ATOM 2915 O O . TYR B 1 154 ? 4.465 -3.236 -4.754 1 98.69 154 TYR B O 1
ATOM 2923 N N . LEU B 1 155 ? 2.762 -4.129 -5.863 1 98.38 155 LEU B N 1
ATOM 2924 C CA . LEU B 1 155 ? 1.734 -3.605 -4.969 1 98.38 155 LEU B CA 1
ATOM 2925 C C . LEU B 1 155 ? 1.852 -4.23 -3.582 1 98.38 155 LEU B C 1
ATOM 2927 O O . LEU B 1 155 ? 1.568 -3.576 -2.576 1 98.38 155 LEU B O 1
ATOM 2931 N N . VAL B 1 156 ? 2.297 -5.465 -3.482 1 98.38 156 VAL B N 1
ATOM 2932 C CA . VAL B 1 156 ? 2.566 -6.066 -2.18 1 98.38 156 VAL B CA 1
ATOM 2933 C C . VAL B 1 156 ? 3.617 -5.242 -1.438 1 98.38 156 VAL B C 1
ATOM 2935 O O . VAL B 1 156 ? 3.451 -4.93 -0.257 1 98.38 156 VAL B O 1
ATOM 2938 N N . GLN B 1 157 ? 4.664 -4.883 -2.143 1 97.62 157 GLN B N 1
ATOM 2939 C CA . GLN B 1 157 ? 5.711 -4.094 -1.5 1 97.62 157 GLN B CA 1
ATOM 2940 C C . GLN B 1 157 ? 5.188 -2.727 -1.069 1 97.62 157 GLN B C 1
ATOM 2942 O O . GLN B 1 157 ? 5.48 -2.264 0.034 1 97.62 157 GLN B O 1
ATOM 2947 N N . ILE B 1 158 ? 4.414 -2.074 -1.935 1 97.69 158 ILE B N 1
ATOM 2948 C CA . ILE B 1 158 ? 3.82 -0.787 -1.593 1 97.69 158 ILE B CA 1
ATOM 2949 C C . ILE B 1 158 ? 2.898 -0.949 -0.386 1 97.69 158 ILE B C 1
ATOM 2951 O O . ILE B 1 158 ? 2.85 -0.08 0.487 1 97.69 158 ILE B O 1
ATOM 2955 N N . GLY B 1 159 ? 2.166 -2.057 -0.354 1 97.62 159 GLY B N 1
ATOM 2956 C CA . GLY B 1 159 ? 1.348 -2.352 0.812 1 97.62 159 GLY B CA 1
ATOM 2957 C C . GLY B 1 159 ? 2.148 -2.443 2.096 1 97.62 159 GLY B C 1
ATOM 2958 O O . GLY B 1 159 ? 1.776 -1.85 3.109 1 97.62 159 GLY B O 1
ATOM 2959 N N . TYR B 1 160 ? 3.285 -3.178 2.064 1 96.5 160 TYR B N 1
ATOM 2960 C CA . TYR B 1 160 ? 4.156 -3.301 3.229 1 96.5 160 TYR B CA 1
ATOM 2961 C C . TYR B 1 160 ? 4.641 -1.932 3.693 1 96.5 160 TYR B C 1
ATOM 2963 O O . TYR B 1 160 ? 4.641 -1.64 4.891 1 96.5 160 TYR B O 1
ATOM 2971 N N . ILE B 1 161 ? 5 -1.109 2.732 1 95.88 161 ILE B N 1
ATOM 2972 C CA . ILE B 1 161 ? 5.531 0.216 3.037 1 95.88 161 ILE B CA 1
ATOM 2973 C C . ILE B 1 161 ? 4.434 1.082 3.65 1 95.88 161 ILE B C 1
ATOM 2975 O O . ILE B 1 161 ? 4.656 1.76 4.656 1 95.88 161 ILE B O 1
ATOM 2979 N N . SER B 1 162 ? 3.258 1.012 3.08 1 93.56 162 SER B N 1
ATOM 2980 C CA . SER B 1 162 ? 2.129 1.811 3.543 1 93.56 162 SER B CA 1
ATOM 2981 C C . SER B 1 162 ? 1.699 1.399 4.949 1 93.56 162 SER B C 1
ATOM 2983 O O . SER B 1 162 ? 1.238 2.232 5.73 1 93.56 162 SER B O 1
ATOM 2985 N N . MET B 1 163 ? 1.873 0.151 5.277 1 93.56 163 MET B N 1
ATOM 2986 C CA . MET B 1 163 ? 1.496 -0.356 6.594 1 93.56 163 MET B CA 1
ATOM 2987 C C . MET B 1 163 ? 2.604 -0.103 7.613 1 93.56 163 MET B C 1
ATOM 2989 O O . MET B 1 163 ? 2.434 -0.381 8.805 1 93.56 163 MET B O 1
ATOM 2993 N N . GLN B 1 164 ? 3.721 0.456 7.145 1 87.88 164 GLN B N 1
ATOM 2994 C CA . GLN B 1 164 ? 4.879 0.656 8.008 1 87.88 164 GLN B CA 1
ATOM 2995 C C . GLN B 1 164 ? 5.227 -0.62 8.773 1 87.88 164 GLN B C 1
ATOM 2997 O O . GLN B 1 164 ? 5.434 -0.586 9.984 1 87.88 164 GLN B O 1
ATOM 3002 N N . SER B 1 165 ? 5.152 -1.681 8.039 1 85.75 165 SER B N 1
ATOM 3003 C CA . SER B 1 165 ? 5.422 -2.984 8.633 1 85.75 165 SER B CA 1
ATOM 3004 C C . SER B 1 165 ? 6.883 -3.109 9.047 1 85.75 165 SER B C 1
ATOM 3006 O O . SER B 1 165 ? 7.785 -2.73 8.297 1 85.75 165 SER B O 1
ATOM 3008 N N . GLU B 1 166 ? 7.062 -3.514 10.227 1 84.19 166 GLU B N 1
ATOM 3009 C CA . GLU B 1 166 ? 8.391 -3.848 10.734 1 84.19 166 GLU B CA 1
ATOM 3010 C C . GLU B 1 166 ? 8.461 -5.309 11.164 1 84.19 166 GLU B C 1
ATOM 3012 O O . GLU B 1 166 ? 7.895 -5.691 12.188 1 84.19 166 GLU B O 1
ATOM 3017 N N . GLU B 1 167 ? 9.047 -6.023 10.359 1 86.62 167 GLU B N 1
ATOM 3018 C CA . GLU B 1 167 ? 9.188 -7.453 10.633 1 86.62 167 GLU B CA 1
ATOM 3019 C C . GLU B 1 167 ? 10.656 -7.84 10.805 1 86.62 167 GLU B C 1
ATOM 3021 O O . GLU B 1 167 ? 11.531 -7.266 10.156 1 86.62 167 GLU B O 1
ATOM 3026 N N . ASP B 1 168 ? 10.82 -8.797 11.625 1 89.19 168 ASP B N 1
ATOM 3027 C CA . ASP B 1 168 ? 12.164 -9.352 11.789 1 89.19 168 ASP B CA 1
ATOM 3028 C C . ASP B 1 168 ? 12.633 -10.023 10.5 1 89.19 168 ASP B C 1
ATOM 3030 O O . ASP B 1 168 ? 11.844 -10.633 9.781 1 89.19 168 ASP B O 1
ATOM 3034 N N . MET B 1 169 ? 13.867 -9.938 10.328 1 86.81 169 MET B N 1
ATOM 3035 C CA . MET B 1 169 ? 14.469 -10.492 9.117 1 86.81 169 MET B CA 1
ATOM 3036 C C . MET B 1 169 ? 14.156 -11.977 8.992 1 86.81 169 MET B C 1
ATOM 3038 O O . MET B 1 169 ? 13.867 -12.469 7.895 1 86.81 169 MET B O 1
ATOM 3042 N N . ALA B 1 170 ? 14.25 -12.688 10.07 1 88.94 170 ALA B N 1
ATOM 3043 C CA . ALA B 1 170 ? 14.016 -14.133 10.039 1 88.94 170 ALA B CA 1
ATOM 3044 C C . ALA B 1 170 ? 12.594 -14.453 9.578 1 88.94 170 ALA B C 1
ATOM 3046 O O . ALA B 1 170 ? 12.383 -15.375 8.789 1 88.94 170 ALA B O 1
ATOM 3047 N N . VAL B 1 171 ? 11.664 -13.703 10.062 1 91 171 VAL B N 1
ATOM 3048 C CA . VAL B 1 171 ? 10.266 -13.891 9.703 1 91 171 VAL B CA 1
ATOM 3049 C C . VAL B 1 171 ? 10.062 -13.594 8.219 1 91 171 VAL B C 1
ATOM 3051 O O . VAL B 1 171 ? 9.414 -14.359 7.504 1 91 171 VAL B O 1
ATOM 3054 N N . ARG B 1 172 ? 10.688 -12.57 7.723 1 92.25 172 ARG B N 1
ATOM 3055 C CA . ARG B 1 172 ? 10.594 -12.188 6.316 1 92.25 172 ARG B CA 1
ATOM 3056 C C . ARG B 1 172 ? 11.211 -13.25 5.418 1 92.25 172 ARG B C 1
ATOM 3058 O O . ARG B 1 172 ? 10.625 -13.641 4.406 1 92.25 172 ARG B O 1
ATOM 3065 N N . MET B 1 173 ? 12.359 -13.719 5.887 1 92.94 173 MET B N 1
ATOM 3066 C CA . MET B 1 173 ? 13.086 -14.711 5.094 1 92.94 173 MET B CA 1
ATOM 3067 C C . MET B 1 173 ? 12.289 -16 4.965 1 92.94 173 MET B C 1
ATOM 3069 O O . MET B 1 173 ? 12.305 -16.641 3.914 1 92.94 173 MET B O 1
ATOM 3073 N N . GLN B 1 174 ? 11.594 -16.312 5.957 1 93 174 GLN B N 1
ATOM 3074 C CA . GLN B 1 174 ? 10.812 -17.547 5.969 1 93 174 GLN B CA 1
ATOM 3075 C C . GLN B 1 174 ? 9.68 -17.5 4.957 1 93 174 GLN B C 1
ATOM 3077 O O . GLN B 1 174 ? 9.25 -18.531 4.438 1 93 174 GLN B O 1
ATOM 3082 N N . ARG B 1 175 ? 9.242 -16.328 4.605 1 96.38 175 ARG B N 1
ATOM 3083 C CA . ARG B 1 175 ? 8.094 -16.188 3.717 1 96.38 175 ARG B CA 1
ATOM 3084 C C . ARG B 1 175 ? 8.539 -16.125 2.258 1 96.38 175 ARG B C 1
ATOM 3086 O O . ARG B 1 175 ? 7.727 -16.281 1.348 1 96.38 175 ARG B O 1
ATOM 3093 N N . ILE B 1 176 ? 9.836 -15.883 2.012 1 96.69 176 ILE B N 1
ATOM 3094 C CA . ILE B 1 176 ? 10.344 -15.531 0.689 1 96.69 176 ILE B CA 1
ATOM 3095 C C . ILE B 1 176 ? 10.078 -16.672 -0.286 1 96.69 176 ILE B C 1
ATOM 3097 O O . ILE B 1 176 ? 9.586 -16.453 -1.396 1 96.69 176 ILE B O 1
ATOM 3101 N N . PRO B 1 177 ? 10.297 -17.953 0.104 1 97.19 177 PRO B N 1
ATOM 3102 C CA . PRO B 1 177 ? 10.039 -19.016 -0.866 1 97.19 177 PRO B CA 1
ATOM 3103 C C . PRO B 1 177 ? 8.578 -19.047 -1.33 1 97.19 177 PRO B C 1
ATOM 3105 O O . PRO B 1 177 ? 8.312 -19.266 -2.514 1 97.19 177 PRO B O 1
ATOM 3108 N N . ASP B 1 178 ? 7.672 -18.797 -0.431 1 97.81 178 ASP B N 1
ATOM 3109 C CA . ASP B 1 178 ? 6.258 -18.828 -0.785 1 97.81 178 ASP B CA 1
ATOM 3110 C C . ASP B 1 178 ? 5.879 -17.609 -1.628 1 97.81 178 ASP B C 1
ATOM 3112 O O . ASP B 1 178 ? 5.105 -17.719 -2.58 1 97.81 178 ASP B O 1
ATOM 3116 N N . TYR B 1 179 ? 6.422 -16.406 -1.32 1 98.31 179 TYR B N 1
ATOM 3117 C CA . TYR B 1 179 ? 6.199 -15.234 -2.15 1 98.31 179 TYR B CA 1
ATOM 3118 C C . TYR B 1 179 ? 6.68 -15.477 -3.576 1 98.31 179 TYR B C 1
ATOM 3120 O O . TYR B 1 179 ? 5.988 -15.133 -4.539 1 98.31 179 TYR B O 1
ATOM 3128 N N . ILE B 1 180 ? 7.875 -16.062 -3.643 1 98.31 180 ILE B N 1
ATOM 3129 C CA . ILE B 1 180 ? 8.445 -16.359 -4.953 1 98.31 180 ILE B CA 1
ATOM 3130 C C . ILE B 1 180 ? 7.52 -17.281 -5.727 1 98.31 180 ILE B C 1
ATOM 3132 O O . ILE B 1 180 ? 7.219 -17.047 -6.898 1 98.31 180 ILE B O 1
ATOM 3136 N N . ALA B 1 181 ? 7.051 -18.312 -5.074 1 98.06 181 ALA B N 1
ATOM 3137 C CA . ALA B 1 181 ? 6.16 -19.281 -5.723 1 98.06 181 ALA B CA 1
ATOM 3138 C C . ALA B 1 181 ? 4.871 -18.609 -6.184 1 98.06 181 ALA B C 1
ATOM 3140 O O . ALA B 1 181 ? 4.387 -18.875 -7.285 1 98.06 181 ALA B O 1
ATOM 3141 N N . ILE B 1 182 ? 4.352 -17.703 -5.41 1 98.31 182 ILE B N 1
ATOM 3142 C CA . ILE B 1 182 ? 3.104 -17.016 -5.723 1 98.31 182 ILE B CA 1
ATOM 3143 C C . ILE B 1 182 ? 3.33 -16.031 -6.871 1 98.31 182 ILE B C 1
ATOM 3145 O O . ILE B 1 182 ? 2.557 -16.016 -7.832 1 98.31 182 ILE B O 1
ATOM 3149 N N . TYR B 1 183 ? 4.418 -15.273 -6.816 1 98.62 183 TYR B N 1
ATOM 3150 C CA . TYR B 1 183 ? 4.691 -14.234 -7.805 1 98.62 183 TYR B CA 1
ATOM 3151 C C . TYR B 1 183 ? 4.984 -14.852 -9.172 1 98.62 183 TYR B C 1
ATOM 3153 O O . TYR B 1 183 ? 4.555 -14.32 -10.203 1 98.62 183 TYR B O 1
ATOM 3161 N N . THR B 1 184 ? 5.715 -16 -9.141 1 98.12 184 THR B N 1
ATOM 3162 C CA . THR B 1 184 ? 6.27 -16.5 -10.391 1 98.12 184 THR B CA 1
ATOM 3163 C C . THR B 1 184 ? 5.477 -17.703 -10.891 1 98.12 184 THR B C 1
ATOM 3165 O O . THR B 1 184 ? 5.547 -18.062 -12.07 1 98.12 184 THR B O 1
ATOM 3168 N N . GLY B 1 185 ? 4.801 -18.375 -9.969 1 96.81 185 GLY B N 1
ATOM 3169 C CA . GLY B 1 185 ? 4.152 -19.641 -10.312 1 96.81 185 GLY B CA 1
ATOM 3170 C C . GLY B 1 185 ? 5.102 -20.828 -10.281 1 96.81 185 GLY B C 1
ATOM 3171 O O . GLY B 1 185 ? 4.734 -21.922 -10.703 1 96.81 185 GLY B O 1
ATOM 3172 N N . GLU B 1 186 ? 6.355 -20.578 -9.789 1 96.56 186 GLU B N 1
ATOM 3173 C CA . GLU B 1 186 ? 7.383 -21.625 -9.734 1 96.56 186 GLU B CA 1
ATOM 3174 C C . GLU B 1 186 ? 7.934 -21.781 -8.32 1 96.56 186 GLU B C 1
ATOM 3176 O O . GLU B 1 186 ? 8.172 -20.797 -7.625 1 96.56 186 GLU B O 1
ATOM 3181 N N . VAL B 1 187 ? 8.086 -23.047 -7.902 1 95.81 187 VAL B N 1
ATOM 3182 C CA . VAL B 1 187 ? 8.719 -23.312 -6.613 1 95.81 187 VAL B CA 1
ATOM 3183 C C . VAL B 1 187 ? 10.227 -23.109 -6.727 1 95.81 187 VAL B C 1
ATOM 3185 O O . VAL B 1 187 ? 10.875 -23.703 -7.594 1 95.81 187 VAL B O 1
ATOM 3188 N N . PRO B 1 188 ? 10.773 -22.312 -5.883 1 97.62 188 PRO B N 1
ATOM 3189 C CA . PRO B 1 188 ? 12.219 -22.109 -5.977 1 97.62 188 PRO B CA 1
ATOM 3190 C C . PRO B 1 188 ? 13.016 -23.375 -5.676 1 97.62 188 PRO B C 1
ATOM 3192 O O . PRO B 1 188 ? 12.641 -24.156 -4.793 1 97.62 188 PRO B O 1
ATOM 3195 N N . GLN B 1 189 ? 14.094 -23.562 -6.418 1 96.94 189 GLN B N 1
ATOM 3196 C CA . GLN B 1 189 ? 15.039 -24.625 -6.098 1 96.94 189 GLN B CA 1
ATOM 3197 C C . GLN B 1 189 ? 15.914 -24.25 -4.902 1 96.94 189 GLN B C 1
ATOM 3199 O O . GLN B 1 189 ? 16.219 -23.062 -4.703 1 96.94 189 GLN B O 1
ATOM 3204 N N . GLN B 1 190 ? 16.344 -25.234 -4.191 1 95.56 190 GLN B N 1
ATOM 3205 C CA . GLN B 1 190 ? 17.141 -25 -2.988 1 95.56 190 GLN B CA 1
ATOM 3206 C C . GLN B 1 190 ? 18.422 -24.234 -3.316 1 95.56 190 GLN B C 1
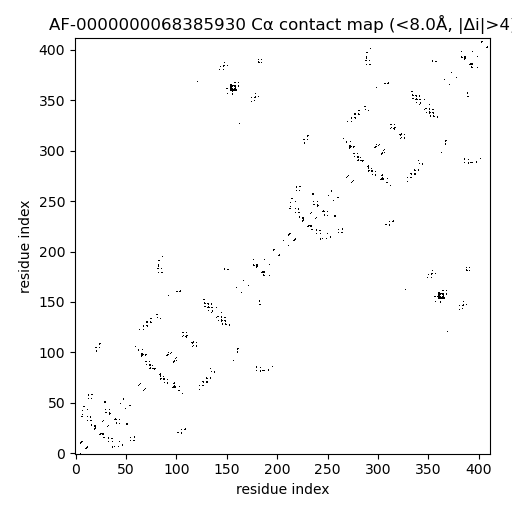ATOM 3208 O O . GLN B 1 190 ? 18.844 -23.359 -2.555 1 95.56 190 GLN B O 1
ATOM 3213 N N . ARG B 1 191 ? 19 -24.531 -4.418 1 95.12 191 ARG B N 1
ATOM 3214 C CA . ARG B 1 191 ? 20.25 -23.875 -4.793 1 95.12 191 ARG B CA 1
ATOM 3215 C C . ARG B 1 191 ? 20.031 -22.391 -5.039 1 95.12 191 ARG B C 1
ATOM 3217 O O . ARG B 1 191 ? 20.906 -21.578 -4.77 1 95.12 191 ARG B O 1
ATOM 3224 N N . GLU B 1 192 ? 18.906 -22 -5.598 1 96.38 192 GLU B N 1
ATOM 3225 C CA . GLU B 1 192 ? 18.578 -20.594 -5.816 1 96.38 192 GLU B CA 1
ATOM 3226 C C . GLU B 1 192 ? 18.391 -19.859 -4.492 1 96.38 192 GLU B C 1
ATOM 3228 O O . GLU B 1 192 ? 18.906 -18.75 -4.32 1 96.38 192 GLU B O 1
ATOM 3233 N N . LEU B 1 193 ? 17.75 -20.531 -3.559 1 96.44 193 LEU B N 1
ATOM 3234 C CA . LEU B 1 193 ? 17.531 -19.953 -2.236 1 96.44 193 LEU B CA 1
ATOM 3235 C C . LEU B 1 193 ? 18.859 -19.844 -1.474 1 96.44 193 LEU B C 1
ATOM 3237 O O . LEU B 1 193 ? 19.094 -18.828 -0.805 1 96.44 193 LEU B O 1
ATOM 3241 N N . ASP B 1 194 ? 19.641 -20.859 -1.602 1 95.25 194 ASP B N 1
ATOM 3242 C CA . ASP B 1 194 ? 20.938 -20.844 -0.905 1 95.25 194 ASP B CA 1
ATOM 3243 C C . ASP B 1 194 ? 21.797 -19.672 -1.359 1 95.25 194 ASP B C 1
ATOM 3245 O O . ASP B 1 194 ? 22.422 -19 -0.537 1 95.25 194 ASP B O 1
ATOM 3249 N N . ARG B 1 195 ? 21.828 -19.391 -2.609 1 94.94 195 ARG B N 1
ATOM 3250 C CA . ARG B 1 195 ? 22.594 -18.266 -3.137 1 94.94 195 ARG B CA 1
ATOM 3251 C C . ARG B 1 195 ? 22.031 -16.938 -2.613 1 94.94 195 ARG B C 1
ATOM 3253 O O . ARG B 1 195 ? 22.797 -16.047 -2.236 1 94.94 195 ARG B O 1
ATOM 3260 N N . PHE B 1 196 ? 20.797 -16.875 -2.615 1 96.25 196 PHE B N 1
ATOM 3261 C CA . PHE B 1 196 ? 20.125 -15.68 -2.141 1 96.25 196 PHE B CA 1
ATOM 3262 C C . PHE B 1 196 ? 20.391 -15.453 -0.659 1 96.25 196 PHE B C 1
ATOM 3264 O O . PHE B 1 196 ? 20.75 -14.344 -0.25 1 96.25 196 PHE B O 1
ATOM 3271 N N . TYR B 1 197 ? 20.203 -16.5 0.163 1 94.75 197 TYR B N 1
ATOM 3272 C CA . TYR B 1 197 ? 20.453 -16.406 1.598 1 94.75 197 TYR B CA 1
ATOM 3273 C C . TYR B 1 197 ? 21.906 -16 1.874 1 94.75 197 TYR B C 1
ATOM 3275 O O . TYR B 1 197 ? 22.172 -15.172 2.746 1 94.75 197 TYR B O 1
ATOM 3283 N N . ALA B 1 198 ? 22.812 -16.531 1.136 1 93.5 198 ALA B N 1
ATOM 3284 C CA . ALA B 1 198 ? 24.234 -16.281 1.328 1 93.5 198 ALA B CA 1
ATOM 3285 C C . ALA B 1 198 ? 24.562 -14.805 1.115 1 93.5 198 ALA B C 1
ATOM 3287 O O . ALA B 1 198 ? 25.297 -14.203 1.902 1 93.5 198 ALA B O 1
ATOM 3288 N N . ARG B 1 199 ? 23.953 -14.18 0.126 1 91.94 199 ARG B N 1
ATOM 3289 C CA . ARG B 1 199 ? 24.328 -12.797 -0.172 1 91.94 199 ARG B CA 1
ATOM 3290 C C . ARG B 1 199 ? 23.656 -11.828 0.787 1 91.94 199 ARG B C 1
ATOM 3292 O O . ARG B 1 199 ? 23.984 -10.641 0.82 1 91.94 199 ARG B O 1
ATOM 3299 N N . HIS B 1 200 ? 22.75 -12.359 1.593 1 93.44 200 HIS B N 1
ATOM 3300 C CA . HIS B 1 200 ? 22.125 -11.516 2.6 1 93.44 200 HIS B CA 1
ATOM 3301 C C . HIS B 1 200 ? 22.531 -11.938 4.008 1 93.44 200 HIS B C 1
ATOM 3303 O O . HIS B 1 200 ? 21.938 -11.492 4.988 1 93.44 200 HIS B O 1
ATOM 3309 N N . GLY B 1 201 ? 23.406 -12.906 4.109 1 90.56 201 GLY B N 1
ATOM 3310 C CA . GLY B 1 201 ? 23.969 -13.328 5.387 1 90.56 201 GLY B CA 1
ATOM 3311 C C . GLY B 1 201 ? 22.969 -14.078 6.246 1 90.56 201 GLY B C 1
ATOM 3312 O O . GLY B 1 201 ? 22.984 -13.969 7.473 1 90.56 201 GLY B O 1
ATOM 3313 N N . TYR B 1 202 ? 22.016 -14.742 5.605 1 90.5 202 TYR B N 1
ATOM 3314 C CA . TYR B 1 202 ? 21 -15.492 6.316 1 90.5 202 TYR B CA 1
ATOM 3315 C C . TYR B 1 202 ? 21.266 -16.984 6.254 1 90.5 202 TYR B C 1
ATOM 3317 O O . TYR B 1 202 ? 21.578 -17.531 5.188 1 90.5 202 TYR B O 1
ATOM 3325 N N . ARG B 1 203 ? 21.25 -17.719 7.387 1 85 203 ARG B N 1
ATOM 3326 C CA . ARG B 1 203 ? 21.359 -19.172 7.496 1 85 203 ARG B CA 1
ATOM 3327 C C . ARG B 1 203 ? 20.094 -19.766 8.094 1 85 203 ARG B C 1
ATOM 3329 O O . ARG B 1 203 ? 19.828 -19.594 9.281 1 85 203 ARG B O 1
ATOM 3336 N N . PRO B 1 204 ? 19.328 -20.5 7.172 1 79.56 204 PRO B N 1
ATOM 3337 C CA . PRO B 1 204 ? 18.109 -21.109 7.695 1 79.56 204 PRO B CA 1
ATOM 3338 C C . PRO B 1 204 ? 18.375 -22.062 8.859 1 79.56 204 PRO B C 1
ATOM 3340 O O . PRO B 1 204 ? 19.359 -22.812 8.836 1 79.56 204 PRO B O 1
ATOM 3343 N N . GLY B 1 205 ? 17.547 -22.047 9.922 1 71.56 205 GLY B N 1
ATOM 3344 C CA . GLY B 1 205 ? 17.688 -22.953 11.047 1 71.56 205 GLY B CA 1
ATOM 3345 C C . GLY B 1 205 ? 18.812 -22.562 11.992 1 71.56 205 GLY B C 1
ATOM 3346 O O . GLY B 1 205 ? 19.141 -23.312 12.914 1 71.56 205 GLY B O 1
ATOM 3347 N N . SER B 1 206 ? 19.5 -21.562 11.75 1 62.59 206 SER B N 1
ATOM 3348 C CA . SER B 1 206 ? 20.594 -21.188 12.648 1 62.59 206 SER B CA 1
ATOM 3349 C C . SER B 1 206 ? 20.078 -20.391 13.844 1 62.59 206 SER B C 1
ATOM 3351 O O . SER B 1 206 ? 19.031 -19.75 13.766 1 62.59 206 SER B O 1
#

Organism: Agrobacterium fabrum (strain C58 / ATCC 33970) (NCBI:txid176299)

Foldseek 3Di:
DDPLVCCLDLVNLLVLLLVQLLPPANVRNAQVVSCVVSVHDSVSVCVNDVHSVRSVVVLLVVQCCQALVLLLCLLPDDDPALLLSVLSNCCLVQPCRRHNLSSVLSLVVNCVVPVVSVVSVVVSLVSNLVSQLVSLVVRPDDSVLSNVLSCVSVVVSVVCSNVVDDDDPLVVLVCSQVNSCVSNVDRDDPVSSVVSCVVSVHDPPD/DDPLVCCLDLVNLLVLLLVQLLPPANVRNAQVVSCVVSVHDSVSVCVNDVHSVRSVVVLLVVQCCQALVLLLCLLPDDDPALLLSVLSNCCLVQPCRRHNLSSVLSLVVNCVVDVVSVVSVVVSVVSNLVSQLVSLVVRPDDSVLSNVLSCVSVVVSVVCSNVVDDDDPLVVLVCSQVNSCVSNVDGDDPVSSVVSCVVSVHDPPD

Sequence (412 aa):
MNETGWRGSYEGWLEAAYQALLESGVDSVKILPLAKKLSLSRTSFYWFFKDREELLAALVSRWREKNTGSIVRQSEAYAETLVEAMLNIFDCWLDPSLFDSRFEFAVRSWALQSNGILAEVGKADDMRMAALSRMFMRFGHSETMADVRARTTYLVQIGYISMQSEEDMAVRMQRIPDYIAIYTGEVPQQRELDRFYARHGYRPGSMNETGWRGSYEGWLEAAYQALLESGVDSVKILPLAKKLSLSRTSFYWFFKDREELLAALVSRWREKNTGSIVRQSEAYAETLVEAMLNIFDCWLDPSLFDSRFEFAVRSWALQSNGILAEVGKADDMRMAALSRMFMRFGHSETMADVRARTTYLVQIGYISMQSEEDMAVRMQRIPDYIAIYTGEVPQQRELDRFYARHGYRPGS

Radius of gyration: 23.91 Å; Cα contacts (8 Å, |Δi|>4): 441; chains: 2; bounding box: 78×59×49 Å

Nearest PDB structures (foldseek):
  6o6n-assembly1_A  TM=7.228E-01  e=1.510E-03  Mycobacterium tuberculosis
  5e57-assembly1_C-3  TM=6.296E-01  e=1.153E-03  Mycolicibacterium smegmatis MC2 155
  5mqq-assembly1_B  TM=5.585E-01  e=2.704E-03  Corynebacterium glutamicum
  3dcf-assembly1_B  TM=6.297E-01  e=1.359E-02  Thermobifida fusca YX
  5k7f-assembly1_A  TM=6.154E-01  e=1.778E-02  Myxococcus xanthus DK 1622